Protein AF-A0A928ER63-F1 (afdb_monomer)

Mean predicted aligned error: 14.75 Å

pLDDT: mean 87.49, std 11.15, range [36.97, 98.62]

Sequence (516 aa):
MSKIQFINTYPADKRYTYDERIALLRARKVAQTEEKAKKGGADEDDYGLIEQDVYKFELEANHENGSIYGYRAWRENYTRLIGSHPLYCDPIDAFVGKGFVFMERLRPKQHKWNPAYPFDDLKKIFDKYNIISGIDNCHHFTPDLQIGFDLGWGGILEQLKLEREKHSQDHHEFYDSEIAVVEAIIAFLYRASDELLELSKIEKNPQLSQNLLEMSRVHHLKYQSKSQPELILNLFQHGLIAKGVNITDGGANYYNMCVDGSGLAVVADSFAALEQRIEREKKLTYDELDAHIKANYEDKDGEYIRQLMLHSERYGGGNSLGDSWAERIKDLYTELVRDLCEQHKGINFIPGFFSWSNTILLGKSVGATPNGRKSGEPINHGANPCGNFRPDGAVTSMCNSIARVQPAFGNTAPVQLEVDPGIANDEEGIRKMAAMIKTIMNTGNTLLNINIIDTEKILEAHKDPFKYPDLVVRVTGFTAYFAMLSPEFRQLVVDRITSVNPRQLKENDFNKQKEK

Nearest PDB structures (foldseek):
  1r9d-assembly1_B  TM=8.399E-01  e=1.040E-15  Clostridium butyricum
  5i2g-assembly1_B-2  TM=8.419E-01  e=3.640E-14  Roseburia inulinivorans
  8id0-assembly1_A  TM=7.622E-01  e=6.481E-15  Streptococcus dysgalactiae subsp. equisimilis
  8id1-assembly1_A  TM=7.910E-01  e=6.804E-13  Intestinibacter bartlettii
  2y8n-assembly1_A  TM=7.450E-01  e=7.527E-11  Clostridium scatologenes

Structure (mmCIF, N/CA/C/O backbone):
data_AF-A0A928ER63-F1
#
_entry.id   AF-A0A928ER63-F1
#
loop_
_atom_site.group_PDB
_atom_site.id
_atom_site.type_symbol
_atom_site.label_atom_id
_atom_site.label_alt_id
_atom_site.label_comp_id
_atom_site.label_asym_id
_atom_site.label_entity_id
_atom_site.label_seq_id
_atom_site.pdbx_PDB_ins_code
_atom_site.Cartn_x
_atom_site.Cartn_y
_atom_site.Cartn_z
_atom_site.occupancy
_atom_site.B_iso_or_equiv
_atom_site.auth_seq_id
_atom_site.auth_comp_id
_atom_site.auth_asym_id
_atom_site.auth_atom_id
_atom_site.pdbx_PDB_model_num
ATOM 1 N N . MET A 1 1 ? -2.937 8.769 -22.357 1.00 56.31 1 MET A N 1
ATOM 2 C CA . MET A 1 1 ? -1.477 8.551 -22.256 1.00 56.31 1 MET A CA 1
ATOM 3 C C . MET A 1 1 ? -0.965 8.122 -23.621 1.00 56.31 1 MET A C 1
ATOM 5 O O . MET A 1 1 ? -1.692 7.421 -24.320 1.00 56.31 1 MET A O 1
ATOM 9 N N . SER A 1 2 ? 0.210 8.590 -24.039 1.00 66.62 2 SER A N 1
ATOM 10 C CA . SER A 1 2 ? 0.818 8.183 -25.311 1.00 66.62 2 SER A CA 1
ATOM 11 C C . SER A 1 2 ? 1.324 6.742 -25.219 1.00 66.62 2 SER A C 1
ATOM 13 O O . SER A 1 2 ? 1.979 6.411 -24.234 1.00 66.62 2 SER A O 1
ATOM 15 N N . LYS A 1 3 ? 1.066 5.918 -26.237 1.00 77.06 3 LYS A N 1
ATOM 16 C CA . LYS A 1 3 ? 1.586 4.544 -26.307 1.00 77.06 3 LYS A CA 1
ATOM 17 C C . LYS A 1 3 ? 3.082 4.508 -26.641 1.00 77.06 3 LYS A C 1
ATOM 19 O O . LYS A 1 3 ? 3.588 5.428 -27.289 1.00 77.06 3 LYS A O 1
ATOM 24 N N . ILE A 1 4 ? 3.757 3.424 -26.264 1.00 86.19 4 ILE A N 1
ATOM 25 C CA . ILE A 1 4 ? 5.113 3.088 -26.707 1.00 86.19 4 ILE A CA 1
ATOM 26 C C . ILE A 1 4 ? 5.148 2.982 -28.242 1.00 86.19 4 ILE A C 1
ATOM 28 O O . ILE A 1 4 ? 4.382 2.242 -28.862 1.00 86.19 4 ILE A O 1
ATOM 32 N N . GLN A 1 5 ? 6.078 3.705 -28.860 1.00 87.56 5 GLN A N 1
ATOM 33 C CA . GLN A 1 5 ? 6.523 3.497 -30.230 1.00 87.56 5 GLN A CA 1
ATOM 34 C C . GLN A 1 5 ? 7.341 2.207 -30.298 1.00 87.56 5 GLN A C 1
ATOM 36 O O . GLN A 1 5 ? 8.426 2.106 -29.726 1.00 87.56 5 GLN A O 1
ATOM 41 N N . PHE A 1 6 ? 6.798 1.215 -30.994 1.00 88.94 6 PHE A N 1
ATOM 42 C CA . PHE A 1 6 ? 7.317 -0.145 -31.010 1.00 88.94 6 PHE A CA 1
ATOM 43 C C . PHE A 1 6 ? 7.847 -0.535 -32.392 1.00 88.94 6 PHE A C 1
ATOM 45 O O . PHE A 1 6 ? 7.149 -0.376 -33.396 1.00 88.94 6 PHE A O 1
ATOM 52 N N . ILE A 1 7 ? 9.062 -1.086 -32.447 1.00 86.94 7 ILE A N 1
ATOM 53 C CA . ILE A 1 7 ? 9.617 -1.668 -33.674 1.00 86.94 7 ILE A CA 1
ATOM 54 C C . ILE A 1 7 ? 9.244 -3.140 -33.759 1.00 86.94 7 ILE A C 1
ATOM 56 O O . ILE A 1 7 ? 9.776 -3.961 -33.026 1.00 86.94 7 ILE A O 1
ATOM 60 N N . ASN A 1 8 ? 8.419 -3.487 -34.743 1.00 84.25 8 ASN A N 1
ATOM 61 C CA . ASN A 1 8 ? 8.076 -4.874 -35.051 1.00 84.25 8 ASN A CA 1
ATOM 62 C C . ASN A 1 8 ? 8.439 -5.223 -36.500 1.00 84.25 8 ASN A C 1
ATOM 64 O O . ASN A 1 8 ? 7.573 -5.476 -37.337 1.00 84.25 8 ASN A O 1
ATOM 68 N N . THR A 1 9 ? 9.727 -5.133 -36.836 1.00 89.81 9 THR A N 1
ATOM 69 C CA . THR A 1 9 ? 10.227 -5.357 -38.208 1.00 89.81 9 THR A CA 1
ATOM 70 C C . THR A 1 9 ? 11.137 -6.579 -38.330 1.00 89.81 9 THR A C 1
ATOM 72 O O . THR A 1 9 ? 11.738 -6.796 -39.380 1.00 89.81 9 THR A O 1
ATOM 75 N N . TYR A 1 10 ? 11.299 -7.352 -37.257 1.00 93.56 10 TYR A N 1
ATOM 76 C CA . TYR A 1 10 ? 12.209 -8.494 -37.214 1.00 93.56 10 TYR A CA 1
ATOM 77 C C . TYR A 1 10 ? 11.496 -9.781 -37.668 1.00 93.56 10 TYR A C 1
ATOM 79 O O . TYR A 1 10 ? 10.346 -10.002 -37.287 1.00 93.56 10 TYR A O 1
ATOM 87 N N . PRO A 1 11 ? 12.135 -10.644 -38.485 1.00 94.50 11 PRO A N 1
ATOM 88 C CA . PRO A 1 11 ? 11.554 -11.926 -38.875 1.00 94.50 11 PRO A CA 1
ATOM 89 C C . PRO A 1 11 ? 11.181 -12.802 -37.673 1.00 94.50 11 PRO A C 1
ATOM 91 O O . PRO A 1 11 ? 11.952 -12.931 -36.722 1.00 94.50 11 PRO A O 1
ATOM 94 N N . ALA A 1 12 ? 10.009 -13.437 -37.734 1.00 93.44 12 ALA A N 1
ATOM 95 C CA . ALA A 1 12 ? 9.475 -14.264 -36.648 1.00 93.44 12 ALA A CA 1
ATOM 96 C C . ALA A 1 12 ? 10.281 -15.556 -36.409 1.00 93.44 12 ALA A C 1
ATOM 98 O O . ALA A 1 12 ? 10.307 -16.087 -35.303 1.00 93.44 12 ALA A O 1
ATOM 99 N N . ASP A 1 13 ? 10.939 -16.058 -37.450 1.00 94.19 13 ASP A N 1
ATOM 100 C CA . ASP A 1 13 ? 11.660 -17.330 -37.504 1.00 94.19 13 ASP A CA 1
ATOM 101 C C . ASP A 1 13 ? 13.178 -17.189 -37.303 1.00 94.19 13 ASP A C 1
ATOM 103 O O . ASP A 1 13 ? 13.875 -18.186 -37.096 1.00 94.19 13 ASP A O 1
ATOM 107 N N . LYS A 1 14 ? 13.711 -15.960 -37.320 1.00 94.25 14 LYS A N 1
ATOM 108 C CA . LYS A 1 14 ? 15.143 -15.717 -37.128 1.00 94.25 14 LYS A CA 1
ATOM 109 C C . LYS A 1 14 ? 15.508 -15.695 -35.644 1.00 94.25 14 LYS A C 1
ATOM 111 O O . LYS A 1 14 ? 14.956 -14.929 -34.866 1.00 94.25 14 LYS A O 1
ATOM 116 N N . ARG A 1 15 ? 16.528 -16.458 -35.254 1.00 93.62 15 ARG A N 1
ATOM 117 C CA . ARG A 1 15 ? 17.191 -16.294 -33.953 1.00 93.62 15 ARG A CA 1
ATOM 118 C C . ARG A 1 15 ? 18.402 -15.375 -34.099 1.00 93.62 15 ARG A C 1
ATOM 120 O O . ARG A 1 15 ? 19.090 -15.443 -35.112 1.00 93.62 15 ARG A O 1
ATOM 127 N N . TYR A 1 16 ? 18.657 -14.554 -33.087 1.00 94.19 16 TYR A N 1
ATOM 128 C CA . TYR A 1 16 ? 19.755 -13.592 -33.058 1.00 94.19 16 TYR A CA 1
ATOM 129 C C . TYR A 1 16 ? 20.794 -13.973 -32.005 1.00 94.19 16 TYR A C 1
ATOM 131 O O . TYR A 1 16 ? 20.461 -14.185 -30.832 1.00 94.19 16 TYR A O 1
ATOM 139 N N . THR A 1 17 ? 22.061 -14.023 -32.402 1.00 93.81 17 THR A N 1
ATOM 140 C CA . THR A 1 17 ? 23.187 -14.069 -31.457 1.00 93.81 17 THR A CA 1
ATOM 141 C C . THR A 1 17 ? 23.401 -12.703 -30.799 1.00 93.81 17 THR A C 1
ATOM 143 O O . THR A 1 17 ? 22.884 -11.690 -31.270 1.00 93.81 17 THR A O 1
ATOM 146 N N . TYR A 1 18 ? 24.177 -12.638 -29.713 1.00 88.50 18 TYR A N 1
ATOM 147 C CA . TYR A 1 18 ? 24.523 -11.350 -29.097 1.00 88.50 18 TYR A CA 1
ATOM 148 C C . TYR A 1 18 ? 25.246 -10.413 -30.073 1.00 88.50 18 TYR A C 1
ATOM 150 O O . TYR A 1 18 ? 24.899 -9.235 -30.134 1.00 88.50 18 TYR A O 1
ATOM 158 N N . ASP A 1 19 ? 26.167 -10.933 -30.886 1.00 94.00 19 ASP A N 1
ATOM 159 C CA . ASP A 1 19 ? 26.888 -10.135 -31.883 1.00 94.00 19 ASP A CA 1
ATOM 160 C C . ASP A 1 19 ? 25.944 -9.565 -32.948 1.00 94.00 19 ASP A C 1
ATOM 162 O O . ASP A 1 19 ? 26.047 -8.392 -33.306 1.00 94.00 19 ASP A O 1
ATOM 166 N N . GLU A 1 20 ? 24.968 -10.356 -33.410 1.00 94.94 20 GLU A N 1
ATOM 167 C CA . GLU A 1 20 ? 23.945 -9.877 -34.346 1.00 94.94 20 GLU A CA 1
ATOM 168 C C . GLU A 1 20 ? 23.055 -8.801 -33.718 1.00 94.94 20 GLU A C 1
ATOM 170 O O . GLU A 1 20 ? 22.769 -7.793 -34.366 1.00 94.94 20 GLU A O 1
ATOM 175 N N . ARG A 1 21 ? 22.640 -8.980 -32.456 1.00 93.25 21 ARG A N 1
ATOM 176 C CA . ARG A 1 21 ? 21.859 -7.970 -31.722 1.00 93.25 21 ARG A CA 1
ATOM 177 C C . ARG A 1 21 ? 22.641 -6.662 -31.604 1.00 93.25 21 ARG A C 1
ATOM 179 O O . ARG A 1 21 ? 22.108 -5.607 -31.929 1.00 93.25 21 ARG A O 1
ATOM 186 N N . ILE A 1 22 ? 23.914 -6.726 -31.208 1.00 92.62 22 ILE A N 1
ATOM 187 C CA . ILE A 1 22 ? 24.792 -5.552 -31.090 1.00 92.62 22 ILE A CA 1
ATOM 188 C C . ILE A 1 22 ? 24.975 -4.869 -32.450 1.00 92.62 22 ILE A C 1
ATOM 190 O O . ILE A 1 22 ? 24.891 -3.643 -32.533 1.00 92.62 22 ILE A O 1
ATOM 194 N N . ALA A 1 23 ? 25.198 -5.632 -33.523 1.00 94.88 23 ALA A N 1
ATOM 195 C CA . ALA A 1 23 ? 25.342 -5.084 -34.868 1.00 94.88 23 ALA A CA 1
ATOM 196 C C . ALA A 1 23 ? 24.070 -4.355 -35.332 1.00 94.88 23 ALA A C 1
ATOM 198 O O . ALA A 1 23 ? 24.157 -3.250 -35.868 1.00 94.88 23 ALA A O 1
ATOM 199 N N . LEU A 1 24 ? 22.893 -4.930 -35.072 1.00 94.31 24 LEU A N 1
ATOM 200 C CA . LEU A 1 24 ? 21.602 -4.320 -35.397 1.00 94.31 24 LEU A CA 1
ATOM 201 C C . LEU A 1 24 ? 21.344 -3.047 -34.583 1.00 94.31 24 LEU A C 1
ATOM 203 O O . LEU A 1 24 ? 20.936 -2.038 -35.156 1.00 94.31 24 LEU A O 1
ATOM 207 N N . LEU A 1 25 ? 21.652 -3.052 -33.283 1.00 91.56 25 LEU A N 1
ATOM 208 C CA . LEU A 1 25 ? 21.546 -1.863 -32.430 1.00 91.56 25 LEU A CA 1
ATOM 209 C C . LEU A 1 25 ? 22.502 -0.749 -32.876 1.00 91.56 25 LEU A C 1
ATOM 211 O O . LEU A 1 25 ? 22.112 0.417 -32.909 1.00 91.56 25 LEU A O 1
ATOM 215 N N . ARG A 1 26 ? 23.735 -1.089 -33.278 1.00 91.75 26 ARG A N 1
ATOM 216 C CA . ARG A 1 26 ? 24.690 -0.124 -33.850 1.00 91.75 26 ARG A CA 1
ATOM 217 C C . ARG A 1 26 ? 24.180 0.463 -35.161 1.00 91.75 26 ARG A C 1
ATOM 219 O O . ARG A 1 26 ? 24.188 1.678 -35.312 1.00 91.75 26 ARG A O 1
ATOM 226 N N . ALA A 1 27 ? 23.697 -0.373 -36.079 1.00 92.69 27 ALA A N 1
ATOM 227 C CA . ALA A 1 27 ? 23.123 0.093 -37.340 1.00 92.69 27 ALA A CA 1
ATOM 228 C C . ALA A 1 27 ? 21.912 1.010 -37.102 1.00 92.69 27 ALA A C 1
ATOM 230 O O . ALA A 1 27 ? 21.786 2.054 -37.740 1.00 92.69 27 ALA A O 1
ATOM 231 N N . ARG A 1 28 ? 21.057 0.663 -36.130 1.00 89.38 28 ARG A N 1
ATOM 232 C CA . ARG A 1 28 ? 19.926 1.499 -35.713 1.00 89.38 28 ARG A CA 1
ATOM 233 C C . ARG A 1 28 ? 20.390 2.850 -35.183 1.00 89.38 28 ARG A C 1
ATOM 235 O O . ARG A 1 28 ? 19.837 3.870 -35.580 1.00 89.38 28 ARG A O 1
ATOM 242 N N . LYS A 1 29 ? 21.404 2.854 -34.316 1.00 86.69 29 LYS A N 1
ATOM 243 C CA . LYS A 1 29 ? 21.986 4.076 -33.761 1.00 86.69 29 LYS A CA 1
ATOM 244 C C . LYS A 1 29 ? 22.544 4.979 -34.859 1.00 86.69 29 LYS A C 1
ATOM 246 O O . LYS A 1 29 ? 22.224 6.158 -34.860 1.00 86.69 29 LYS A O 1
ATOM 251 N N . VAL A 1 30 ? 23.301 4.428 -35.811 1.00 88.38 30 VAL A N 1
ATOM 252 C CA . VAL A 1 30 ? 23.832 5.185 -36.960 1.00 88.38 30 VAL A CA 1
ATOM 253 C C . VAL A 1 30 ? 22.697 5.827 -37.758 1.00 88.38 30 VAL A C 1
ATOM 255 O O . VAL A 1 30 ? 22.739 7.029 -37.999 1.00 88.38 30 VAL A O 1
ATOM 258 N N . ALA A 1 31 ? 21.640 5.074 -38.079 1.00 88.31 31 ALA A N 1
ATOM 259 C CA . ALA A 1 31 ? 20.482 5.613 -38.795 1.00 88.31 31 ALA A CA 1
ATOM 260 C C . ALA A 1 31 ? 19.784 6.752 -38.024 1.00 88.31 31 ALA A C 1
ATOM 262 O O . ALA A 1 31 ? 19.416 7.765 -38.615 1.00 88.31 31 ALA A O 1
ATOM 263 N N . GLN A 1 32 ? 19.640 6.616 -36.701 1.00 84.94 32 GLN A N 1
ATOM 264 C CA . GLN A 1 32 ? 19.084 7.667 -35.839 1.00 84.94 32 GLN A CA 1
ATOM 265 C C . GLN A 1 32 ? 19.984 8.910 -35.787 1.00 84.94 32 GLN A C 1
ATOM 267 O O . GLN A 1 32 ? 19.484 10.034 -35.783 1.00 84.94 32 GLN A O 1
ATOM 272 N N . THR A 1 33 ? 21.308 8.742 -35.747 1.00 83.69 33 THR A N 1
ATOM 273 C CA . THR A 1 33 ? 22.260 9.860 -35.813 1.00 83.69 33 THR A CA 1
ATOM 274 C C . THR A 1 33 ? 22.157 10.579 -37.160 1.00 83.69 33 THR A C 1
ATOM 276 O O . THR A 1 33 ? 22.063 11.803 -37.187 1.00 83.69 33 THR A O 1
ATOM 279 N N . GLU A 1 34 ? 22.100 9.845 -38.275 1.00 85.75 34 GLU A N 1
ATOM 280 C CA . GLU A 1 34 ? 21.938 10.416 -39.620 1.00 85.75 34 GLU A CA 1
ATOM 281 C C . GLU A 1 34 ? 20.622 11.189 -39.783 1.00 85.75 34 GLU A C 1
ATOM 283 O O . GLU A 1 34 ? 20.589 12.233 -40.436 1.00 85.75 34 GLU A O 1
ATOM 288 N N . GLU A 1 35 ? 19.530 10.696 -39.194 1.00 83.12 35 GLU A N 1
ATOM 289 C CA . GLU A 1 35 ? 18.237 11.383 -39.175 1.00 83.12 35 GLU A CA 1
ATOM 290 C C . GLU A 1 35 ? 18.337 12.743 -38.476 1.00 83.12 35 GLU A C 1
ATOM 292 O O . GLU A 1 35 ? 17.976 13.766 -39.062 1.00 83.12 35 GLU A O 1
ATOM 297 N N . LYS A 1 36 ? 18.935 12.772 -37.283 1.00 79.25 36 LYS A N 1
ATOM 298 C CA . LYS A 1 36 ? 19.118 14.000 -36.496 1.00 79.25 36 LYS A CA 1
ATOM 299 C C . LYS A 1 36 ? 20.099 14.978 -37.131 1.00 79.25 36 LYS A C 1
ATOM 301 O O . LYS A 1 36 ? 19.879 16.190 -37.080 1.00 79.25 36 LYS A O 1
ATOM 306 N N . ALA A 1 37 ? 21.154 14.473 -37.772 1.00 78.62 37 ALA A N 1
ATOM 307 C CA . ALA A 1 37 ? 22.153 15.298 -38.446 1.00 78.62 37 ALA A CA 1
ATOM 308 C C . ALA A 1 37 ? 21.535 16.186 -39.536 1.00 78.62 37 ALA A C 1
ATOM 310 O O . ALA A 1 37 ? 21.958 17.328 -39.724 1.00 78.62 37 ALA A O 1
ATOM 311 N N . LYS A 1 38 ? 20.456 15.726 -40.189 1.00 79.88 38 LYS A N 1
ATOM 312 C CA . LYS A 1 38 ? 19.701 16.526 -41.172 1.00 79.88 38 LYS A CA 1
ATOM 313 C C . LYS A 1 38 ? 19.084 17.793 -40.572 1.00 79.88 38 LYS A C 1
ATOM 315 O O . LYS A 1 38 ? 18.855 18.747 -41.310 1.00 79.88 38 LYS A O 1
ATOM 320 N N . LYS A 1 39 ? 18.826 17.824 -39.260 1.00 70.06 39 LYS A N 1
ATOM 321 C CA . LYS A 1 39 ? 18.267 18.978 -38.534 1.00 70.06 39 LYS A CA 1
ATOM 322 C C . LYS A 1 39 ? 19.334 19.842 -37.845 1.00 70.06 39 LYS A C 1
ATOM 324 O O . LYS A 1 39 ? 18.987 20.752 -37.098 1.00 70.06 39 LYS A O 1
ATOM 329 N N . GLY A 1 40 ? 20.619 19.602 -38.128 1.00 64.19 40 GLY A N 1
ATOM 330 C CA . GLY A 1 40 ? 21.734 20.421 -37.643 1.00 64.19 40 GLY A CA 1
ATOM 331 C C . GLY A 1 40 ? 22.343 19.977 -36.309 1.00 64.19 40 GLY A C 1
ATOM 332 O O . GLY A 1 40 ? 23.120 20.736 -35.734 1.00 64.19 40 GLY A O 1
ATOM 333 N N . GLY A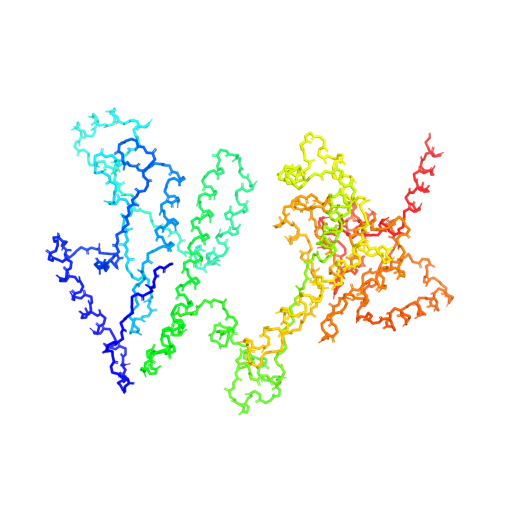 1 41 ? 22.016 18.777 -35.815 1.00 57.56 41 GLY A N 1
ATOM 334 C CA . GLY A 1 41 ? 22.705 18.164 -34.675 1.00 57.56 41 GLY A CA 1
ATOM 335 C C . GLY A 1 41 ? 23.999 17.485 -35.125 1.00 57.56 41 GLY A C 1
ATOM 336 O O . GLY A 1 41 ? 23.963 16.606 -35.981 1.00 57.56 41 GLY A O 1
ATOM 337 N N . ALA A 1 42 ? 25.144 17.897 -34.586 1.00 48.88 42 ALA A N 1
ATOM 338 C CA . ALA A 1 42 ? 26.397 17.169 -34.776 1.00 48.88 42 ALA A CA 1
ATOM 339 C C . ALA A 1 42 ? 26.321 15.781 -34.101 1.00 48.88 42 ALA A C 1
ATOM 341 O O . ALA A 1 42 ? 25.412 15.518 -33.317 1.00 48.88 42 ALA A O 1
ATOM 342 N N . ASP A 1 43 ? 27.280 14.905 -34.403 1.00 56.47 43 ASP A N 1
ATOM 343 C CA . ASP A 1 43 ? 27.559 13.639 -33.701 1.00 56.47 43 ASP A CA 1
ATOM 344 C C . ASP A 1 43 ? 28.023 13.910 -32.249 1.00 56.47 43 ASP A C 1
ATOM 346 O O . ASP A 1 43 ? 29.173 13.687 -31.880 1.00 56.47 43 ASP A O 1
ATOM 350 N N . GLU A 1 44 ? 27.155 14.539 -31.454 1.00 61.00 44 GLU A N 1
ATOM 351 C CA . GLU A 1 44 ? 27.364 14.891 -30.048 1.00 61.00 44 GLU A CA 1
ATOM 352 C C . GLU A 1 44 ? 26.742 13.842 -29.112 1.00 61.00 44 GLU A C 1
ATOM 354 O O . GLU A 1 44 ? 25.980 12.976 -29.551 1.00 61.00 44 GLU A O 1
ATOM 359 N N . ASP A 1 45 ? 27.060 13.917 -27.813 1.00 60.09 45 ASP A N 1
ATOM 360 C CA . ASP A 1 45 ? 26.384 13.112 -26.790 1.00 60.09 45 ASP A CA 1
ATOM 361 C C . ASP A 1 45 ? 24.880 13.412 -26.835 1.00 60.09 45 ASP A C 1
ATOM 363 O O . ASP A 1 45 ? 24.422 14.508 -26.506 1.00 60.09 45 ASP A O 1
ATOM 367 N N . ASP A 1 46 ? 24.116 12.455 -27.351 1.00 64.81 46 ASP A N 1
ATOM 368 C CA . ASP A 1 46 ? 22.715 12.646 -27.694 1.00 64.81 46 ASP A CA 1
ATOM 369 C C . ASP A 1 46 ? 21.765 12.107 -26.628 1.00 64.81 46 ASP A C 1
ATOM 371 O O . ASP A 1 46 ? 20.554 12.166 -26.828 1.00 64.81 46 ASP A O 1
ATOM 375 N N . TYR A 1 47 ? 22.292 11.581 -25.514 1.00 69.44 47 TYR A N 1
ATOM 376 C CA . TYR A 1 47 ? 21.521 11.117 -24.357 1.00 69.44 47 TYR A CA 1
ATOM 377 C C . TYR A 1 47 ? 20.369 10.158 -24.717 1.00 69.44 47 TYR A C 1
ATOM 379 O O . TYR A 1 47 ? 19.333 10.123 -24.054 1.00 69.44 47 TYR A O 1
ATOM 387 N N . GLY A 1 48 ? 20.512 9.387 -25.804 1.00 70.50 48 GLY A N 1
ATOM 388 C CA . GLY A 1 48 ? 19.454 8.486 -26.273 1.00 70.50 48 GLY A CA 1
ATOM 389 C C . GLY A 1 48 ? 18.257 9.189 -26.929 1.00 70.50 48 GLY A C 1
ATOM 390 O O . GLY A 1 48 ? 17.185 8.588 -27.037 1.00 70.50 48 GLY A O 1
ATOM 391 N N . LEU A 1 49 ? 18.429 10.437 -27.382 1.00 77.81 49 LEU A N 1
ATOM 392 C CA . LEU A 1 49 ? 17.447 11.200 -28.149 1.00 77.81 49 LEU A CA 1
ATOM 393 C C . LEU A 1 49 ? 17.084 10.463 -29.439 1.00 77.81 49 LEU A C 1
ATOM 395 O O . LEU A 1 49 ? 17.941 10.199 -30.293 1.00 77.81 49 LEU A O 1
ATOM 399 N N . ILE A 1 50 ? 15.788 10.209 -29.586 1.00 79.88 50 ILE A N 1
ATOM 400 C CA . ILE A 1 50 ? 15.161 9.691 -30.796 1.00 79.88 50 ILE A CA 1
ATOM 401 C C . ILE A 1 50 ? 14.185 10.752 -31.279 1.00 79.88 50 ILE A C 1
ATOM 403 O O . ILE A 1 50 ? 13.403 11.286 -30.492 1.00 79.88 50 ILE A O 1
ATOM 407 N N . GLU A 1 51 ? 14.260 11.063 -32.566 1.00 75.06 51 GLU A N 1
ATOM 408 C CA . GLU A 1 51 ? 13.324 11.964 -33.216 1.00 75.06 51 GLU A CA 1
ATOM 409 C C . GLU A 1 51 ? 11.929 11.323 -33.233 1.00 75.06 51 GLU A C 1
ATOM 411 O O . GLU A 1 51 ? 11.747 10.202 -33.703 1.00 75.06 51 GLU A O 1
ATOM 416 N N . GLN A 1 52 ? 10.941 12.011 -32.662 1.00 72.25 52 GLN A N 1
ATOM 417 C CA . GLN A 1 52 ? 9.560 11.544 -32.609 1.00 72.25 52 GLN A CA 1
ATOM 418 C C . GLN A 1 52 ? 8.681 12.582 -33.300 1.00 72.25 52 GLN A C 1
ATOM 420 O O . GLN A 1 52 ? 8.187 13.506 -32.657 1.00 72.25 52 GLN A O 1
ATOM 425 N N . ASP A 1 53 ? 8.472 12.419 -34.609 1.00 67.00 53 ASP A N 1
ATOM 426 C CA . ASP A 1 53 ? 7.793 13.394 -35.486 1.00 67.00 53 ASP A CA 1
ATOM 427 C C . ASP A 1 53 ? 6.429 13.897 -34.974 1.00 67.00 53 ASP A C 1
ATOM 429 O O . ASP A 1 53 ? 5.961 14.970 -35.358 1.00 67.00 53 ASP A O 1
ATOM 433 N N . VAL A 1 54 ? 5.783 13.125 -34.099 1.00 67.94 54 VAL A N 1
ATOM 434 C CA . VAL A 1 54 ? 4.418 13.354 -33.613 1.00 67.94 54 VAL A CA 1
ATOM 435 C C . VAL A 1 54 ? 4.330 13.891 -32.184 1.00 67.94 54 VAL A C 1
ATOM 437 O O . VAL A 1 54 ? 3.235 14.256 -31.759 1.00 67.94 54 VAL A O 1
ATOM 440 N N . TYR A 1 55 ? 5.432 13.945 -31.430 1.00 84.38 55 TYR A N 1
ATOM 4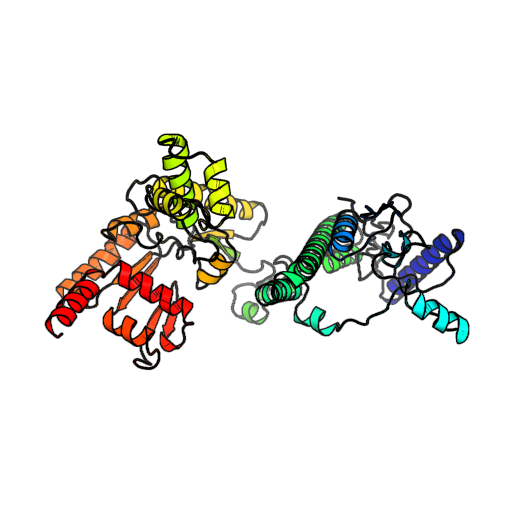41 C CA . TYR A 1 55 ? 5.405 14.414 -30.044 1.00 84.38 55 TYR A CA 1
ATOM 442 C C . TYR A 1 55 ? 6.030 15.801 -29.918 1.00 84.38 55 TYR A C 1
ATOM 444 O O . TYR A 1 55 ? 7.203 16.010 -30.217 1.00 84.38 55 TYR A O 1
ATOM 452 N N . LYS A 1 56 ? 5.228 16.759 -29.455 1.00 85.00 56 LYS A N 1
ATOM 453 C CA . LYS A 1 56 ? 5.668 18.110 -29.109 1.00 85.00 56 LYS A CA 1
ATOM 454 C C . LYS A 1 56 ? 5.229 18.396 -27.685 1.00 85.00 56 LYS A C 1
ATOM 456 O O . LYS A 1 56 ? 4.076 18.153 -27.340 1.00 85.00 56 LYS A O 1
ATOM 461 N N . PHE A 1 57 ? 6.152 18.906 -26.882 1.00 89.94 57 PHE A N 1
ATOM 462 C CA . PHE A 1 57 ? 5.888 19.297 -25.508 1.00 89.94 57 PHE A CA 1
ATOM 463 C C . PHE A 1 57 ? 6.114 20.797 -25.358 1.00 89.94 57 PHE A C 1
ATOM 465 O O . PHE A 1 57 ? 7.164 21.309 -25.749 1.00 89.94 57 PHE A O 1
ATOM 472 N N . GLU A 1 58 ? 5.129 21.488 -24.795 1.00 91.88 58 GLU A N 1
ATOM 473 C CA . GLU A 1 58 ? 5.196 22.917 -24.504 1.00 91.88 58 GLU A CA 1
ATOM 474 C C . GLU A 1 58 ? 5.261 23.123 -22.992 1.00 91.88 58 GLU A C 1
ATOM 476 O O . GLU A 1 58 ? 4.499 22.515 -22.229 1.00 91.88 58 GLU A O 1
ATOM 481 N N . LEU A 1 59 ? 6.198 23.975 -22.569 1.00 93.44 59 LEU A N 1
ATOM 482 C CA . LEU A 1 59 ? 6.332 24.368 -21.174 1.00 93.44 59 LEU A CA 1
ATOM 483 C C . LEU A 1 59 ? 5.197 25.308 -20.774 1.00 93.44 59 LEU A C 1
ATOM 485 O O . LEU A 1 59 ? 4.903 26.280 -21.467 1.00 93.44 59 LEU A O 1
ATOM 489 N N . GLU A 1 60 ? 4.641 25.074 -19.595 1.00 95.94 60 GLU A N 1
ATOM 490 C CA . GLU A 1 60 ? 3.798 26.041 -18.903 1.00 95.94 60 GLU A CA 1
ATOM 491 C C . GLU A 1 60 ? 4.688 26.954 -18.063 1.00 95.94 60 GLU A C 1
ATOM 493 O O . GLU A 1 60 ? 5.167 26.579 -16.990 1.00 95.94 60 GLU A O 1
ATOM 498 N N . ALA A 1 61 ? 4.950 28.143 -18.607 1.00 95.50 61 ALA A N 1
ATOM 499 C CA . ALA A 1 61 ? 5.722 29.191 -17.954 1.00 95.50 61 ALA A CA 1
ATOM 500 C C . ALA A 1 61 ? 4.983 29.758 -16.733 1.00 95.50 61 ALA A C 1
ATOM 502 O O . ALA A 1 61 ? 3.775 29.982 -16.778 1.00 95.50 61 ALA A O 1
ATOM 503 N N . ASN A 1 62 ? 5.725 30.060 -15.664 1.00 95.31 62 ASN A N 1
ATOM 504 C CA . ASN A 1 62 ? 5.193 30.742 -14.477 1.00 95.31 62 ASN A CA 1
ATOM 505 C C . ASN A 1 62 ? 5.649 32.205 -14.369 1.00 95.31 62 ASN A C 1
ATOM 507 O O . ASN A 1 62 ? 5.441 32.842 -13.339 1.00 95.31 62 ASN A O 1
ATOM 511 N N . HIS A 1 63 ? 6.290 32.730 -15.413 1.00 95.44 63 HIS A N 1
ATOM 512 C CA . HIS A 1 63 ? 6.823 34.083 -15.443 1.00 95.44 63 HIS A CA 1
ATOM 513 C C . HIS A 1 63 ? 6.561 34.747 -16.802 1.00 95.44 63 HIS A C 1
ATOM 515 O O . HIS A 1 63 ? 6.572 34.089 -17.842 1.00 95.44 63 HIS A O 1
ATOM 521 N N . GLU A 1 64 ? 6.367 36.069 -16.803 1.00 93.25 64 GLU A N 1
ATOM 522 C CA . GLU A 1 64 ? 5.977 36.866 -17.983 1.00 93.25 64 GLU A CA 1
ATOM 523 C C . GLU A 1 64 ? 6.989 36.804 -19.137 1.00 93.25 64 GLU A C 1
ATOM 525 O O . GLU A 1 64 ? 6.635 36.956 -20.302 1.00 93.25 64 GLU A O 1
ATOM 530 N N . ASN A 1 65 ? 8.255 36.527 -18.824 1.00 92.75 65 ASN A N 1
ATOM 531 C CA . ASN A 1 65 ? 9.317 36.330 -19.816 1.00 92.75 65 ASN A CA 1
ATOM 532 C C . ASN A 1 65 ? 9.262 34.960 -20.528 1.00 92.75 65 ASN A C 1
ATOM 534 O O . ASN A 1 65 ? 10.173 34.634 -21.289 1.00 92.75 65 ASN A O 1
ATOM 538 N N . GLY A 1 66 ? 8.235 34.147 -20.258 1.00 91.56 66 GLY A N 1
ATOM 539 C CA . GLY A 1 66 ? 8.014 32.848 -20.893 1.00 91.56 66 GLY A CA 1
ATOM 540 C C . GLY A 1 66 ? 8.888 31.710 -20.359 1.00 91.56 66 GLY A C 1
ATOM 541 O O . GLY A 1 66 ? 8.951 30.655 -20.984 1.00 91.56 66 GLY A O 1
ATOM 542 N N . SER A 1 67 ? 9.582 31.900 -19.233 1.00 94.12 67 SER A N 1
ATOM 543 C CA . SER A 1 67 ? 10.423 30.872 -18.605 1.00 94.12 67 SER A CA 1
ATOM 544 C C . SER A 1 67 ? 9.746 30.228 -17.386 1.00 94.12 67 SER A C 1
ATOM 546 O O . SER A 1 67 ? 8.702 30.678 -16.911 1.00 94.12 67 SER A O 1
ATOM 548 N N . ILE A 1 68 ? 10.363 29.158 -16.881 1.00 94.25 68 ILE A N 1
ATOM 549 C CA . ILE A 1 68 ? 9.982 28.477 -15.638 1.00 94.25 68 ILE A CA 1
ATOM 550 C C . ILE A 1 68 ? 11.046 28.683 -14.558 1.00 94.25 68 ILE A C 1
ATOM 552 O O . ILE A 1 68 ? 12.247 28.598 -14.841 1.00 94.25 68 ILE A O 1
ATOM 556 N N . TYR A 1 69 ? 10.608 28.931 -13.323 1.00 92.75 69 TYR A N 1
ATOM 557 C CA . TYR A 1 69 ? 11.476 29.123 -12.159 1.00 92.75 69 TYR A CA 1
ATOM 558 C C . TYR A 1 69 ? 10.895 28.477 -10.894 1.00 92.75 69 TYR A C 1
ATOM 560 O O . TYR A 1 69 ? 9.686 28.520 -10.675 1.00 92.75 69 TYR A O 1
ATOM 568 N N . GLY A 1 70 ? 11.773 27.950 -10.032 1.00 91.81 70 GLY A N 1
ATOM 569 C CA . GLY A 1 70 ? 11.406 27.348 -8.742 1.00 91.81 70 GLY A CA 1
ATOM 570 C C . GLY A 1 70 ? 10.960 25.884 -8.833 1.00 91.81 70 GLY A C 1
ATOM 571 O O . GLY A 1 70 ? 10.610 25.394 -9.908 1.00 91.81 70 GLY A O 1
ATOM 572 N N . TYR A 1 71 ? 10.988 25.182 -7.695 1.00 93.19 71 TYR A N 1
ATOM 573 C CA . TYR A 1 71 ? 10.733 23.737 -7.617 1.00 93.19 71 TYR A CA 1
ATOM 574 C C . TYR A 1 71 ? 9.372 23.351 -8.191 1.00 93.19 71 TYR A C 1
ATOM 576 O O . TYR A 1 71 ? 9.281 22.446 -9.020 1.00 93.19 71 TYR A O 1
ATOM 584 N N . ARG A 1 72 ? 8.325 24.100 -7.830 1.00 94.00 72 ARG A N 1
ATOM 585 C CA . ARG A 1 72 ? 6.958 23.835 -8.273 1.00 94.00 72 ARG A CA 1
ATOM 586 C C . ARG A 1 72 ? 6.799 23.818 -9.795 1.00 94.00 72 ARG A C 1
ATOM 588 O O . ARG A 1 72 ? 6.209 22.878 -10.323 1.00 94.00 72 ARG A O 1
ATOM 595 N N . ALA A 1 73 ? 7.323 24.826 -10.495 1.00 95.06 73 ALA A N 1
ATOM 596 C CA . ALA A 1 73 ? 7.175 24.930 -11.949 1.00 95.06 73 ALA A CA 1
ATOM 597 C C . ALA A 1 73 ? 7.953 23.825 -12.680 1.00 95.06 73 ALA A C 1
ATOM 599 O O . ALA A 1 73 ? 7.462 23.271 -13.667 1.00 95.06 73 ALA A O 1
ATOM 600 N N . TRP A 1 74 ? 9.140 23.469 -12.173 1.00 94.62 74 TRP A N 1
ATOM 601 C CA . TRP A 1 74 ? 9.914 22.331 -12.673 1.00 94.62 74 TRP A CA 1
ATOM 602 C C . TRP A 1 74 ? 9.169 21.015 -12.472 1.00 94.62 74 TRP A C 1
ATOM 604 O O . TRP A 1 74 ? 8.980 20.275 -13.435 1.00 94.62 74 TRP A O 1
ATOM 614 N N . ARG A 1 75 ? 8.680 20.765 -11.255 1.00 96.00 75 ARG A N 1
ATOM 615 C CA . ARG A 1 75 ? 7.868 19.597 -10.908 1.00 96.00 75 ARG A CA 1
ATOM 616 C C . ARG A 1 75 ? 6.652 19.461 -11.819 1.00 96.00 75 ARG A C 1
ATOM 618 O O . ARG A 1 75 ? 6.482 18.418 -12.432 1.00 96.00 75 ARG A O 1
ATOM 625 N N . GLU A 1 76 ? 5.808 20.488 -11.914 1.00 96.38 76 GLU A N 1
ATOM 626 C CA . GLU A 1 76 ? 4.548 20.438 -12.678 1.00 96.38 76 GLU A CA 1
ATOM 627 C C . GLU A 1 76 ? 4.780 20.136 -14.162 1.00 96.38 76 GLU A C 1
ATOM 629 O O . GLU A 1 76 ? 4.087 19.305 -14.753 1.00 96.38 76 GLU A O 1
ATOM 634 N N . ASN A 1 77 ? 5.793 20.761 -14.765 1.00 96.44 77 ASN A N 1
ATOM 635 C CA . ASN A 1 77 ? 6.138 20.485 -16.153 1.00 96.44 77 ASN A CA 1
ATOM 636 C C . ASN A 1 77 ? 6.780 19.100 -16.324 1.00 96.44 77 ASN A C 1
ATOM 638 O O . ASN A 1 77 ? 6.466 18.407 -17.290 1.00 96.44 77 ASN A O 1
ATOM 642 N N . TYR A 1 78 ? 7.634 18.664 -15.394 1.00 95.31 78 TYR A N 1
ATOM 643 C CA . TYR A 1 78 ? 8.274 17.351 -15.465 1.00 95.31 78 TYR A CA 1
ATOM 644 C C . TYR A 1 78 ? 7.261 16.212 -15.338 1.00 95.31 78 TYR A C 1
ATOM 646 O O . TYR A 1 78 ? 7.260 15.303 -16.167 1.00 95.31 78 TYR A O 1
ATOM 654 N N . THR A 1 79 ? 6.346 16.278 -14.366 1.00 94.81 79 THR A N 1
ATOM 655 C CA . THR A 1 79 ? 5.312 15.248 -14.176 1.00 94.81 79 THR A CA 1
ATOM 656 C C . THR A 1 79 ? 4.373 15.160 -15.382 1.00 94.81 79 THR A C 1
ATOM 658 O O . THR A 1 79 ? 4.051 14.057 -15.829 1.00 94.81 79 THR A O 1
ATOM 661 N N . ARG A 1 80 ? 4.004 16.298 -15.993 1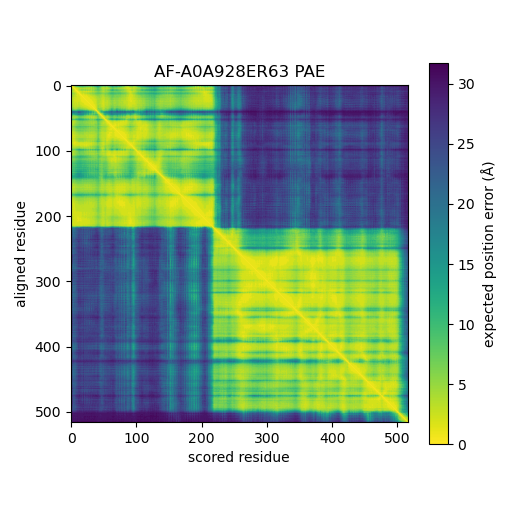.00 94.44 80 ARG A N 1
ATOM 662 C CA . ARG A 1 80 ? 3.281 16.341 -17.280 1.00 94.44 80 ARG A CA 1
ATOM 663 C C . ARG A 1 80 ? 4.068 15.701 -18.418 1.00 94.44 80 ARG A C 1
ATOM 665 O O . ARG A 1 80 ? 3.496 14.937 -19.202 1.00 94.44 80 ARG A O 1
ATOM 672 N N . LEU A 1 81 ? 5.357 16.025 -18.526 1.00 92.25 81 LEU A N 1
ATOM 673 C CA . LEU A 1 81 ? 6.232 15.495 -19.565 1.00 92.25 81 LEU A CA 1
ATOM 674 C C . LEU A 1 81 ? 6.268 13.971 -19.472 1.00 92.25 81 LEU A C 1
ATOM 676 O O . LEU A 1 81 ? 5.819 13.296 -20.392 1.00 92.25 81 LEU A O 1
ATOM 680 N N . ILE A 1 82 ? 6.692 13.407 -18.342 1.00 89.69 82 ILE A N 1
ATOM 681 C CA . ILE A 1 82 ? 6.801 11.947 -18.207 1.00 89.69 82 ILE A CA 1
ATOM 682 C C . ILE A 1 82 ? 5.433 11.248 -18.222 1.00 89.69 82 ILE A C 1
ATOM 684 O O . ILE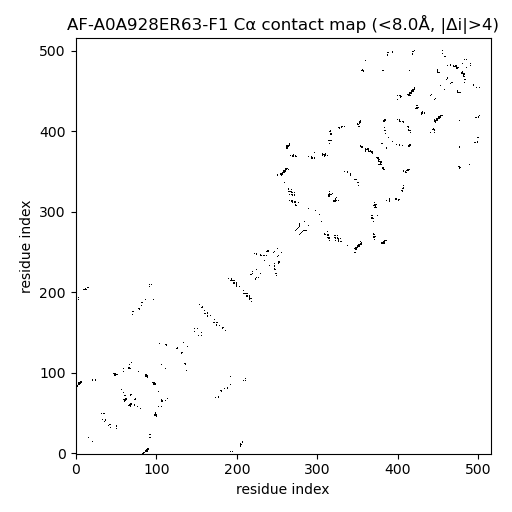 A 1 82 ? 5.313 10.107 -18.673 1.00 89.69 82 ILE A O 1
ATOM 688 N N . GLY A 1 83 ? 4.362 11.938 -17.825 1.00 88.50 83 GLY A N 1
ATOM 689 C CA . GLY A 1 83 ? 2.984 11.459 -17.947 1.00 88.50 83 GLY A CA 1
ATOM 690 C C . GLY A 1 83 ? 2.489 11.317 -19.394 1.00 88.50 83 GLY A C 1
ATOM 691 O O . GLY A 1 83 ? 1.583 10.522 -19.657 1.00 88.50 83 GLY A O 1
ATOM 692 N N . SER A 1 84 ? 3.087 12.046 -20.339 1.00 87.94 84 SER A N 1
ATOM 693 C CA . SER A 1 84 ? 2.621 12.136 -21.730 1.00 87.94 84 SER A CA 1
ATOM 694 C C . SER A 1 84 ? 3.662 11.771 -22.788 1.00 87.94 84 SER A C 1
ATOM 696 O O . SER A 1 84 ? 3.293 11.689 -23.956 1.00 87.94 84 SER A O 1
ATOM 698 N N . HIS A 1 85 ? 4.926 11.573 -22.407 1.00 86.38 85 HIS A N 1
ATOM 699 C CA . HIS A 1 85 ? 6.016 11.288 -23.335 1.00 86.38 85 HIS A CA 1
ATOM 700 C C . HIS A 1 85 ? 5.903 9.862 -23.902 1.00 86.38 85 HIS A C 1
ATOM 702 O O . HIS A 1 85 ? 5.889 8.896 -23.127 1.00 86.38 85 HIS A O 1
ATOM 708 N N . PRO A 1 86 ? 5.887 9.690 -25.238 1.00 84.81 86 PRO A N 1
ATOM 709 C CA . PRO A 1 86 ? 5.877 8.371 -25.850 1.00 84.81 86 PRO A CA 1
ATOM 710 C C . PRO A 1 86 ? 7.244 7.713 -25.716 1.00 84.81 86 PRO A C 1
ATOM 712 O O . PRO A 1 86 ? 8.274 8.322 -25.999 1.00 84.81 86 PRO A O 1
ATOM 715 N N . LEU A 1 87 ? 7.264 6.454 -25.298 1.00 83.88 87 LEU A N 1
ATOM 716 C CA . LEU A 1 87 ? 8.515 5.710 -25.160 1.00 83.88 87 LEU A CA 1
ATOM 717 C C . LEU A 1 87 ? 8.877 5.061 -26.473 1.00 83.88 87 LEU A C 1
ATOM 719 O O . LEU A 1 87 ? 8.001 4.688 -27.241 1.00 83.88 87 LEU A O 1
ATOM 723 N N . TYR A 1 88 ? 10.161 4.855 -26.694 1.00 88.19 88 TYR A N 1
ATOM 724 C CA . TYR A 1 88 ? 10.625 4.016 -27.778 1.00 88.19 88 TYR A CA 1
ATOM 725 C C . TYR A 1 88 ? 11.051 2.647 -27.250 1.00 88.19 88 TYR A C 1
ATOM 727 O O . TYR A 1 88 ? 11.794 2.546 -26.266 1.00 88.19 88 TYR A O 1
ATOM 735 N N . CYS A 1 89 ? 10.599 1.599 -27.931 1.00 91.44 89 CYS A N 1
ATOM 736 C CA . CYS A 1 89 ? 10.978 0.222 -27.669 1.00 91.44 89 CYS A CA 1
ATOM 737 C C . CYS A 1 89 ? 11.442 -0.457 -28.962 1.00 91.44 89 CYS A C 1
ATOM 739 O O . CYS A 1 89 ? 10.679 -0.607 -29.921 1.00 91.44 89 CYS A O 1
ATOM 741 N N . ASP A 1 90 ? 12.697 -0.902 -28.949 1.00 92.56 90 ASP A N 1
ATOM 742 C CA . ASP A 1 90 ? 13.228 -1.851 -29.918 1.00 92.56 90 ASP A CA 1
ATOM 743 C C . ASP A 1 90 ? 13.343 -3.212 -29.213 1.00 92.56 90 ASP A C 1
ATOM 745 O O . ASP A 1 90 ? 14.109 -3.327 -28.253 1.00 92.56 90 ASP A O 1
ATOM 749 N N . PRO A 1 91 ? 12.597 -4.249 -29.630 1.00 93.25 91 PRO A N 1
ATOM 750 C CA . PRO A 1 91 ? 12.563 -5.525 -28.924 1.00 93.25 91 PRO A CA 1
ATOM 751 C C . PRO A 1 91 ? 13.889 -6.289 -28.968 1.00 93.25 91 PRO A C 1
ATOM 753 O O . PRO A 1 91 ? 14.031 -7.285 -28.260 1.00 93.25 91 PRO A O 1
ATOM 756 N N . ILE A 1 92 ? 14.860 -5.852 -29.781 1.00 93.38 92 ILE A N 1
ATOM 757 C CA . ILE A 1 92 ? 16.210 -6.417 -29.787 1.00 93.38 92 ILE A CA 1
ATOM 758 C C . ILE A 1 92 ? 17.114 -5.832 -28.689 1.00 93.38 92 ILE A C 1
ATOM 760 O O . ILE A 1 92 ? 18.130 -6.449 -28.347 1.00 93.38 92 ILE A O 1
ATOM 764 N N . ASP A 1 93 ? 16.749 -4.675 -28.131 1.00 91.12 93 ASP A N 1
ATOM 765 C CA . ASP A 1 93 ? 17.468 -3.974 -27.063 1.00 91.12 93 ASP A CA 1
ATOM 766 C C . ASP A 1 93 ? 17.220 -4.624 -25.695 1.00 91.12 93 ASP A C 1
ATOM 768 O O . ASP A 1 93 ? 16.215 -5.292 -25.497 1.00 91.12 93 ASP A O 1
ATOM 772 N N . ALA A 1 94 ? 18.132 -4.449 -24.745 1.00 86.88 94 ALA A N 1
ATOM 773 C CA . ALA A 1 94 ? 17.935 -4.856 -23.354 1.00 86.88 94 ALA A CA 1
ATOM 774 C C . ALA A 1 94 ? 17.227 -3.777 -22.511 1.00 86.88 94 ALA A C 1
ATOM 776 O O . ALA A 1 94 ? 16.833 -4.058 -21.380 1.00 86.88 94 ALA A O 1
ATOM 777 N N . PHE A 1 95 ? 17.077 -2.558 -23.043 1.00 85.19 95 PHE A N 1
ATOM 778 C CA . PHE A 1 95 ? 16.486 -1.418 -22.344 1.00 85.19 95 PHE A CA 1
ATOM 779 C C . PHE A 1 95 ? 15.326 -0.784 -23.127 1.00 85.19 95 PHE A C 1
ATOM 781 O O . PHE A 1 95 ? 15.330 -0.724 -24.358 1.00 85.19 95 PHE A O 1
ATOM 788 N N . VAL A 1 96 ? 14.356 -0.238 -22.389 1.00 86.75 96 VAL A N 1
ATOM 789 C CA . VAL A 1 96 ? 13.232 0.560 -22.906 1.00 86.75 96 VAL A CA 1
ATOM 790 C C . VAL A 1 96 ? 13.341 2.005 -22.416 1.00 86.75 96 VAL A C 1
ATOM 792 O O . VAL A 1 96 ? 14.017 2.278 -21.427 1.00 86.75 96 VAL A O 1
ATOM 795 N N . GLY A 1 97 ? 12.636 2.928 -23.073 1.00 78.38 97 GLY A N 1
ATOM 796 C CA . GLY A 1 97 ? 12.491 4.303 -22.582 1.00 78.38 97 GLY A CA 1
ATOM 797 C C . GLY A 1 97 ? 13.449 5.293 -23.233 1.00 78.38 97 GLY A C 1
ATOM 798 O O . GLY A 1 97 ? 13.702 6.354 -22.675 1.00 78.38 97 GLY A O 1
ATOM 799 N N . LYS A 1 98 ? 13.965 4.965 -24.424 1.00 79.38 98 LYS A N 1
ATOM 800 C CA . LYS A 1 98 ? 14.643 5.952 -25.271 1.00 79.38 98 LYS A CA 1
ATOM 801 C C . LYS A 1 98 ? 13.635 6.996 -25.760 1.00 79.38 98 LYS A C 1
ATOM 803 O O . LYS A 1 98 ? 12.447 6.700 -25.913 1.00 79.38 98 LYS A O 1
ATOM 808 N N . GLY A 1 99 ? 14.132 8.187 -26.065 1.00 74.56 99 GLY A N 1
ATOM 809 C CA . GLY A 1 99 ? 13.308 9.372 -26.285 1.00 74.56 99 GLY A CA 1
ATOM 810 C C . GLY A 1 99 ? 13.469 10.318 -25.105 1.00 74.56 99 GLY A C 1
ATOM 811 O O . GLY A 1 99 ? 13.233 9.943 -23.961 1.00 74.56 99 GLY A O 1
ATOM 812 N N . PHE A 1 100 ? 13.954 11.521 -25.388 1.00 71.88 100 PHE A N 1
ATOM 813 C CA . PHE A 1 100 ? 14.317 12.466 -24.347 1.00 71.88 100 PHE A CA 1
ATOM 814 C C . PHE A 1 100 ? 13.963 13.886 -24.775 1.00 71.88 100 PHE A C 1
ATOM 816 O O . PHE A 1 100 ? 14.320 14.323 -25.868 1.00 71.88 100 PHE A O 1
ATOM 823 N N . VAL A 1 101 ? 13.294 14.622 -23.890 1.00 80.94 101 VAL A N 1
ATOM 824 C CA . VAL A 1 101 ? 13.021 16.052 -24.045 1.00 80.94 101 VAL A CA 1
ATOM 825 C C . VAL A 1 101 ? 13.793 16.797 -22.967 1.00 80.94 101 VAL A C 1
ATOM 827 O O . VAL A 1 101 ? 13.512 16.674 -21.776 1.00 80.94 101 VAL A O 1
ATOM 830 N N . PHE A 1 102 ? 14.754 17.617 -23.387 1.00 81.69 102 PHE A N 1
ATOM 831 C CA . PHE A 1 102 ? 15.450 18.526 -22.484 1.00 81.69 102 PHE A CA 1
ATOM 832 C C . PHE A 1 102 ? 14.543 19.711 -22.161 1.00 81.69 102 PHE A C 1
ATOM 834 O O . PHE A 1 102 ? 14.551 20.702 -22.889 1.00 81.69 102 PHE A O 1
ATOM 841 N N . MET A 1 103 ? 13.797 19.636 -21.054 1.00 87.44 103 MET A N 1
ATOM 842 C CA . MET A 1 103 ? 12.957 20.749 -20.583 1.00 87.44 103 MET A CA 1
ATOM 843 C C . MET A 1 103 ? 13.726 22.067 -20.496 1.00 87.44 103 MET A C 1
ATOM 845 O O . MET A 1 103 ? 13.188 23.118 -20.817 1.00 87.44 103 MET A O 1
ATOM 849 N N . GLU A 1 104 ? 15.004 22.016 -20.119 1.00 85.44 104 GLU A N 1
ATOM 850 C CA . GLU A 1 104 ? 15.855 23.200 -20.106 1.00 85.44 104 GLU A CA 1
ATOM 851 C C . GLU A 1 104 ? 15.954 23.858 -21.488 1.00 85.44 104 GLU A C 1
ATOM 853 O O . GLU A 1 104 ? 15.770 25.070 -21.601 1.00 85.44 104 GLU A O 1
ATOM 858 N N . ARG A 1 105 ? 16.172 23.060 -22.543 1.00 84.31 105 ARG A N 1
ATOM 859 C CA . ARG A 1 105 ? 16.336 23.556 -23.917 1.00 84.31 105 ARG A CA 1
ATOM 860 C C . ARG A 1 105 ? 15.040 24.143 -24.486 1.00 84.31 105 ARG A C 1
ATOM 862 O O . ARG A 1 105 ? 15.099 24.844 -25.491 1.00 84.31 105 ARG A O 1
ATOM 869 N N . LEU A 1 106 ? 13.893 23.871 -23.855 1.00 88.69 106 LEU A N 1
ATOM 870 C CA . LEU A 1 106 ? 12.598 24.457 -24.209 1.00 88.69 106 LEU A CA 1
ATOM 871 C C . LEU A 1 106 ? 12.401 25.870 -23.635 1.00 88.69 106 LEU A C 1
ATOM 873 O O . LEU A 1 106 ? 11.464 26.562 -24.029 1.00 88.69 106 LEU A O 1
ATOM 877 N N . ARG A 1 107 ? 13.262 26.318 -22.714 1.00 91.81 107 ARG A N 1
ATOM 878 C CA . ARG A 1 107 ? 13.185 27.659 -22.120 1.00 91.81 107 ARG A CA 1
ATOM 879 C C . ARG A 1 107 ? 13.788 28.716 -23.059 1.00 91.81 107 ARG A C 1
ATOM 881 O O . ARG A 1 107 ? 14.718 28.411 -23.813 1.00 91.81 107 ARG A O 1
ATOM 888 N N . PRO A 1 108 ? 13.342 29.984 -22.994 1.00 91.19 108 PRO A N 1
ATOM 889 C CA . PRO A 1 108 ? 13.941 31.055 -23.787 1.00 91.19 108 PRO A CA 1
ATOM 890 C C . PRO A 1 108 ? 15.427 31.252 -23.450 1.00 91.19 108 PRO A C 1
ATOM 892 O O . PRO A 1 108 ? 15.797 31.397 -22.284 1.00 91.19 108 PRO A O 1
ATOM 895 N N . LYS A 1 109 ? 16.293 31.307 -24.475 1.00 86.00 109 LYS A N 1
ATOM 896 C CA . LYS A 1 109 ? 17.759 31.378 -24.299 1.00 86.00 109 LYS A CA 1
ATOM 897 C C . LYS A 1 109 ? 18.228 32.580 -23.473 1.00 86.00 109 LYS A C 1
ATOM 899 O O . LYS A 1 109 ? 19.227 32.459 -22.779 1.00 86.00 109 LYS A O 1
ATOM 904 N N . GLN A 1 110 ? 17.534 33.720 -23.549 1.00 85.69 110 GLN A N 1
ATOM 905 C CA . GLN A 1 110 ? 17.903 34.936 -22.810 1.00 85.69 110 GLN A CA 1
ATOM 906 C C . GLN A 1 110 ? 17.347 34.975 -21.373 1.00 85.69 110 GLN A C 1
ATOM 908 O O . GLN A 1 110 ? 17.596 35.936 -20.648 1.00 85.69 110 GLN A O 1
ATOM 913 N N . HIS A 1 111 ? 16.564 33.971 -20.965 1.00 88.31 111 HIS A N 1
ATOM 914 C CA . HIS A 1 111 ? 15.789 33.979 -19.720 1.00 88.31 111 HIS A CA 1
ATOM 915 C C . HIS A 1 111 ? 15.954 32.666 -18.935 1.00 88.31 111 HIS A C 1
ATOM 917 O O . HIS A 1 111 ? 14.987 32.104 -18.410 1.00 88.31 111 HIS A O 1
ATOM 923 N N . LYS A 1 112 ? 17.186 32.149 -18.860 1.00 87.56 112 LYS A N 1
ATOM 924 C CA . LYS A 1 112 ? 17.500 30.901 -18.146 1.00 87.56 112 LYS A CA 1
ATOM 925 C C . LYS A 1 112 ? 17.713 31.111 -16.644 1.00 87.56 112 LYS A C 1
ATOM 927 O O . LYS A 1 112 ? 17.393 30.222 -15.852 1.00 87.56 112 LYS A O 1
ATOM 932 N N . TRP A 1 113 ? 18.155 32.286 -16.229 1.00 89.12 113 TRP A N 1
ATOM 933 C CA . TRP A 1 113 ? 18.332 32.662 -14.836 1.00 89.12 113 TRP A CA 1
ATOM 934 C C . TRP A 1 113 ? 17.107 33.387 -14.309 1.00 89.12 113 TRP A C 1
ATOM 936 O O . TRP A 1 113 ? 16.395 34.072 -15.048 1.00 89.12 113 TRP A O 1
ATOM 946 N N . ASN A 1 114 ? 16.834 33.187 -13.024 1.00 90.50 114 ASN A N 1
ATOM 947 C CA . ASN A 1 114 ? 15.696 33.805 -12.371 1.00 90.50 114 ASN A CA 1
ATOM 948 C C . ASN A 1 114 ? 15.989 35.301 -12.145 1.00 90.50 114 ASN A C 1
ATOM 950 O O . ASN A 1 114 ? 16.938 35.621 -11.423 1.00 90.50 114 ASN A O 1
ATOM 954 N N . PRO A 1 115 ? 15.194 36.221 -12.726 1.00 90.81 115 PRO A N 1
ATOM 955 C CA . PRO A 1 115 ? 15.438 37.657 -12.610 1.00 90.81 115 PRO A CA 1
ATOM 956 C C . PRO A 1 115 ? 15.321 38.185 -11.173 1.00 90.81 115 PRO A C 1
ATOM 958 O O . PRO A 1 115 ? 15.855 39.252 -10.886 1.00 90.81 115 PRO A O 1
ATOM 961 N N . ALA A 1 116 ? 14.690 37.439 -10.256 1.00 91.44 116 ALA A N 1
ATOM 962 C CA . ALA A 1 116 ? 14.640 37.783 -8.834 1.00 91.44 116 ALA A CA 1
ATOM 963 C C . ALA A 1 116 ? 16.017 37.732 -8.141 1.00 91.44 116 ALA A C 1
ATOM 965 O O . ALA A 1 116 ? 16.183 38.315 -7.071 1.00 91.44 116 ALA A O 1
ATOM 966 N N . TYR A 1 117 ? 17.006 37.066 -8.747 1.00 90.75 117 TYR A N 1
ATOM 967 C CA . TYR A 1 117 ? 18.363 36.934 -8.213 1.00 90.75 117 TYR A CA 1
ATOM 968 C C . TYR A 1 117 ? 19.390 37.524 -9.191 1.00 90.75 117 TYR A C 1
ATOM 970 O O . TYR A 1 117 ? 20.155 36.777 -9.805 1.00 90.75 117 TYR A O 1
ATOM 978 N N . PRO A 1 118 ? 19.415 38.853 -9.400 1.00 91.06 118 PRO A N 1
ATOM 979 C CA . PRO A 1 118 ? 20.341 39.469 -10.341 1.00 91.06 118 PRO A CA 1
ATOM 980 C C . PRO A 1 118 ? 21.797 39.251 -9.910 1.00 91.06 118 PRO A C 1
ATOM 982 O O . PRO A 1 118 ? 22.126 39.250 -8.727 1.00 91.06 118 PRO A O 1
ATOM 985 N N . PHE A 1 119 ? 22.686 39.095 -10.889 1.00 91.56 119 PHE A N 1
ATOM 986 C CA . PHE A 1 119 ? 24.118 38.860 -10.672 1.00 91.56 119 PHE A CA 1
ATOM 987 C C . PHE A 1 119 ? 24.987 39.879 -11.425 1.00 91.56 119 PHE A C 1
ATOM 989 O O . PHE A 1 119 ? 26.099 39.579 -11.856 1.00 91.56 119 PHE A O 1
ATOM 996 N N . ASP A 1 120 ? 24.485 41.103 -11.606 1.00 91.38 120 ASP A N 1
ATOM 997 C CA . ASP A 1 120 ? 25.133 42.132 -12.431 1.00 91.38 120 ASP A CA 1
ATOM 998 C C . ASP A 1 120 ? 26.527 42.529 -11.928 1.00 91.38 120 ASP A C 1
ATOM 1000 O O . ASP A 1 120 ? 27.414 42.842 -12.722 1.00 91.38 120 ASP A O 1
ATOM 1004 N N . ASP A 1 121 ? 26.764 42.445 -10.620 1.00 92.31 121 ASP A N 1
ATOM 1005 C CA . ASP A 1 121 ? 28.093 42.672 -10.054 1.00 92.31 121 ASP A CA 1
ATOM 1006 C C . ASP A 1 121 ? 29.088 41.570 -10.433 1.00 92.31 121 ASP A C 1
ATOM 1008 O O . ASP A 1 121 ? 30.260 41.863 -10.677 1.00 92.31 121 ASP A O 1
ATOM 1012 N N . LEU A 1 122 ? 28.625 40.324 -10.579 1.00 92.12 122 LEU A N 1
ATOM 1013 C CA . LEU A 1 122 ? 29.452 39.228 -11.084 1.00 92.12 122 LEU A CA 1
ATOM 1014 C C . LEU A 1 122 ? 29.722 39.370 -12.582 1.00 92.12 122 LEU A C 1
ATOM 1016 O O . LEU A 1 122 ? 30.828 39.058 -13.009 1.00 92.12 122 LEU A O 1
ATOM 1020 N N . LYS A 1 123 ? 28.783 39.909 -13.374 1.00 89.69 123 LYS A N 1
ATOM 1021 C CA . LYS A 1 123 ? 29.009 40.166 -14.811 1.00 89.69 123 LYS A CA 1
ATOM 1022 C C . LYS A 1 123 ? 30.223 41.069 -15.039 1.00 89.69 123 LYS A C 1
ATOM 1024 O O . LYS A 1 123 ? 31.072 40.746 -15.860 1.00 89.69 123 LYS A O 1
ATOM 1029 N N . LYS A 1 124 ? 30.389 42.116 -14.220 1.00 93.50 124 LYS A N 1
ATOM 1030 C CA . LYS A 1 124 ? 31.576 42.996 -14.261 1.00 93.50 124 LYS A CA 1
ATOM 1031 C C . LYS A 1 124 ? 32.880 42.222 -14.034 1.00 93.50 124 LYS A C 1
ATOM 1033 O O . LYS A 1 124 ? 33.901 42.535 -14.641 1.00 93.50 124 LYS A O 1
ATOM 1038 N N . ILE A 1 125 ? 32.858 41.230 -13.142 1.00 93.00 125 ILE A N 1
ATOM 1039 C CA . ILE A 1 125 ? 34.003 40.356 -12.858 1.00 93.00 125 ILE A CA 1
ATOM 1040 C C . ILE A 1 125 ? 34.234 39.405 -14.035 1.00 93.00 125 ILE A C 1
ATOM 1042 O O . ILE A 1 125 ? 35.375 39.254 -14.471 1.00 93.00 125 ILE A O 1
ATOM 1046 N N . PHE A 1 126 ? 33.171 38.804 -14.573 1.00 93.56 126 PHE A N 1
ATOM 1047 C CA . PHE A 1 126 ? 33.262 37.899 -15.715 1.00 93.56 126 PHE A CA 1
ATOM 1048 C C . PHE A 1 126 ? 33.877 38.593 -16.926 1.00 93.56 126 PHE A C 1
ATOM 1050 O O . PHE A 1 126 ? 34.825 38.060 -17.493 1.00 93.56 126 PHE A O 1
ATOM 1057 N N . ASP A 1 127 ? 33.436 39.811 -17.238 1.00 92.94 127 ASP A N 1
ATOM 1058 C CA . ASP A 1 127 ? 33.973 40.604 -18.343 1.00 92.94 127 ASP A CA 1
ATOM 1059 C C . ASP A 1 127 ? 35.435 40.995 -18.098 1.00 92.94 127 ASP A C 1
ATOM 1061 O O . ASP A 1 127 ? 36.286 40.848 -18.975 1.00 92.94 127 ASP A O 1
ATOM 1065 N N . LYS A 1 128 ? 35.763 41.448 -16.879 1.00 95.00 128 LYS A N 1
ATOM 1066 C CA . LYS A 1 128 ? 37.125 41.874 -16.522 1.00 95.00 128 LYS A CA 1
ATOM 1067 C C . LYS A 1 128 ? 38.148 40.741 -16.632 1.00 95.00 128 LYS A C 1
ATOM 1069 O O . LYS A 1 128 ? 39.290 40.996 -17.011 1.00 95.00 128 LYS A O 1
ATOM 1074 N N . TYR A 1 129 ? 37.764 39.523 -16.257 1.00 95.19 129 TYR A N 1
ATOM 1075 C CA . TYR A 1 129 ? 38.658 38.362 -16.213 1.00 95.19 129 TYR A CA 1
ATOM 1076 C C . TYR A 1 129 ? 38.397 37.345 -17.331 1.00 95.19 129 TYR A C 1
ATOM 1078 O O . TYR A 1 129 ? 39.015 36.283 -17.331 1.00 95.19 129 TYR A O 1
ATOM 1086 N N . ASN A 1 130 ? 37.517 37.666 -18.284 1.00 92.50 130 ASN A N 1
ATOM 1087 C CA . ASN A 1 130 ? 37.106 36.791 -19.382 1.00 92.50 130 ASN A CA 1
ATOM 1088 C C . ASN A 1 130 ? 36.650 35.392 -18.905 1.00 92.50 130 ASN A C 1
ATOM 1090 O O . ASN A 1 130 ? 37.094 34.363 -19.416 1.00 92.50 130 ASN A O 1
ATOM 1094 N N . ILE A 1 131 ? 35.798 35.354 -17.875 1.00 90.56 131 ILE A N 1
ATOM 1095 C CA . ILE A 1 131 ? 35.298 34.114 -17.266 1.00 90.56 131 ILE A CA 1
ATOM 1096 C C . ILE A 1 131 ? 34.048 33.639 -18.009 1.00 90.56 131 ILE A C 1
ATOM 1098 O O . ILE A 1 131 ? 33.059 34.364 -18.108 1.00 90.56 131 ILE A O 1
ATOM 1102 N N . ILE A 1 132 ? 34.054 32.379 -18.446 1.00 86.19 132 ILE A N 1
ATOM 1103 C CA . ILE A 1 132 ? 32.847 31.686 -18.909 1.00 86.19 132 ILE A CA 1
ATOM 1104 C C . ILE A 1 132 ? 32.044 31.266 -17.674 1.00 86.19 132 ILE A C 1
ATOM 1106 O O . ILE A 1 132 ? 32.473 30.398 -16.914 1.00 86.19 132 ILE A O 1
ATOM 1110 N N . SER A 1 133 ? 30.897 31.908 -17.448 1.00 83.94 133 SER A N 1
ATOM 1111 C CA . SER A 1 133 ? 30.068 31.646 -16.270 1.00 83.94 133 SER A CA 1
ATOM 1112 C C . SER A 1 133 ? 29.173 30.417 -16.439 1.00 83.94 133 SER A C 1
ATOM 1114 O O . SER A 1 133 ? 28.586 30.191 -17.497 1.00 83.94 133 SER A O 1
ATOM 1116 N N . GLY A 1 134 ? 29.031 29.645 -15.360 1.00 82.00 134 GLY A N 1
ATOM 1117 C CA . GLY A 1 134 ? 28.024 28.586 -15.252 1.00 82.00 134 GLY A CA 1
ATOM 1118 C C . GLY A 1 134 ? 26.621 29.104 -14.912 1.00 82.00 134 GLY A C 1
ATOM 1119 O O . GLY A 1 134 ? 25.655 28.366 -15.067 1.00 82.00 134 GLY A O 1
ATOM 1120 N N . ILE A 1 135 ? 26.492 30.363 -14.477 1.00 84.31 135 ILE A N 1
ATOM 1121 C CA . ILE A 1 135 ? 25.188 31.019 -14.296 1.00 84.31 135 ILE A CA 1
ATOM 1122 C C . ILE A 1 135 ? 24.506 31.098 -15.672 1.00 84.31 135 ILE A C 1
ATOM 1124 O O . ILE A 1 135 ? 25.190 31.337 -16.663 1.00 84.31 135 ILE A O 1
ATOM 1128 N N . ASP A 1 136 ? 23.190 30.863 -15.733 1.00 79.19 136 ASP A N 1
ATOM 1129 C CA . ASP A 1 136 ? 22.403 30.667 -16.972 1.00 79.19 136 ASP A CA 1
ATOM 1130 C C . ASP A 1 136 ? 22.672 29.350 -17.742 1.00 79.19 136 ASP A C 1
ATOM 1132 O O . ASP A 1 136 ? 22.079 29.140 -18.801 1.00 79.19 136 ASP A O 1
ATOM 1136 N N . ASN A 1 137 ? 23.502 28.430 -17.231 1.00 77.38 137 ASN A N 1
ATOM 1137 C CA . ASN A 1 137 ? 23.839 27.169 -17.909 1.00 77.38 137 ASN A CA 1
ATOM 1138 C C . ASN A 1 137 ? 23.427 25.910 -17.119 1.00 77.38 137 ASN A C 1
ATOM 1140 O O . ASN A 1 137 ? 23.110 25.960 -15.933 1.00 77.38 137 ASN A O 1
ATOM 1144 N N . CYS A 1 138 ? 23.419 24.753 -17.795 1.00 71.94 138 CYS A N 1
ATOM 1145 C CA . CYS A 1 138 ? 23.185 23.453 -17.159 1.00 71.94 138 CYS A CA 1
ATOM 1146 C C . CYS A 1 138 ? 24.387 23.024 -16.311 1.00 71.94 138 CYS A C 1
ATOM 1148 O O . CYS A 1 138 ? 25.519 22.985 -16.798 1.00 71.94 138 CYS A O 1
ATOM 1150 N N . HIS A 1 139 ? 24.121 22.597 -15.078 1.00 71.88 139 HIS A N 1
ATOM 1151 C CA . HIS A 1 139 ? 25.110 21.956 -14.218 1.00 71.88 139 HIS A CA 1
ATOM 1152 C C . HIS A 1 139 ? 24.971 20.433 -14.292 1.00 71.88 139 HIS A C 1
ATOM 1154 O O . HIS A 1 139 ? 23.862 19.904 -14.248 1.00 71.88 139 HIS A O 1
ATOM 1160 N N . HIS A 1 140 ? 26.103 19.738 -14.406 1.00 71.38 140 HIS A N 1
ATOM 1161 C CA . HIS A 1 140 ? 26.159 18.280 -14.363 1.00 71.38 140 HIS A CA 1
ATOM 1162 C C . HIS A 1 140 ? 26.517 17.849 -12.944 1.00 71.38 140 HIS A C 1
ATOM 1164 O O . HIS A 1 140 ? 27.590 18.189 -12.447 1.00 71.38 140 HIS A O 1
ATOM 1170 N N . PHE A 1 141 ? 25.625 17.093 -12.313 1.00 72.69 141 PHE A N 1
ATOM 1171 C CA . PHE A 1 141 ? 25.900 16.411 -11.057 1.00 72.69 141 PHE A CA 1
ATOM 1172 C C . PHE A 1 141 ? 25.897 14.912 -11.320 1.00 72.69 141 PHE A C 1
ATOM 1174 O O . PHE A 1 141 ? 24.995 14.403 -11.985 1.00 72.69 141 PHE A O 1
ATOM 1181 N N . THR A 1 142 ? 26.901 14.211 -10.806 1.00 77.31 142 THR A N 1
ATOM 1182 C CA . THR A 1 142 ? 26.892 12.750 -10.786 1.00 77.31 142 THR A CA 1
ATOM 1183 C C . THR A 1 142 ? 26.160 12.327 -9.516 1.00 77.31 142 THR A C 1
ATOM 1185 O O . THR A 1 142 ? 26.688 12.577 -8.429 1.00 77.31 142 THR A O 1
ATOM 1188 N N . PRO A 1 143 ? 24.950 11.750 -9.607 1.00 77.62 143 PRO A N 1
ATOM 1189 C CA . PRO A 1 143 ? 24.264 11.256 -8.424 1.00 77.62 143 PRO A CA 1
ATOM 1190 C C . PRO A 1 143 ? 25.006 10.045 -7.853 1.00 77.62 143 PRO A C 1
ATOM 1192 O O . PRO A 1 143 ? 25.671 9.307 -8.586 1.00 77.62 143 PRO A O 1
ATOM 1195 N N . ASP A 1 144 ? 24.857 9.814 -6.550 1.00 82.19 144 ASP A N 1
ATOM 1196 C CA . ASP A 1 144 ? 25.251 8.543 -5.952 1.00 82.19 144 ASP A CA 1
ATOM 1197 C C . ASP A 1 144 ? 24.267 7.455 -6.402 1.00 82.19 144 ASP A C 1
ATOM 1199 O O . ASP A 1 144 ? 23.153 7.325 -5.891 1.00 82.19 144 ASP A O 1
ATOM 1203 N N . LEU A 1 145 ? 24.680 6.690 -7.411 1.00 83.88 145 LEU A N 1
ATOM 1204 C CA . LEU A 1 145 ? 23.870 5.618 -7.982 1.00 83.88 145 LEU A CA 1
ATOM 1205 C C . LEU A 1 145 ? 23.628 4.475 -6.987 1.00 83.88 145 LEU A C 1
ATOM 1207 O O . LEU A 1 145 ? 22.663 3.732 -7.166 1.00 83.88 145 LEU A O 1
ATOM 1211 N N . GLN A 1 146 ? 24.450 4.346 -5.938 1.00 85.19 146 GLN A N 1
ATOM 1212 C CA . GLN A 1 146 ? 24.280 3.317 -4.913 1.00 85.19 146 GLN A CA 1
ATOM 1213 C C . GLN A 1 146 ? 22.942 3.483 -4.187 1.00 85.19 146 GLN A C 1
ATOM 1215 O O . GLN A 1 146 ? 22.241 2.500 -3.976 1.00 85.19 146 GLN A O 1
ATOM 1220 N N . ILE A 1 147 ? 22.527 4.725 -3.920 1.00 83.25 147 ILE A N 1
ATOM 1221 C CA . ILE A 1 147 ? 21.220 5.036 -3.319 1.00 83.25 147 ILE A CA 1
ATOM 1222 C C . ILE A 1 147 ? 20.084 4.467 -4.180 1.00 83.25 147 ILE A C 1
ATOM 1224 O O . ILE A 1 147 ? 19.146 3.860 -3.666 1.00 83.25 147 ILE A O 1
ATOM 1228 N N . GLY A 1 148 ? 20.189 4.615 -5.504 1.00 79.75 148 GLY A N 1
ATOM 1229 C CA . GLY A 1 148 ? 19.217 4.067 -6.447 1.00 79.75 148 GLY A CA 1
ATOM 1230 C C . GLY A 1 148 ? 19.185 2.538 -6.456 1.00 79.75 148 GLY A C 1
ATOM 1231 O O . GLY A 1 148 ? 18.101 1.960 -6.514 1.00 79.75 148 GLY A O 1
ATOM 1232 N N . PHE A 1 149 ? 20.345 1.880 -6.375 1.00 78.81 149 PHE A N 1
ATOM 1233 C CA . PHE A 1 149 ? 20.427 0.417 -6.341 1.00 78.81 149 PHE A CA 1
ATOM 1234 C C . PHE A 1 149 ? 19.972 -0.188 -5.010 1.00 78.81 149 PHE A C 1
ATOM 1236 O O . PHE A 1 149 ? 19.321 -1.230 -5.022 1.00 78.81 149 PHE A O 1
ATOM 1243 N N . ASP A 1 150 ? 20.274 0.463 -3.888 1.00 79.69 150 ASP A N 1
ATOM 1244 C CA . ASP A 1 150 ? 19.955 -0.044 -2.552 1.00 79.69 150 ASP A CA 1
ATOM 1245 C C . ASP A 1 150 ? 18.484 0.159 -2.191 1.00 79.69 150 ASP A C 1
ATOM 1247 O O . ASP A 1 150 ? 17.851 -0.726 -1.617 1.00 79.69 150 ASP A O 1
ATOM 1251 N N . LEU A 1 151 ? 17.931 1.330 -2.516 1.00 82.25 151 LEU A N 1
ATOM 1252 C CA . LEU A 1 151 ? 16.581 1.711 -2.100 1.00 82.25 151 LEU A CA 1
ATOM 1253 C C . LEU A 1 151 ? 15.532 1.466 -3.187 1.00 82.25 151 LEU A C 1
ATOM 1255 O O . LEU A 1 151 ? 14.352 1.256 -2.890 1.00 82.25 151 LEU A O 1
ATOM 1259 N N . GLY A 1 152 ? 15.936 1.561 -4.456 1.00 85.25 152 GLY A N 1
ATOM 1260 C CA . GLY A 1 152 ? 15.007 1.728 -5.566 1.00 85.25 152 GLY A CA 1
ATOM 1261 C C . GLY A 1 152 ? 14.130 2.980 -5.421 1.00 85.25 152 GLY A C 1
ATOM 1262 O O . GLY A 1 152 ? 14.193 3.732 -4.448 1.00 85.25 152 GLY A O 1
ATOM 1263 N N . TRP A 1 153 ? 13.245 3.202 -6.392 1.00 87.75 153 TRP A N 1
ATOM 1264 C CA . TRP A 1 153 ? 12.350 4.366 -6.365 1.00 87.75 153 TRP A CA 1
ATOM 1265 C C . TRP A 1 153 ? 11.358 4.344 -5.194 1.00 87.75 153 TRP A C 1
ATOM 1267 O O . TRP A 1 153 ? 11.019 5.398 -4.663 1.00 87.75 153 TRP A O 1
ATOM 1277 N N . GLY A 1 154 ? 10.926 3.154 -4.759 1.00 86.38 154 GLY A N 1
ATOM 1278 C CA . GLY A 1 154 ? 10.042 2.998 -3.601 1.00 86.38 154 GLY A CA 1
ATOM 1279 C C . GLY A 1 154 ? 10.707 3.408 -2.284 1.00 86.38 154 GLY A C 1
ATOM 1280 O O . GLY A 1 154 ? 10.115 4.170 -1.523 1.00 86.38 154 GLY A O 1
ATOM 1281 N N . GLY A 1 155 ? 11.948 2.973 -2.039 1.00 86.31 155 GLY A N 1
ATOM 1282 C CA . GLY A 1 155 ? 12.691 3.363 -0.839 1.00 86.31 155 GLY A CA 1
ATOM 1283 C C . GLY A 1 155 ? 13.090 4.841 -0.848 1.00 86.31 155 GLY A C 1
ATOM 1284 O O . GLY A 1 155 ? 13.018 5.494 0.189 1.00 86.31 155 GLY A O 1
ATOM 1285 N N . ILE A 1 156 ? 13.421 5.406 -2.018 1.00 92.19 156 ILE A N 1
ATOM 1286 C CA . ILE A 1 156 ? 13.645 6.856 -2.162 1.00 92.19 156 ILE A CA 1
ATOM 1287 C C . ILE A 1 156 ? 12.375 7.637 -1.790 1.00 92.19 156 ILE A C 1
ATOM 1289 O O . ILE A 1 156 ? 12.453 8.609 -1.041 1.00 92.19 156 ILE A O 1
ATOM 1293 N N . LEU A 1 157 ? 11.200 7.206 -2.265 1.00 92.75 157 LEU A N 1
ATOM 1294 C CA . LEU A 1 157 ? 9.925 7.850 -1.937 1.00 92.75 157 LEU A CA 1
ATOM 1295 C C . LEU A 1 157 ? 9.638 7.830 -0.431 1.00 92.75 157 LEU A C 1
ATOM 1297 O O . LEU A 1 157 ? 9.205 8.836 0.131 1.00 92.75 157 LEU A O 1
ATOM 1301 N N . GLU A 1 158 ? 9.869 6.689 0.217 1.00 90.19 158 GLU A N 1
ATOM 1302 C CA . GLU A 1 158 ? 9.706 6.548 1.664 1.00 90.19 158 GLU A CA 1
ATOM 1303 C C . GLU A 1 158 ? 10.656 7.480 2.423 1.00 90.19 158 GLU A C 1
ATOM 1305 O O . GLU A 1 158 ? 10.214 8.227 3.296 1.00 90.19 158 GLU A O 1
ATOM 1310 N N . GLN A 1 159 ? 11.937 7.512 2.045 1.00 93.00 159 GLN A N 1
ATOM 1311 C CA . GLN A 1 159 ? 12.911 8.411 2.661 1.00 93.00 159 GLN A CA 1
ATOM 1312 C C . GLN A 1 159 ? 12.537 9.884 2.488 1.00 93.00 159 GLN A C 1
ATOM 1314 O O . GLN A 1 159 ? 12.589 10.631 3.460 1.00 93.00 159 GLN A O 1
ATOM 1319 N N . LEU A 1 160 ? 12.099 10.305 1.298 1.00 95.25 160 LEU A N 1
ATOM 1320 C CA . LEU A 1 160 ? 11.651 11.680 1.068 1.00 95.25 160 LEU A CA 1
ATOM 1321 C C . LEU A 1 160 ? 10.461 12.052 1.961 1.00 95.25 160 LEU A C 1
ATOM 1323 O O . LEU A 1 160 ? 10.441 13.146 2.524 1.00 95.25 160 LEU A O 1
ATOM 1327 N N . LYS A 1 161 ? 9.489 11.145 2.131 1.00 92.81 161 LYS A N 1
ATOM 1328 C CA . LYS A 1 161 ? 8.338 11.354 3.026 1.00 92.81 161 LYS A CA 1
ATOM 1329 C C . LYS A 1 161 ? 8.779 11.476 4.487 1.00 92.81 161 LYS A C 1
ATOM 1331 O O . LYS A 1 161 ? 8.337 12.394 5.173 1.00 92.81 161 LYS A O 1
ATOM 1336 N N . LEU A 1 162 ? 9.700 10.623 4.935 1.00 93.19 162 LEU A N 1
ATOM 1337 C CA . LEU A 1 162 ? 10.260 10.678 6.288 1.00 93.19 162 LEU A CA 1
ATOM 1338 C C . LEU A 1 162 ? 11.070 11.957 6.540 1.00 93.19 162 LEU A C 1
ATOM 1340 O O . LEU A 1 162 ? 10.947 12.564 7.601 1.00 93.19 162 LEU A O 1
ATOM 1344 N N . GLU A 1 163 ? 11.902 12.382 5.590 1.00 95.00 163 GLU A N 1
ATOM 1345 C CA . GLU A 1 163 ? 12.700 13.603 5.732 1.00 95.00 163 GLU A CA 1
ATOM 1346 C C . GLU A 1 163 ? 11.828 14.858 5.691 1.00 95.00 163 GLU A C 1
ATOM 1348 O O . GLU A 1 163 ? 12.048 15.779 6.479 1.00 95.00 163 GLU A O 1
ATOM 1353 N N . ARG A 1 164 ? 10.774 14.871 4.869 1.00 95.31 164 ARG A N 1
ATOM 1354 C CA . ARG A 1 164 ? 9.784 15.952 4.858 1.00 95.31 164 ARG A CA 1
ATOM 1355 C C . ARG A 1 164 ? 9.180 16.202 6.242 1.00 95.31 164 ARG A C 1
ATOM 1357 O O . ARG A 1 164 ? 9.014 17.355 6.627 1.00 95.31 164 ARG A O 1
ATOM 1364 N N . GLU A 1 165 ? 8.853 15.146 6.987 1.00 94.00 165 GLU A N 1
ATOM 1365 C CA . GLU A 1 165 ? 8.272 15.253 8.335 1.00 94.00 165 GLU A CA 1
ATOM 1366 C C . GLU A 1 165 ? 9.245 15.847 9.366 1.00 94.00 165 GLU A C 1
ATOM 1368 O O . GLU A 1 165 ? 8.813 16.474 10.333 1.00 94.00 165 GLU A O 1
ATOM 1373 N N . LYS A 1 166 ? 10.556 15.677 9.162 1.00 94.75 166 LYS A N 1
ATOM 1374 C CA . LYS A 1 166 ? 11.600 16.176 10.073 1.00 94.75 166 LYS A CA 1
ATOM 1375 C C . LYS A 1 166 ? 11.941 17.649 9.859 1.00 94.75 166 LYS A C 1
ATOM 1377 O O . LYS A 1 166 ? 12.537 18.260 10.745 1.00 94.75 166 LYS A O 1
ATOM 1382 N N . HIS A 1 167 ? 11.605 18.208 8.698 1.00 94.44 167 HIS A N 1
ATOM 1383 C CA . HIS A 1 167 ? 11.999 19.560 8.311 1.00 94.44 167 HIS A CA 1
ATOM 1384 C C . HIS A 1 167 ? 10.849 20.566 8.445 1.00 94.44 167 HIS A C 1
ATOM 1386 O O . HIS A 1 167 ? 9.663 20.240 8.333 1.00 94.44 167 HIS A O 1
ATOM 1392 N N . SER A 1 168 ? 11.217 21.825 8.688 1.00 93.06 168 SER A N 1
ATOM 1393 C CA . SER A 1 168 ? 10.285 22.943 8.816 1.00 93.06 168 SER A CA 1
ATOM 1394 C C . SER A 1 168 ? 9.600 23.293 7.488 1.00 93.06 168 SER A C 1
ATOM 1396 O O . SER A 1 168 ? 10.025 22.886 6.405 1.00 93.06 168 SER A O 1
ATOM 1398 N N . GLN A 1 169 ? 8.502 24.053 7.579 1.00 90.94 169 GLN A N 1
ATOM 1399 C CA . GLN A 1 169 ? 7.628 24.379 6.442 1.00 90.94 169 GLN A CA 1
ATOM 1400 C C . GLN A 1 169 ? 8.337 25.092 5.282 1.00 90.94 169 GLN A C 1
ATOM 1402 O O . GLN A 1 169 ? 7.922 24.952 4.137 1.00 90.94 169 GLN A O 1
ATOM 1407 N N . ASP A 1 170 ? 9.421 25.814 5.554 1.00 92.31 170 ASP A N 1
ATOM 1408 C CA . ASP A 1 170 ? 10.265 26.460 4.545 1.00 92.31 170 ASP A CA 1
ATOM 1409 C C . ASP A 1 170 ? 10.920 25.465 3.568 1.00 92.31 170 ASP A C 1
ATOM 1411 O O . ASP A 1 170 ? 11.250 25.843 2.447 1.00 92.31 170 ASP A O 1
ATOM 1415 N N . HIS A 1 171 ? 11.042 24.189 3.946 1.00 92.62 171 HIS A N 1
ATOM 1416 C CA . HIS A 1 171 ? 11.567 23.121 3.089 1.00 92.62 171 HIS A CA 1
ATOM 1417 C C . HIS A 1 171 ? 10.467 22.279 2.428 1.00 92.62 171 HIS A C 1
ATOM 1419 O O . HIS A 1 171 ? 10.768 21.425 1.593 1.00 92.62 171 HIS A O 1
ATOM 1425 N N . HIS A 1 172 ? 9.192 22.476 2.784 1.00 93.56 172 HIS A N 1
ATOM 1426 C CA . HIS A 1 172 ? 8.112 21.602 2.309 1.00 93.56 172 HIS A CA 1
ATOM 1427 C C . HIS A 1 172 ? 7.938 21.681 0.797 1.00 93.56 172 HIS A C 1
ATOM 1429 O O . HIS A 1 172 ? 7.759 20.642 0.180 1.00 93.56 172 HIS A O 1
ATOM 1435 N N . GLU A 1 173 ? 8.094 22.856 0.176 1.00 94.81 173 GLU A N 1
ATOM 1436 C CA . GLU A 1 173 ? 7.988 22.975 -1.287 1.00 94.81 173 GLU A CA 1
ATOM 1437 C C . GLU A 1 173 ? 9.020 22.104 -2.019 1.00 94.81 173 GLU A C 1
ATOM 1439 O O . GLU A 1 173 ? 8.695 21.492 -3.039 1.00 94.81 173 GLU A O 1
ATOM 1444 N N . PHE A 1 174 ? 10.245 22.019 -1.491 1.00 95.44 174 PHE A N 1
ATOM 1445 C CA . PHE A 1 174 ? 11.288 21.155 -2.037 1.00 95.44 174 PHE A CA 1
ATOM 1446 C C . PHE A 1 174 ? 10.876 19.683 -1.934 1.00 95.44 174 PHE A C 1
ATOM 1448 O O . PHE A 1 174 ? 10.756 19.011 -2.956 1.00 95.44 174 PHE A O 1
ATOM 1455 N N . TYR A 1 175 ? 10.569 19.201 -0.726 1.00 96.75 175 TYR A N 1
ATOM 1456 C CA . TYR A 1 175 ? 10.205 17.798 -0.517 1.00 96.75 175 TYR A CA 1
ATOM 1457 C C . TYR A 1 175 ? 8.912 17.401 -1.236 1.00 96.75 175 TYR A C 1
ATOM 1459 O O . TYR A 1 175 ? 8.864 16.341 -1.847 1.00 96.75 175 TYR A O 1
ATOM 1467 N N . ASP A 1 176 ? 7.883 18.252 -1.227 1.00 95.88 176 ASP A N 1
ATOM 1468 C CA . ASP A 1 176 ? 6.634 18.030 -1.967 1.00 95.88 176 ASP A CA 1
ATOM 1469 C C . ASP A 1 176 ? 6.884 17.938 -3.474 1.00 95.88 176 ASP A C 1
ATOM 1471 O O . ASP A 1 176 ? 6.203 17.193 -4.185 1.00 95.88 176 ASP A O 1
ATOM 1475 N N . SER A 1 177 ? 7.866 18.688 -3.977 1.00 97.12 177 SER A N 1
ATOM 1476 C CA . SER A 1 177 ? 8.256 18.625 -5.380 1.00 97.12 177 SER A CA 1
ATOM 1477 C C . SER A 1 177 ? 9.014 17.349 -5.717 1.00 97.12 177 SER A C 1
ATOM 1479 O O . SER A 1 177 ? 8.650 16.688 -6.688 1.00 97.12 177 SER A O 1
ATOM 1481 N N . GLU A 1 178 ? 9.991 16.964 -4.900 1.00 96.25 178 GLU A N 1
ATOM 1482 C CA . GLU A 1 178 ? 10.741 15.714 -5.070 1.00 96.25 178 GLU A CA 1
ATOM 1483 C C . GLU A 1 178 ? 9.832 14.480 -4.952 1.00 96.25 178 GLU A C 1
ATOM 1485 O O . GLU A 1 178 ? 9.878 13.591 -5.799 1.00 96.25 178 GLU A O 1
ATOM 1490 N N . ILE A 1 179 ? 8.929 14.449 -3.964 1.00 96.75 179 ILE A N 1
ATOM 1491 C CA . ILE A 1 179 ? 7.947 13.367 -3.778 1.00 96.75 179 ILE A CA 1
ATOM 1492 C C . ILE A 1 179 ? 7.085 13.205 -5.030 1.00 96.75 179 ILE A C 1
ATOM 1494 O O . ILE A 1 179 ? 6.978 12.100 -5.559 1.00 96.75 179 ILE A O 1
ATOM 1498 N N . ALA A 1 180 ? 6.516 14.298 -5.544 1.00 96.81 180 ALA A N 1
ATOM 1499 C CA . ALA A 1 180 ? 5.676 14.251 -6.737 1.00 96.81 180 ALA A CA 1
ATOM 1500 C C . ALA A 1 180 ? 6.454 13.802 -7.988 1.00 96.81 180 ALA A C 1
ATOM 1502 O O . ALA A 1 180 ? 5.909 13.091 -8.835 1.00 96.81 180 ALA A O 1
ATOM 1503 N N . VAL A 1 181 ? 7.725 14.199 -8.112 1.00 96.69 181 VAL A N 1
ATOM 1504 C CA . VAL A 1 181 ? 8.616 13.740 -9.188 1.00 96.69 181 VAL A CA 1
ATOM 1505 C C . VAL A 1 181 ? 8.844 12.232 -9.087 1.00 96.69 181 VAL A C 1
ATOM 1507 O O . VAL A 1 181 ? 8.648 11.525 -10.076 1.00 96.69 181 VAL A O 1
ATOM 1510 N N . VAL A 1 182 ? 9.189 11.719 -7.904 1.00 95.56 182 VAL A N 1
ATOM 1511 C CA . VAL A 1 182 ? 9.433 10.285 -7.686 1.00 95.56 182 VAL A CA 1
ATOM 1512 C C . VAL A 1 182 ? 8.164 9.458 -7.894 1.00 95.56 182 VAL A C 1
ATOM 1514 O O . VAL A 1 182 ? 8.214 8.421 -8.555 1.00 95.56 182 VAL A O 1
ATOM 1517 N N . GLU A 1 183 ? 7.008 9.918 -7.415 1.00 93.81 183 GLU A N 1
ATOM 1518 C CA . GLU A 1 183 ? 5.718 9.257 -7.656 1.00 93.81 183 GLU A CA 1
ATOM 1519 C C . GLU A 1 183 ? 5.397 9.178 -9.153 1.00 93.81 183 GLU A C 1
ATOM 1521 O O . GLU A 1 183 ? 4.979 8.128 -9.651 1.00 93.81 183 GLU A O 1
ATOM 1526 N N . ALA A 1 184 ? 5.656 10.252 -9.899 1.00 93.69 184 ALA A N 1
ATOM 1527 C CA . ALA A 1 184 ? 5.452 10.263 -11.338 1.00 93.69 184 ALA A CA 1
ATOM 1528 C C . ALA A 1 184 ? 6.446 9.346 -12.081 1.00 93.69 184 ALA A C 1
ATOM 1530 O O . ALA A 1 184 ? 6.050 8.699 -13.052 1.00 93.69 184 ALA A O 1
ATOM 1531 N N . ILE A 1 185 ? 7.696 9.216 -11.612 1.00 92.38 185 ILE A N 1
ATOM 1532 C CA . ILE A 1 185 ? 8.670 8.237 -12.133 1.00 92.38 185 ILE A CA 1
ATOM 1533 C C . ILE A 1 185 ? 8.185 6.804 -11.882 1.00 92.38 185 ILE A C 1
ATOM 1535 O O . ILE A 1 185 ? 8.209 5.975 -12.790 1.00 92.38 185 ILE A O 1
ATOM 1539 N N . ILE A 1 186 ? 7.694 6.500 -10.681 1.00 90.06 186 ILE A N 1
ATOM 1540 C CA . ILE A 1 186 ? 7.141 5.177 -10.360 1.00 90.06 186 ILE A CA 1
ATOM 1541 C C . ILE A 1 186 ? 5.950 4.861 -11.274 1.00 90.06 186 ILE A C 1
ATOM 1543 O O . ILE A 1 186 ? 5.901 3.789 -11.880 1.00 90.06 186 ILE A O 1
ATOM 1547 N N . ALA A 1 187 ? 5.018 5.804 -11.433 1.00 88.44 187 ALA A N 1
ATOM 1548 C CA . ALA A 1 187 ? 3.873 5.647 -12.328 1.00 88.44 187 ALA A CA 1
ATOM 1549 C C . ALA A 1 187 ? 4.304 5.431 -13.790 1.00 88.44 187 ALA A C 1
ATOM 1551 O O . ALA A 1 187 ? 3.743 4.591 -14.497 1.00 88.44 187 ALA A O 1
ATOM 1552 N N . PHE A 1 188 ? 5.331 6.155 -14.238 1.00 89.31 188 PHE A N 1
ATOM 1553 C CA . PHE A 1 188 ? 5.944 5.980 -15.550 1.00 89.31 188 PHE A CA 1
ATOM 1554 C C . PHE A 1 188 ? 6.505 4.563 -15.746 1.00 89.31 188 PHE A C 1
ATOM 1556 O O . PHE A 1 188 ? 6.270 3.959 -16.794 1.00 89.31 188 PHE A O 1
ATOM 1563 N N . LEU A 1 189 ? 7.203 4.012 -14.747 1.00 88.38 189 LEU A N 1
ATOM 1564 C CA . LEU A 1 189 ? 7.783 2.667 -14.812 1.00 88.38 189 LEU A CA 1
ATOM 1565 C C . LEU A 1 189 ? 6.709 1.577 -14.876 1.00 88.38 189 LEU A C 1
ATOM 1567 O O . LEU A 1 189 ? 6.838 0.651 -15.678 1.00 88.38 189 LEU A O 1
ATOM 1571 N N . TYR A 1 190 ? 5.630 1.703 -14.098 1.00 86.56 190 TYR A N 1
ATOM 1572 C CA . TYR A 1 190 ? 4.496 0.776 -14.184 1.00 86.56 190 TYR A CA 1
ATOM 1573 C C . TYR A 1 190 ? 3.826 0.822 -15.557 1.00 86.56 190 TYR A C 1
ATOM 1575 O O . TYR A 1 190 ? 3.619 -0.223 -16.169 1.00 86.56 190 TYR A O 1
ATOM 1583 N N . ARG A 1 191 ? 3.589 2.022 -16.104 1.00 88.00 191 ARG A N 1
ATOM 1584 C CA . ARG A 1 191 ? 3.052 2.164 -17.464 1.00 88.00 191 ARG A CA 1
ATOM 1585 C C . ARG A 1 191 ? 3.951 1.486 -18.501 1.00 88.00 191 ARG A C 1
ATOM 1587 O O . ARG A 1 191 ? 3.457 0.751 -19.351 1.00 88.00 191 ARG A O 1
ATOM 1594 N N . ALA A 1 192 ? 5.265 1.713 -18.433 1.00 88.81 192 ALA A N 1
ATOM 1595 C CA . ALA A 1 192 ? 6.220 1.092 -19.349 1.00 88.81 192 ALA A CA 1
ATOM 1596 C C . ALA A 1 192 ? 6.205 -0.442 -19.242 1.00 88.81 192 ALA A C 1
ATOM 1598 O O . ALA A 1 192 ? 6.206 -1.129 -20.262 1.00 88.81 192 ALA A O 1
ATOM 1599 N N . SER A 1 193 ? 6.153 -0.965 -18.015 1.00 88.06 193 SER A N 1
ATOM 1600 C CA . SER A 1 193 ? 6.032 -2.394 -17.718 1.00 88.06 193 SER A CA 1
ATOM 1601 C C . SER A 1 193 ? 4.788 -3.011 -18.356 1.00 88.06 193 SER A C 1
ATOM 1603 O O . SER A 1 193 ? 4.894 -4.002 -19.082 1.00 88.06 193 SER A O 1
ATOM 1605 N N . ASP A 1 194 ? 3.621 -2.408 -18.135 1.00 86.69 194 ASP A N 1
ATOM 1606 C CA . ASP A 1 194 ? 2.348 -2.917 -18.649 1.00 86.69 194 ASP A CA 1
ATOM 1607 C C . ASP A 1 194 ? 2.316 -2.907 -20.180 1.00 86.69 194 ASP A C 1
ATOM 1609 O O . ASP A 1 194 ? 1.930 -3.893 -20.812 1.00 86.69 194 ASP A O 1
ATOM 1613 N N . GLU A 1 195 ? 2.792 -1.826 -20.801 1.00 90.62 195 GLU A N 1
ATOM 1614 C CA . GLU A 1 195 ? 2.845 -1.735 -22.258 1.00 90.62 195 GLU A CA 1
ATOM 1615 C C . GLU A 1 195 ? 3.824 -2.747 -22.863 1.00 90.62 195 GLU A C 1
ATOM 1617 O O . GLU A 1 195 ? 3.478 -3.421 -23.833 1.00 90.62 195 GLU A O 1
ATOM 1622 N N . LEU A 1 196 ? 5.011 -2.930 -22.276 1.00 92.75 196 LEU A N 1
ATOM 1623 C CA . LEU A 1 196 ? 5.961 -3.957 -22.715 1.00 92.75 196 LEU A CA 1
ATOM 1624 C C . LEU A 1 196 ? 5.389 -5.370 -22.614 1.00 92.75 196 LEU A C 1
ATOM 1626 O O . LEU A 1 196 ? 5.667 -6.211 -23.471 1.00 92.75 196 LEU A O 1
ATOM 1630 N N . LEU A 1 197 ? 4.577 -5.631 -21.591 1.00 90.19 197 LEU A N 1
ATOM 1631 C CA . LEU A 1 197 ? 3.902 -6.908 -21.447 1.00 90.19 197 LEU A CA 1
ATOM 1632 C C . LEU A 1 197 ? 2.856 -7.135 -22.552 1.00 90.19 197 LEU A C 1
ATOM 1634 O O . LEU A 1 197 ? 2.731 -8.246 -23.068 1.00 90.19 197 LEU A O 1
ATOM 1638 N N . GLU A 1 198 ? 2.100 -6.111 -22.941 1.00 90.38 198 GLU A N 1
ATOM 1639 C CA . GLU A 1 198 ? 1.192 -6.234 -24.086 1.00 90.38 198 GLU A CA 1
ATOM 1640 C C . GLU A 1 198 ? 1.966 -6.421 -25.397 1.00 90.38 198 GLU A C 1
ATOM 1642 O O . GLU A 1 198 ? 1.601 -7.264 -26.221 1.00 90.38 198 GLU A O 1
ATOM 1647 N N . LEU A 1 199 ? 3.087 -5.714 -25.562 1.00 93.69 199 LEU A N 1
ATOM 1648 C CA . LEU A 1 199 ? 3.969 -5.876 -26.716 1.00 93.69 199 LEU A CA 1
ATOM 1649 C C . LEU A 1 199 ? 4.560 -7.290 -26.795 1.00 93.69 199 LEU A C 1
ATOM 1651 O O . LEU A 1 199 ? 4.615 -7.866 -27.883 1.00 93.69 199 LEU A O 1
ATOM 1655 N N . SER A 1 200 ? 4.921 -7.904 -25.663 1.00 93.94 200 SER A N 1
ATOM 1656 C CA . SER A 1 200 ? 5.442 -9.276 -25.657 1.00 93.94 200 SER A CA 1
ATOM 1657 C C . SER A 1 200 ? 4.418 -10.293 -26.167 1.00 93.94 200 SER A C 1
ATOM 1659 O O . SER A 1 200 ? 4.796 -11.322 -26.706 1.00 93.94 200 SER A O 1
ATOM 1661 N N . LYS A 1 201 ? 3.114 -10.031 -26.012 1.00 91.38 201 LYS A N 1
ATOM 1662 C CA . LYS A 1 201 ? 2.053 -10.942 -26.479 1.00 91.38 201 LYS A CA 1
ATOM 1663 C C . LYS A 1 201 ? 1.840 -10.890 -27.993 1.00 91.38 201 LYS A C 1
ATOM 1665 O O . LYS A 1 201 ? 1.335 -11.856 -28.560 1.00 91.38 201 LYS A O 1
ATOM 1670 N N . ILE A 1 202 ? 2.170 -9.767 -28.634 1.00 93.88 202 ILE A N 1
ATOM 1671 C CA . ILE A 1 202 ? 1.973 -9.561 -30.080 1.00 93.88 202 ILE A CA 1
ATOM 1672 C C . ILE A 1 202 ? 3.261 -9.745 -30.894 1.00 93.88 202 ILE A C 1
ATOM 1674 O O . ILE A 1 202 ? 3.200 -9.840 -32.123 1.00 93.88 202 ILE A O 1
ATOM 1678 N N . GLU A 1 203 ? 4.418 -9.772 -30.232 1.00 95.44 203 GLU A N 1
ATOM 1679 C CA . GLU A 1 203 ? 5.705 -10.065 -30.855 1.00 95.44 203 GLU A CA 1
ATOM 1680 C C . GLU A 1 203 ? 5.736 -11.519 -31.345 1.00 95.44 203 GLU A C 1
ATOM 1682 O O . GLU A 1 203 ? 5.487 -12.465 -30.598 1.00 95.44 203 GLU A O 1
ATOM 1687 N N . LYS A 1 204 ? 6.021 -11.693 -32.637 1.00 94.56 204 LYS A N 1
ATOM 1688 C CA . LYS A 1 204 ? 5.951 -12.993 -33.315 1.00 94.56 204 LYS A CA 1
ATOM 1689 C C . LYS A 1 204 ? 7.233 -13.793 -33.147 1.00 94.56 204 LYS A C 1
ATOM 1691 O O . LYS A 1 204 ? 7.193 -15.017 -33.229 1.00 94.56 204 LYS A O 1
ATOM 1696 N N . ASN A 1 205 ? 8.362 -13.117 -32.952 1.00 96.19 205 ASN A N 1
ATOM 1697 C CA . ASN A 1 205 ? 9.640 -13.759 -32.717 1.00 96.19 205 ASN A CA 1
ATOM 1698 C C . ASN A 1 205 ? 9.744 -14.216 -31.247 1.00 96.19 205 ASN A C 1
ATOM 1700 O O . ASN A 1 205 ? 9.761 -13.370 -30.351 1.00 96.19 205 ASN A O 1
ATOM 1704 N N . PRO A 1 206 ? 9.885 -15.524 -30.957 1.00 92.00 206 PRO A N 1
ATOM 1705 C CA . PRO A 1 206 ? 9.885 -16.018 -29.578 1.00 92.00 206 PRO A CA 1
ATOM 1706 C C . PRO A 1 206 ? 11.013 -15.453 -28.702 1.00 92.00 206 PRO A C 1
ATOM 1708 O O . PRO A 1 206 ? 10.806 -15.205 -27.514 1.00 92.00 206 PRO A O 1
ATOM 1711 N N . GLN A 1 207 ? 12.205 -15.230 -29.273 1.00 94.06 207 GLN A N 1
ATOM 1712 C CA . GLN A 1 207 ? 13.345 -14.669 -28.541 1.00 94.06 207 GLN A CA 1
ATOM 1713 C C . GLN A 1 207 ? 13.089 -13.208 -28.162 1.00 94.06 207 GLN A C 1
ATOM 1715 O O . GLN A 1 207 ? 13.382 -12.801 -27.040 1.00 94.06 207 GLN A O 1
ATOM 1720 N N . LEU A 1 208 ? 12.533 -12.429 -29.089 1.00 95.25 208 LEU A N 1
ATOM 1721 C CA . LEU A 1 208 ? 12.235 -11.014 -28.879 1.00 95.25 208 LEU A CA 1
ATOM 1722 C C . LEU A 1 208 ? 11.021 -10.816 -27.958 1.00 95.25 208 LEU A C 1
ATOM 1724 O O . LEU A 1 208 ? 11.060 -9.964 -27.075 1.00 95.25 208 LEU A O 1
ATOM 1728 N N . SER A 1 209 ? 9.999 -11.668 -28.079 1.00 93.19 209 SER A N 1
ATOM 1729 C CA . SER A 1 209 ? 8.866 -11.739 -27.147 1.00 93.19 209 SER A CA 1
ATOM 1730 C C . SER A 1 209 ? 9.351 -11.973 -25.715 1.00 93.19 209 SER A C 1
ATOM 1732 O O . SER A 1 209 ? 8.973 -11.255 -24.791 1.00 93.19 209 SER A O 1
ATOM 1734 N N . GLN A 1 210 ? 10.248 -12.945 -25.518 1.00 88.38 210 GLN A N 1
ATOM 1735 C CA . GLN A 1 210 ? 10.839 -13.198 -24.206 1.00 88.38 210 GLN A CA 1
ATOM 1736 C C . GLN A 1 210 ? 11.649 -11.997 -23.695 1.00 88.38 210 GLN A C 1
ATOM 1738 O O . GLN A 1 210 ? 11.601 -11.697 -22.505 1.00 88.38 210 GLN A O 1
ATOM 1743 N N . ASN A 1 211 ? 12.370 -11.303 -24.575 1.00 92.38 211 ASN A N 1
ATOM 1744 C CA . ASN A 1 211 ? 13.155 -10.128 -24.213 1.00 92.38 211 ASN A CA 1
ATOM 1745 C C . ASN A 1 211 ? 12.259 -8.941 -23.789 1.00 92.38 211 ASN A C 1
ATOM 1747 O O . ASN A 1 211 ? 12.526 -8.302 -22.775 1.00 92.38 211 ASN A O 1
ATOM 1751 N N . LEU A 1 212 ? 11.135 -8.706 -24.475 1.00 92.94 212 LEU A N 1
ATOM 1752 C CA . LEU A 1 212 ? 10.102 -7.749 -24.045 1.00 92.94 212 LEU A CA 1
ATOM 1753 C C . LEU A 1 212 ? 9.510 -8.126 -22.682 1.00 92.94 212 LEU A C 1
ATOM 1755 O O . LEU A 1 212 ? 9.371 -7.278 -21.801 1.00 92.94 212 LEU A O 1
ATOM 1759 N N . LEU A 1 213 ? 9.225 -9.416 -22.481 1.00 88.50 213 LEU A N 1
ATOM 1760 C CA . LEU A 1 213 ? 8.746 -9.932 -21.202 1.00 88.50 213 LEU A CA 1
ATOM 1761 C C . LEU A 1 213 ? 9.777 -9.720 -20.084 1.00 88.50 213 LEU A C 1
ATOM 1763 O O . LEU A 1 213 ? 9.395 -9.479 -18.945 1.00 88.50 213 LEU A O 1
ATOM 1767 N N . GLU A 1 214 ? 11.072 -9.815 -20.388 1.00 86.50 214 GLU A N 1
ATOM 1768 C CA . GLU A 1 214 ? 12.173 -9.516 -19.464 1.00 86.50 214 GLU A CA 1
ATOM 1769 C C . GLU A 1 214 ? 12.258 -8.035 -19.110 1.00 86.50 214 GLU A C 1
ATOM 1771 O O . GLU A 1 214 ? 12.344 -7.712 -17.929 1.00 86.50 214 GLU A O 1
ATOM 1776 N N . MET A 1 215 ? 12.144 -7.144 -20.093 1.00 88.75 215 MET A N 1
ATOM 1777 C CA . MET A 1 215 ? 12.111 -5.702 -19.840 1.00 88.75 215 MET A CA 1
ATOM 1778 C C . MET A 1 215 ? 10.859 -5.268 -19.065 1.00 88.75 215 MET A C 1
ATOM 1780 O O . MET A 1 215 ? 10.922 -4.321 -18.290 1.00 88.75 215 MET A O 1
ATOM 1784 N N . SER A 1 216 ? 9.730 -5.970 -19.225 1.00 87.19 216 SER A N 1
ATOM 1785 C CA . SER A 1 216 ? 8.499 -5.690 -18.467 1.00 87.19 216 SER A CA 1
ATOM 1786 C C . SER A 1 216 ? 8.580 -6.084 -16.986 1.00 87.19 216 SER A C 1
ATOM 1788 O O . SER A 1 216 ? 7.623 -5.898 -16.241 1.00 87.19 216 SER A O 1
ATOM 1790 N N . ARG A 1 217 ? 9.683 -6.693 -16.531 1.00 75.94 217 ARG A N 1
ATOM 1791 C CA . ARG A 1 217 ? 9.785 -7.170 -15.148 1.00 75.94 217 ARG A CA 1
ATOM 1792 C C . ARG A 1 217 ? 10.071 -6.029 -14.188 1.00 75.94 217 ARG A C 1
ATOM 1794 O O . ARG A 1 217 ? 11.218 -5.711 -13.902 1.00 75.94 217 ARG A O 1
ATOM 1801 N N . VAL A 1 218 ? 9.011 -5.492 -13.609 1.00 63.53 218 VAL A N 1
ATOM 1802 C CA . VAL A 1 218 ? 9.048 -4.814 -12.307 1.00 63.53 218 VAL A CA 1
ATOM 1803 C C . VAL A 1 218 ? 8.765 -5.869 -11.226 1.00 63.53 218 VAL A C 1
ATOM 1805 O O . VAL A 1 218 ? 8.216 -6.924 -11.551 1.00 63.53 218 VAL A O 1
ATOM 1808 N N . HIS A 1 219 ? 9.183 -5.654 -9.969 1.00 53.03 219 HIS A N 1
ATOM 1809 C CA . HIS A 1 219 ? 8.934 -6.574 -8.845 1.00 53.03 219 HIS A CA 1
ATOM 1810 C C . HIS A 1 219 ? 7.427 -6.871 -8.719 1.00 53.03 219 HIS A C 1
ATOM 1812 O O . HIS A 1 219 ? 6.666 -6.146 -8.089 1.00 53.03 219 HIS A O 1
ATOM 1818 N N . HIS A 1 220 ? 6.994 -7.938 -9.381 1.00 57.94 220 HIS A N 1
ATOM 1819 C CA . HIS A 1 220 ? 5.606 -8.329 -9.558 1.00 57.94 220 HIS A CA 1
ATOM 1820 C C . HIS A 1 220 ? 5.559 -9.849 -9.455 1.00 57.94 220 HIS A C 1
ATOM 1822 O O . HIS A 1 220 ? 6.399 -10.541 -10.034 1.00 57.94 220 HIS A O 1
ATOM 1828 N N . LEU A 1 221 ? 4.549 -10.378 -8.760 1.00 62.06 221 LEU A N 1
ATOM 1829 C CA . LEU A 1 221 ? 4.350 -11.821 -8.544 1.00 62.06 221 LEU A CA 1
ATOM 1830 C C . LEU A 1 221 ? 4.496 -12.670 -9.817 1.00 62.06 221 LEU A C 1
ATOM 1832 O O . LEU A 1 221 ? 5.061 -13.755 -9.771 1.00 62.06 221 LEU A O 1
ATOM 1836 N N . LYS A 1 222 ? 4.084 -12.138 -10.975 1.00 63.34 222 LYS A N 1
ATOM 1837 C CA . LYS A 1 222 ? 4.220 -12.771 -12.292 1.00 63.34 222 LYS A CA 1
ATOM 1838 C C . LYS A 1 222 ? 5.654 -13.191 -12.642 1.00 63.34 222 LYS A C 1
ATOM 1840 O O . LYS A 1 222 ? 5.850 -14.105 -13.437 1.00 63.34 222 LYS A O 1
ATOM 1845 N N . TYR A 1 223 ? 6.650 -12.506 -12.092 1.00 65.19 223 TYR A N 1
ATOM 1846 C CA . TYR A 1 223 ? 8.062 -12.714 -12.399 1.00 65.19 223 TYR A CA 1
ATOM 1847 C C . TYR A 1 223 ? 8.866 -13.246 -11.217 1.00 65.19 223 TYR A C 1
ATOM 1849 O O . TYR A 1 223 ? 10.089 -13.368 -11.321 1.00 65.19 223 TYR A O 1
ATOM 1857 N N . GLN A 1 224 ? 8.203 -13.596 -10.112 1.00 72.81 224 GLN A N 1
ATOM 1858 C CA . GLN A 1 224 ? 8.871 -14.077 -8.908 1.00 72.81 224 GLN A CA 1
ATOM 1859 C C . GLN A 1 224 ? 9.747 -15.302 -9.198 1.00 72.81 224 GLN A C 1
ATOM 1861 O O . GLN A 1 224 ? 10.874 -15.357 -8.727 1.00 72.81 224 GLN A O 1
ATOM 1866 N N . SER A 1 225 ? 9.314 -16.223 -10.063 1.00 73.00 225 SER A N 1
ATOM 1867 C CA . SER A 1 225 ? 10.108 -17.395 -10.470 1.00 73.00 225 SER A CA 1
ATOM 1868 C C . SER A 1 225 ? 11.445 -17.072 -11.137 1.00 73.00 225 SER A C 1
ATOM 1870 O O . SER A 1 225 ? 12.327 -17.928 -11.192 1.00 73.00 225 SER A O 1
ATOM 1872 N N . LYS A 1 226 ? 11.622 -15.842 -11.621 1.00 66.12 226 LYS A N 1
ATOM 1873 C CA . LYS A 1 226 ? 12.828 -15.400 -12.325 1.00 66.12 226 LYS A CA 1
ATOM 1874 C C . LYS A 1 226 ? 13.661 -14.427 -11.495 1.00 66.12 226 LYS A C 1
ATOM 1876 O O . LYS A 1 226 ? 14.881 -14.451 -11.606 1.00 66.12 226 LYS A O 1
ATOM 1881 N N . SER A 1 227 ? 13.018 -13.610 -10.663 1.00 67.12 227 SER A N 1
ATOM 1882 C CA . SER A 1 227 ? 13.702 -12.625 -9.814 1.00 67.12 227 SER A CA 1
ATOM 1883 C C . SER A 1 227 ? 14.001 -13.149 -8.405 1.00 67.12 227 SER A C 1
ATOM 1885 O O . SER A 1 227 ? 15.028 -12.806 -7.833 1.00 67.12 227 SER A O 1
ATOM 1887 N N . GLN A 1 228 ? 13.121 -13.983 -7.844 1.00 74.56 228 GLN A N 1
ATOM 1888 C CA . GLN A 1 228 ? 13.210 -14.560 -6.495 1.00 74.56 228 GLN A CA 1
ATOM 1889 C C . GLN A 1 228 ? 12.676 -16.011 -6.475 1.00 74.56 228 GLN A C 1
ATOM 1891 O O . GLN A 1 228 ? 11.624 -16.291 -5.892 1.00 74.56 228 GLN A O 1
ATOM 1896 N N . PRO A 1 229 ? 13.348 -16.956 -7.161 1.00 80.81 229 PRO A N 1
ATOM 1897 C CA . PRO A 1 229 ? 12.933 -18.353 -7.160 1.00 80.81 229 PRO A CA 1
ATOM 1898 C C . PRO A 1 229 ? 13.142 -19.006 -5.789 1.00 80.81 229 PRO A C 1
ATOM 1900 O O . PRO A 1 229 ? 14.245 -19.000 -5.246 1.00 80.81 229 PRO A O 1
ATOM 1903 N N . GLU A 1 230 ? 12.124 -19.703 -5.287 1.00 84.94 230 GLU A N 1
ATOM 1904 C CA . GLU A 1 230 ? 12.193 -20.407 -3.999 1.00 84.94 230 GLU A CA 1
ATOM 1905 C C . GLU A 1 230 ? 12.669 -21.857 -4.185 1.00 84.94 230 GLU A C 1
ATOM 1907 O O . GLU A 1 230 ? 11.922 -22.828 -4.050 1.00 84.94 230 GLU A O 1
ATOM 1912 N N . LEU A 1 231 ? 13.938 -22.019 -4.571 1.00 85.62 231 LEU A N 1
ATOM 1913 C CA . LEU A 1 231 ? 14.495 -23.321 -4.967 1.00 85.62 231 LEU A CA 1
ATOM 1914 C C . LEU A 1 231 ? 14.462 -24.372 -3.850 1.00 85.62 231 LEU A C 1
ATOM 1916 O O . LEU A 1 231 ? 14.221 -25.545 -4.127 1.00 85.62 231 LEU A O 1
ATOM 1920 N N . ILE A 1 232 ? 14.682 -23.963 -2.599 1.00 89.12 232 ILE A N 1
ATOM 1921 C CA . ILE A 1 232 ? 14.662 -24.881 -1.453 1.00 89.12 232 ILE A CA 1
ATOM 1922 C C . ILE A 1 232 ? 13.244 -25.405 -1.220 1.00 89.12 232 ILE A C 1
ATOM 1924 O O . ILE A 1 232 ? 13.067 -26.604 -1.004 1.00 89.12 232 ILE A O 1
ATOM 1928 N N . LEU A 1 233 ? 12.226 -24.545 -1.334 1.00 87.31 233 LEU A N 1
ATOM 1929 C CA . LEU A 1 233 ? 10.834 -24.964 -1.179 1.00 87.31 233 LEU A CA 1
ATOM 1930 C C . LEU A 1 233 ? 10.452 -26.030 -2.209 1.00 87.31 233 LEU A C 1
ATOM 1932 O O . LEU A 1 233 ? 9.713 -26.949 -1.869 1.00 87.31 233 LEU A O 1
ATOM 1936 N N . ASN A 1 234 ? 11.018 -25.994 -3.420 1.00 88.19 234 ASN A N 1
ATOM 1937 C CA . ASN A 1 234 ? 10.741 -27.010 -4.439 1.00 88.19 234 ASN A CA 1
ATOM 1938 C C . ASN A 1 234 ? 11.042 -28.443 -3.976 1.00 88.19 234 ASN A C 1
ATOM 1940 O O . ASN A 1 234 ? 10.342 -29.373 -4.373 1.00 88.19 234 ASN A O 1
ATOM 1944 N N . LEU A 1 235 ? 12.068 -28.620 -3.136 1.00 89.38 235 LEU A N 1
ATOM 1945 C CA . LEU A 1 235 ? 12.495 -29.929 -2.634 1.00 89.38 235 LEU A CA 1
ATOM 1946 C C . LEU A 1 235 ? 11.525 -30.514 -1.603 1.00 89.38 235 LEU A C 1
ATOM 1948 O O . LEU A 1 235 ? 11.440 -31.732 -1.459 1.00 89.38 235 LEU A O 1
ATOM 1952 N N . PHE A 1 236 ? 10.789 -29.653 -0.900 1.00 90.50 236 PHE A N 1
ATOM 1953 C CA . PHE A 1 236 ? 9.897 -30.032 0.198 1.00 90.50 236 PHE A CA 1
ATOM 1954 C C . PHE A 1 236 ? 8.417 -30.029 -0.194 1.00 90.50 236 PHE A C 1
ATOM 1956 O O . PHE A 1 236 ? 7.548 -30.165 0.664 1.00 90.50 236 PHE A O 1
ATOM 1963 N N . GLN A 1 237 ? 8.115 -29.876 -1.482 1.00 88.94 237 GLN A N 1
ATOM 1964 C CA . GLN A 1 237 ? 6.752 -29.783 -1.992 1.00 88.94 237 GLN A CA 1
ATOM 1965 C C . GLN A 1 237 ? 6.480 -30.868 -3.028 1.00 88.94 237 GLN A C 1
ATOM 1967 O O . GLN A 1 237 ? 7.307 -31.198 -3.881 1.00 88.94 237 GLN A O 1
ATOM 1972 N N . HIS A 1 238 ? 5.280 -31.435 -2.963 1.00 89.19 238 HIS A N 1
ATOM 1973 C CA . HIS A 1 238 ? 4.919 -32.568 -3.800 1.00 89.19 238 HIS A CA 1
ATOM 1974 C C . HIS A 1 238 ? 4.773 -32.169 -5.278 1.00 89.19 238 HIS A C 1
ATOM 1976 O O . HIS A 1 238 ? 4.012 -31.268 -5.625 1.00 89.19 238 HIS A O 1
ATOM 1982 N N . GLY A 1 239 ? 5.459 -32.899 -6.160 1.00 87.56 239 GLY A N 1
ATOM 1983 C CA . GLY A 1 239 ? 5.270 -32.832 -7.612 1.00 87.56 239 GLY A CA 1
ATOM 1984 C C . GLY A 1 239 ? 6.078 -31.760 -8.349 1.00 87.56 239 GLY A C 1
ATOM 1985 O O . GLY A 1 239 ? 6.157 -31.835 -9.570 1.00 87.56 239 GLY A O 1
ATOM 1986 N N . LEU A 1 240 ? 6.724 -30.811 -7.665 1.00 89.06 240 LEU A N 1
ATOM 1987 C CA . LEU A 1 240 ? 7.459 -29.723 -8.332 1.00 89.06 240 LEU A CA 1
ATOM 1988 C C . LEU A 1 240 ? 8.676 -30.207 -9.124 1.00 89.06 240 LEU A C 1
ATOM 1990 O O . LEU A 1 240 ? 8.830 -29.841 -10.286 1.00 89.06 240 LEU A O 1
ATOM 1994 N N . ILE A 1 241 ? 9.487 -31.096 -8.537 1.00 89.12 241 ILE A N 1
ATOM 1995 C CA . ILE A 1 241 ? 10.664 -31.680 -9.206 1.00 89.12 241 ILE A CA 1
ATOM 1996 C C . ILE A 1 241 ? 10.244 -32.445 -10.468 1.00 89.12 241 ILE A C 1
ATOM 1998 O O . ILE A 1 241 ? 10.840 -32.267 -11.525 1.00 89.12 241 ILE A O 1
ATOM 2002 N N . ALA A 1 242 ? 9.190 -33.260 -10.371 1.00 89.19 242 ALA A N 1
ATOM 2003 C CA . ALA A 1 242 ? 8.683 -34.038 -11.500 1.00 89.19 242 ALA A CA 1
ATOM 2004 C C . ALA A 1 242 ? 8.097 -33.148 -12.611 1.00 89.19 242 ALA A C 1
ATOM 2006 O O . ALA A 1 242 ? 8.254 -33.463 -13.787 1.00 89.19 242 ALA A O 1
ATOM 2007 N N . LYS A 1 243 ? 7.442 -32.036 -12.246 1.00 86.56 243 LYS A N 1
ATOM 2008 C CA . LYS A 1 243 ? 6.904 -31.053 -13.199 1.00 86.56 243 LYS A CA 1
ATOM 2009 C C . LYS A 1 243 ? 7.984 -30.120 -13.775 1.00 86.56 243 LYS A C 1
ATOM 2011 O O . LYS A 1 243 ? 7.716 -29.447 -14.763 1.00 86.56 243 LYS A O 1
ATOM 2016 N N . GLY A 1 244 ? 9.173 -30.049 -13.170 1.00 87.81 244 GLY A N 1
ATOM 2017 C CA . GLY A 1 244 ? 10.261 -29.168 -13.608 1.00 87.81 244 GLY A CA 1
ATOM 2018 C C . GLY A 1 244 ? 9.961 -27.669 -13.464 1.00 87.81 244 GLY A C 1
ATOM 2019 O O . GLY A 1 244 ? 10.537 -26.867 -14.192 1.00 87.81 244 GLY A O 1
ATOM 2020 N N . VAL A 1 245 ? 9.062 -27.288 -12.550 1.00 85.56 245 VAL A N 1
ATOM 2021 C CA . VAL A 1 245 ? 8.629 -25.895 -12.317 1.00 85.56 245 VAL A CA 1
ATOM 2022 C C . VAL A 1 245 ? 8.927 -25.456 -10.889 1.00 85.56 245 VAL A C 1
ATOM 2024 O O . VAL A 1 245 ? 8.874 -26.255 -9.953 1.00 85.56 245 VAL A O 1
ATOM 2027 N N . ASN A 1 246 ? 9.232 -24.168 -10.723 1.00 86.62 246 ASN A N 1
ATOM 2028 C CA . ASN A 1 246 ? 9.413 -23.567 -9.406 1.00 86.62 246 ASN A CA 1
ATOM 2029 C C . ASN A 1 246 ? 8.059 -23.417 -8.691 1.00 86.62 246 ASN A C 1
ATOM 2031 O O . ASN A 1 246 ? 7.028 -23.214 -9.335 1.00 86.62 246 ASN A O 1
ATOM 2035 N N . ILE A 1 247 ? 8.057 -23.471 -7.359 1.00 87.19 247 ILE A N 1
ATOM 2036 C CA . ILE A 1 247 ? 6.868 -23.221 -6.545 1.00 87.19 247 ILE A CA 1
ATOM 2037 C C . ILE A 1 247 ? 6.263 -21.851 -6.850 1.00 87.19 247 ILE A C 1
ATOM 2039 O O . ILE A 1 247 ? 5.047 -21.762 -6.943 1.00 87.19 247 ILE A O 1
ATOM 2043 N N . THR A 1 248 ? 7.089 -20.826 -7.091 1.00 83.19 248 THR A N 1
ATOM 2044 C CA . THR A 1 248 ? 6.656 -19.455 -7.407 1.00 83.19 248 THR A CA 1
ATOM 2045 C C . THR A 1 248 ? 6.202 -19.278 -8.859 1.00 83.19 248 THR A C 1
ATOM 2047 O O . THR A 1 248 ? 5.775 -18.193 -9.235 1.00 83.19 248 THR A O 1
ATOM 2050 N N . ASP A 1 249 ? 6.257 -20.339 -9.674 1.00 80.81 249 ASP A N 1
ATOM 2051 C CA . ASP A 1 249 ? 5.791 -20.368 -11.070 1.00 80.81 249 ASP A CA 1
ATOM 2052 C C . ASP A 1 249 ? 4.487 -21.171 -11.225 1.00 80.81 249 ASP A C 1
ATOM 2054 O O . ASP A 1 249 ? 4.248 -21.826 -12.236 1.00 80.81 249 ASP A O 1
ATOM 2058 N N . GLY A 1 250 ? 3.653 -21.204 -10.179 1.00 75.69 250 GLY A N 1
ATOM 2059 C CA . GLY A 1 250 ? 2.369 -21.913 -10.209 1.00 75.69 250 GLY A CA 1
ATOM 2060 C C . GLY A 1 250 ? 2.482 -23.443 -10.189 1.00 75.69 250 GLY A C 1
ATOM 2061 O O . GLY A 1 250 ? 1.495 -24.135 -10.423 1.00 75.69 250 GLY A O 1
ATOM 2062 N N . GLY A 1 251 ? 3.662 -24.004 -9.901 1.00 79.12 251 GLY A N 1
ATOM 2063 C CA . GLY A 1 251 ? 3.853 -25.457 -9.883 1.00 79.12 251 GLY A CA 1
ATOM 2064 C C . GLY A 1 251 ? 3.157 -26.171 -8.712 1.00 79.12 251 GLY A C 1
ATOM 2065 O O . GLY A 1 251 ? 2.941 -27.392 -8.768 1.00 79.12 251 GLY A O 1
ATOM 2066 N N . ALA A 1 252 ? 2.837 -25.431 -7.643 1.00 85.75 252 ALA A N 1
ATOM 2067 C CA . ALA A 1 252 ? 2.209 -25.961 -6.437 1.00 85.75 252 ALA A CA 1
ATOM 2068 C C . ALA A 1 252 ? 0.835 -26.572 -6.754 1.00 85.75 252 ALA A C 1
ATOM 2070 O O . ALA A 1 252 ? 0.094 -26.066 -7.590 1.00 85.75 252 ALA A O 1
ATOM 2071 N N . ASN A 1 253 ? 0.467 -27.660 -6.070 1.00 86.06 253 ASN A N 1
ATOM 2072 C CA . ASN A 1 253 ? -0.852 -28.278 -6.272 1.00 86.06 253 ASN A CA 1
ATOM 2073 C C . ASN A 1 253 ? -2.001 -27.379 -5.795 1.00 86.06 253 ASN A C 1
ATOM 2075 O O . ASN A 1 253 ? -3.094 -27.439 -6.349 1.00 86.06 253 ASN A O 1
ATOM 2079 N N . TYR A 1 254 ? -1.736 -26.548 -4.786 1.00 87.75 254 TYR A N 1
ATOM 2080 C CA . TYR A 1 254 ? -2.643 -25.516 -4.304 1.00 87.75 254 TYR A CA 1
ATOM 2081 C C . TYR A 1 254 ? -1.856 -24.218 -4.195 1.00 87.75 254 TYR A C 1
ATOM 2083 O O . TYR A 1 254 ? -0.931 -24.125 -3.388 1.00 87.75 254 TYR A O 1
ATOM 2091 N N . TYR A 1 255 ? -2.216 -23.230 -5.008 1.00 87.25 255 TYR A N 1
ATOM 2092 C CA . TYR A 1 255 ? -1.619 -21.903 -4.954 1.00 87.25 255 TYR A CA 1
ATOM 2093 C C . TYR A 1 255 ? -2.629 -20.933 -4.345 1.00 87.25 255 TYR A C 1
ATOM 2095 O O . TYR A 1 255 ? -3.418 -20.301 -5.046 1.00 87.25 255 TYR A O 1
ATOM 2103 N N . ASN A 1 256 ? -2.638 -20.866 -3.015 1.00 90.88 256 ASN A N 1
ATOM 2104 C CA . ASN A 1 256 ? -3.534 -19.993 -2.267 1.00 90.88 256 ASN A CA 1
ATOM 2105 C C . ASN A 1 256 ? -2.828 -18.679 -1.935 1.00 90.88 256 ASN A C 1
ATOM 2107 O O . ASN A 1 256 ? -1.717 -18.687 -1.410 1.00 90.88 256 ASN A O 1
ATOM 2111 N N . MET A 1 257 ? -3.498 -17.562 -2.192 1.00 89.81 257 MET A N 1
ATOM 2112 C CA . MET A 1 257 ? -3.036 -16.233 -1.819 1.00 89.81 257 MET A CA 1
ATOM 2113 C C . MET A 1 257 ? -4.050 -15.580 -0.894 1.00 89.81 257 MET A C 1
ATOM 2115 O O . MET A 1 257 ? -5.142 -15.215 -1.317 1.00 89.81 257 MET A O 1
ATOM 2119 N N . CYS A 1 258 ? -3.695 -15.435 0.375 1.00 93.38 258 CYS A N 1
ATOM 2120 C CA . CYS A 1 258 ? -4.523 -14.714 1.329 1.00 93.38 258 CYS A CA 1
ATOM 2121 C C . CYS A 1 258 ? -4.417 -13.207 1.074 1.00 93.38 258 CYS A C 1
ATOM 2123 O O . CYS A 1 258 ? -3.313 -12.670 0.997 1.00 93.38 258 CYS A O 1
ATOM 2125 N N . VAL A 1 259 ? -5.561 -12.538 0.942 1.00 93.88 259 VAL A N 1
ATOM 2126 C CA . VAL A 1 259 ? -5.651 -11.077 0.873 1.00 93.88 259 VAL A CA 1
ATOM 2127 C C . VAL A 1 259 ? -6.312 -10.617 2.161 1.00 93.88 259 VAL A C 1
ATOM 2129 O O . VAL A 1 259 ? -7.402 -11.083 2.496 1.00 93.88 259 VAL A O 1
ATOM 2132 N N . ASP A 1 260 ? -5.628 -9.742 2.892 1.00 93.06 260 ASP A N 1
ATOM 2133 C CA . ASP A 1 260 ? -6.057 -9.308 4.215 1.00 93.06 260 ASP A CA 1
ATOM 2134 C C . ASP A 1 260 ? -6.637 -7.887 4.168 1.00 93.06 260 ASP A C 1
ATOM 2136 O O . ASP A 1 260 ? -5.946 -6.912 3.865 1.00 93.06 260 ASP A O 1
ATOM 2140 N N . GLY A 1 261 ? -7.919 -7.760 4.499 1.00 94.31 261 GLY A N 1
ATOM 2141 C CA . GLY A 1 261 ? -8.595 -6.491 4.713 1.00 94.31 261 GLY A CA 1
ATOM 2142 C C . GLY A 1 261 ? -8.193 -5.886 6.057 1.00 94.31 261 GLY A C 1
ATOM 2143 O O . GLY A 1 261 ? -8.143 -6.572 7.080 1.00 94.31 261 GLY A O 1
ATOM 2144 N N . SER A 1 262 ? -7.935 -4.581 6.070 1.00 94.50 262 SER A N 1
ATOM 2145 C CA . SER A 1 262 ? -7.565 -3.816 7.264 1.00 94.50 262 SER A CA 1
ATOM 2146 C C . SER A 1 262 ? -8.447 -2.576 7.391 1.00 94.50 262 SER A C 1
ATOM 2148 O O . SER A 1 262 ? -8.789 -1.957 6.389 1.00 94.50 262 SER A O 1
ATOM 2150 N N . GLY A 1 263 ? -8.818 -2.202 8.620 1.00 95.31 263 GLY A N 1
ATOM 2151 C CA . GLY A 1 263 ? -9.611 -0.992 8.870 1.00 95.31 263 GLY A CA 1
ATOM 2152 C C . GLY A 1 263 ? -11.132 -1.183 8.840 1.00 95.31 263 GLY A C 1
ATOM 2153 O O . GLY A 1 263 ? -11.850 -0.187 8.808 1.00 95.31 263 GLY A O 1
ATOM 2154 N N . LEU A 1 264 ? -11.640 -2.425 8.862 1.00 97.25 264 LEU A N 1
ATOM 2155 C CA . LEU A 1 264 ? -13.076 -2.724 8.736 1.00 97.25 264 LEU A CA 1
ATOM 2156 C C . LEU A 1 264 ? -13.946 -1.898 9.694 1.00 97.25 264 LEU A C 1
ATOM 2158 O O . LEU A 1 264 ? -14.896 -1.264 9.246 1.00 97.25 264 LEU A O 1
ATOM 2162 N N . ALA A 1 265 ? -13.614 -1.870 10.990 1.00 96.69 265 ALA A N 1
ATOM 2163 C CA . ALA A 1 265 ? -14.414 -1.138 11.971 1.00 96.69 265 ALA A CA 1
ATOM 2164 C C . ALA A 1 265 ? -14.346 0.378 11.749 1.00 96.69 265 ALA A C 1
ATOM 2166 O O . ALA A 1 265 ? -15.354 1.058 11.884 1.00 96.69 265 ALA A O 1
ATOM 2167 N N . VAL A 1 266 ? -13.179 0.908 11.362 1.00 97.38 266 VAL A N 1
ATOM 2168 C CA . VAL A 1 266 ? -13.016 2.343 11.076 1.00 97.38 266 VAL A CA 1
ATOM 2169 C C . VAL A 1 266 ? -13.909 2.762 9.911 1.00 97.38 266 VAL A C 1
ATOM 2171 O O . VAL A 1 266 ? -14.588 3.786 9.992 1.00 97.38 266 VAL A O 1
ATOM 2174 N N . VAL A 1 267 ? -13.936 1.962 8.844 1.00 98.00 267 VAL A N 1
ATOM 2175 C CA . VAL A 1 267 ? -14.748 2.235 7.653 1.00 98.00 267 VAL A CA 1
ATOM 2176 C C . VAL A 1 267 ? -16.238 2.051 7.957 1.00 98.00 267 VAL A C 1
ATOM 2178 O O . VAL A 1 267 ? -17.035 2.928 7.631 1.00 98.00 267 VAL A O 1
ATOM 2181 N N . ALA A 1 268 ? -16.613 0.961 8.630 1.00 98.44 268 ALA A N 1
ATOM 2182 C CA . ALA A 1 268 ? -17.999 0.678 8.995 1.00 98.44 268 ALA A CA 1
ATOM 2183 C C . ALA A 1 268 ? -18.587 1.747 9.929 1.00 98.44 268 ALA A C 1
ATOM 2185 O O . ALA A 1 268 ? -19.666 2.270 9.655 1.00 98.44 268 ALA A O 1
ATOM 2186 N N . ASP A 1 269 ? -17.852 2.129 10.979 1.00 98.31 269 ASP A N 1
ATOM 2187 C CA . ASP A 1 269 ? -18.249 3.209 11.887 1.00 98.31 269 ASP A CA 1
ATOM 2188 C C . ASP A 1 269 ? -18.346 4.547 11.147 1.00 98.31 269 ASP A C 1
ATOM 2190 O O . ASP A 1 269 ? -19.216 5.355 11.451 1.00 98.31 269 ASP A O 1
ATOM 2194 N N . SER A 1 270 ? -17.473 4.793 10.163 1.00 98.38 270 SER A N 1
ATOM 2195 C CA . SER A 1 270 ? -17.497 6.039 9.390 1.00 98.38 270 SER A CA 1
ATOM 2196 C C . SER A 1 270 ? -18.762 6.139 8.543 1.00 98.38 270 SER A C 1
ATOM 2198 O O . SER A 1 270 ? -19.435 7.165 8.584 1.00 98.38 270 SER A O 1
ATOM 2200 N N . PHE A 1 271 ? -19.132 5.074 7.824 1.00 98.62 271 PHE A N 1
ATOM 2201 C CA . PHE A 1 271 ? -20.388 5.052 7.070 1.00 98.62 271 PHE A CA 1
ATOM 2202 C C . PHE A 1 271 ? -21.612 5.133 7.982 1.00 98.62 271 PHE A C 1
ATOM 2204 O O . PHE A 1 271 ? -22.541 5.880 7.681 1.00 98.62 271 PHE A O 1
ATOM 2211 N N . ALA A 1 272 ? -21.591 4.444 9.124 1.00 98.38 272 ALA A N 1
ATOM 2212 C CA . ALA A 1 272 ? -22.665 4.532 10.105 1.00 98.38 272 ALA A CA 1
ATOM 2213 C C . ALA A 1 272 ? -22.826 5.957 10.660 1.00 98.38 272 ALA A C 1
ATOM 2215 O O . ALA A 1 272 ? -23.949 6.449 10.767 1.00 98.38 272 ALA A O 1
ATOM 2216 N N . ALA A 1 273 ? -21.722 6.646 10.961 1.00 98.25 273 ALA A N 1
ATOM 2217 C CA . ALA A 1 273 ? -21.745 8.021 11.446 1.00 98.25 273 ALA A CA 1
ATOM 2218 C C . ALA A 1 273 ? -22.270 8.997 10.384 1.00 98.25 273 ALA A C 1
ATOM 2220 O O . ALA A 1 273 ? -23.091 9.857 10.706 1.00 98.25 273 ALA A O 1
ATOM 2221 N N . LEU A 1 274 ? -21.854 8.839 9.123 1.00 98.62 274 LEU A N 1
ATOM 2222 C CA . LEU A 1 274 ? -22.363 9.626 7.995 1.00 98.62 274 LEU A CA 1
ATOM 2223 C C . LEU A 1 274 ? -23.872 9.427 7.815 1.00 98.62 274 LEU A C 1
ATOM 2225 O O . LEU A 1 274 ? -24.629 10.397 7.835 1.00 98.62 274 LEU A O 1
ATOM 2229 N N . GLU A 1 275 ? -24.324 8.177 7.710 1.00 98.56 275 GLU A N 1
ATOM 2230 C CA . GLU A 1 275 ? -25.741 7.859 7.530 1.00 98.56 275 GLU A CA 1
ATOM 2231 C C . GLU A 1 275 ? -26.578 8.388 8.701 1.00 98.56 275 GLU A C 1
ATOM 2233 O O . GLU A 1 275 ? -27.617 9.024 8.513 1.00 98.56 275 GLU A O 1
ATOM 2238 N N . GLN A 1 276 ? -26.122 8.167 9.934 1.00 98.50 276 GLN A N 1
ATOM 2239 C CA . GLN A 1 276 ? -26.858 8.605 11.107 1.00 98.50 276 GLN A CA 1
ATOM 2240 C C . GLN A 1 276 ? -26.898 10.131 11.216 1.00 98.50 276 GLN A C 1
ATOM 2242 O O . GLN A 1 276 ? -27.979 10.711 11.319 1.00 98.50 276 GLN A O 1
ATOM 2247 N N . ARG A 1 277 ? -25.737 10.794 11.227 1.00 98.31 277 ARG A N 1
ATOM 2248 C CA . ARG A 1 277 ? -25.645 12.216 11.580 1.00 98.31 277 ARG A CA 1
ATOM 2249 C C . ARG A 1 277 ? -26.028 13.138 10.433 1.00 98.31 277 ARG A C 1
ATOM 2251 O O . ARG A 1 277 ? -26.632 14.178 10.695 1.00 98.31 277 ARG A O 1
ATOM 2258 N N . ILE A 1 278 ? -25.725 12.765 9.192 1.00 98.25 278 ILE A N 1
ATOM 2259 C CA . ILE A 1 278 ? -25.977 13.602 8.014 1.00 98.25 278 ILE A CA 1
ATOM 2260 C C . ILE A 1 278 ? -27.307 13.227 7.368 1.00 98.25 278 ILE A C 1
ATOM 2262 O O . ILE A 1 278 ? -28.201 14.065 7.268 1.00 98.25 278 ILE A O 1
ATOM 2266 N N . GLU A 1 279 ? -27.476 11.971 6.955 1.00 98.19 279 GLU A N 1
ATOM 2267 C CA . GLU A 1 279 ? -28.629 11.587 6.130 1.00 98.19 279 GLU A CA 1
ATOM 2268 C C . GLU A 1 279 ? -29.929 11.506 6.942 1.00 98.19 279 GLU A C 1
ATOM 2270 O O . GLU A 1 279 ? -30.965 12.041 6.532 1.00 98.19 279 GLU A O 1
ATOM 2275 N N . ARG A 1 280 ? -29.876 10.85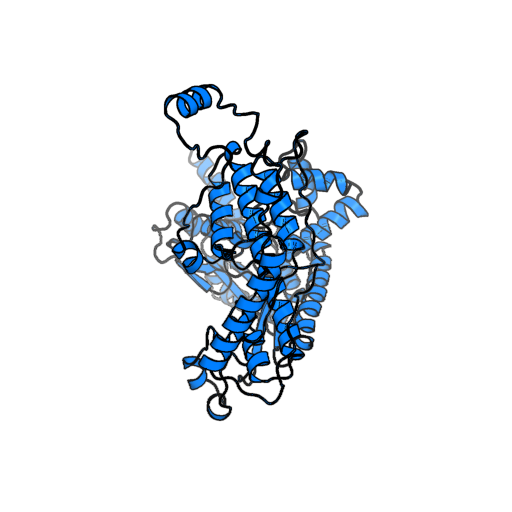9 8.113 1.00 98.31 280 ARG A N 1
ATOM 2276 C CA . ARG A 1 280 ? -31.053 10.610 8.958 1.00 98.31 280 ARG A CA 1
ATOM 2277 C C . ARG A 1 280 ? -31.363 11.781 9.885 1.00 98.31 280 ARG A C 1
ATOM 2279 O O . ARG A 1 280 ? -32.490 12.274 9.897 1.00 98.31 280 ARG A O 1
ATOM 2286 N N . GLU A 1 281 ? -30.384 12.223 10.671 1.00 98.19 281 GLU A N 1
ATOM 2287 C CA . GLU A 1 281 ? -30.591 13.242 11.710 1.00 98.19 281 GLU A CA 1
ATOM 2288 C C . GLU A 1 281 ? -30.365 14.680 11.225 1.00 98.19 281 GLU A C 1
ATOM 2290 O O . GLU A 1 281 ? -30.810 15.612 11.901 1.00 98.19 281 GLU A O 1
ATOM 2295 N N . LYS A 1 282 ? -29.690 14.867 10.081 1.00 97.75 282 LYS A N 1
ATOM 2296 C CA . LYS A 1 282 ? -29.394 16.176 9.472 1.00 97.75 282 LYS A CA 1
ATOM 2297 C C . LYS A 1 282 ? -28.752 17.168 10.451 1.00 97.75 282 LYS A C 1
ATOM 2299 O O . LYS A 1 282 ? -29.128 18.337 10.502 1.00 97.75 282 LYS A O 1
ATOM 2304 N N . LYS A 1 283 ? -27.815 16.682 11.273 1.00 97.06 283 LYS A N 1
ATOM 2305 C CA . LYS A 1 283 ? -27.081 17.476 12.276 1.00 97.06 283 LYS A CA 1
ATOM 2306 C C . LYS A 1 283 ? -25.960 18.317 11.676 1.00 97.06 283 LYS A C 1
ATOM 2308 O O . LYS A 1 283 ? -25.601 19.327 12.267 1.00 97.06 283 LYS A O 1
ATOM 2313 N N . LEU A 1 284 ? -25.420 17.869 10.552 1.00 96.12 284 LEU A N 1
ATOM 2314 C CA . LEU A 1 284 ? -24.371 18.509 9.770 1.00 96.12 284 LEU A CA 1
ATOM 2315 C C . LEU A 1 284 ? -24.510 18.075 8.307 1.00 96.12 284 LEU A C 1
ATOM 2317 O O . LEU A 1 284 ? -25.189 17.090 8.006 1.00 96.12 284 LEU A O 1
ATOM 2321 N N . THR A 1 285 ? -23.878 18.811 7.408 1.00 98.00 285 THR A N 1
ATOM 2322 C CA . THR A 1 285 ? -23.779 18.507 5.977 1.00 98.00 285 THR A CA 1
ATOM 2323 C C . THR A 1 285 ? -22.462 17.798 5.649 1.00 98.00 285 THR A C 1
ATOM 2325 O O . THR A 1 285 ? -21.525 17.795 6.450 1.00 98.00 285 THR A O 1
ATOM 2328 N N . TYR A 1 286 ? -22.371 17.196 4.458 1.00 98.00 286 TYR A N 1
ATOM 2329 C CA . TYR A 1 286 ? -21.115 16.593 3.993 1.00 98.00 286 TYR A CA 1
ATOM 2330 C C . TYR A 1 286 ? -19.991 17.626 3.864 1.00 98.00 286 TYR A C 1
ATOM 2332 O O . TYR A 1 286 ? -18.868 17.326 4.254 1.00 98.00 286 TYR A O 1
ATOM 2340 N N . ASP A 1 287 ? -20.295 18.832 3.378 1.00 98.12 287 ASP A N 1
ATOM 2341 C CA . ASP A 1 287 ? -19.298 19.893 3.188 1.00 98.12 287 ASP A CA 1
ATOM 2342 C C . ASP A 1 287 ? -18.746 20.405 4.528 1.00 98.12 287 ASP A C 1
ATOM 2344 O O . ASP A 1 287 ? -17.541 20.614 4.664 1.00 98.12 287 ASP A O 1
ATOM 2348 N N . GLU A 1 288 ? -19.607 20.556 5.543 1.00 97.00 288 GLU A N 1
ATOM 2349 C CA . GLU A 1 288 ? -19.177 20.913 6.902 1.00 97.00 288 GLU A CA 1
ATOM 2350 C C . GLU A 1 288 ? -18.260 19.834 7.489 1.00 97.00 288 GLU A C 1
ATOM 2352 O O . GLU A 1 288 ? -17.184 20.142 7.998 1.00 97.00 288 GLU A O 1
ATOM 2357 N N . LEU A 1 289 ? -18.643 18.558 7.381 1.00 98.00 289 LEU A N 1
ATOM 2358 C CA . LEU A 1 289 ? -17.814 17.466 7.885 1.00 98.00 289 LEU A CA 1
ATOM 2359 C C . LEU A 1 289 ? -16.475 17.353 7.140 1.00 98.00 289 LEU A C 1
ATOM 2361 O O . LEU A 1 289 ? -15.450 17.123 7.778 1.00 98.00 289 LEU A O 1
ATOM 2365 N N . ASP A 1 290 ? -16.466 17.506 5.814 1.00 97.69 290 ASP A N 1
ATOM 2366 C CA . ASP A 1 290 ? -15.245 17.465 5.001 1.00 97.69 290 ASP A CA 1
ATOM 2367 C C . ASP A 1 290 ? -14.248 18.553 5.429 1.00 97.69 290 ASP A C 1
ATOM 2369 O O . ASP A 1 290 ? -13.051 18.281 5.555 1.00 97.69 290 ASP A O 1
ATOM 2373 N N . ALA A 1 291 ? -14.737 19.758 5.746 1.00 97.75 291 ALA A N 1
ATOM 2374 C CA . ALA A 1 291 ? -13.907 20.830 6.289 1.00 97.75 291 ALA A CA 1
ATOM 2375 C C . ALA A 1 291 ? -13.259 20.431 7.629 1.00 97.75 291 ALA A C 1
ATOM 2377 O O . ALA A 1 291 ? -12.036 20.536 7.770 1.00 97.75 291 ALA A O 1
ATOM 2378 N N . HIS A 1 292 ? -14.044 19.890 8.568 1.00 98.00 292 HIS A N 1
ATOM 2379 C CA . HIS A 1 292 ? -13.536 19.429 9.865 1.00 98.00 292 HIS A CA 1
ATOM 2380 C C . HIS A 1 292 ? -12.531 18.275 9.724 1.00 98.00 292 HIS A C 1
ATOM 2382 O O . HIS A 1 292 ? -11.498 18.261 10.394 1.00 98.00 292 HIS A O 1
ATOM 2388 N N . ILE A 1 293 ? -12.781 17.320 8.823 1.00 97.62 293 ILE A N 1
ATOM 2389 C CA . ILE A 1 293 ? -11.872 16.196 8.552 1.00 97.62 293 ILE A CA 1
ATOM 2390 C C . ILE A 1 293 ? -10.538 16.691 7.980 1.00 97.62 293 ILE A C 1
ATOM 2392 O O . ILE A 1 293 ? -9.479 16.268 8.449 1.00 97.62 293 ILE A O 1
ATOM 2396 N N . LYS A 1 294 ? -10.564 17.608 7.004 1.00 97.12 294 LYS A N 1
ATOM 2397 C CA . LYS A 1 294 ? -9.348 18.211 6.426 1.00 97.12 294 LYS A CA 1
ATOM 2398 C C . LYS A 1 294 ? -8.534 18.977 7.464 1.00 97.12 294 LYS A C 1
ATOM 2400 O O . LYS A 1 294 ? -7.309 18.971 7.398 1.00 97.12 294 LYS A O 1
ATOM 2405 N N . ALA A 1 295 ? -9.209 19.589 8.434 1.00 97.00 295 ALA A N 1
ATOM 2406 C CA . ALA A 1 295 ? -8.587 20.253 9.570 1.00 97.00 295 ALA A CA 1
ATOM 2407 C C . ALA A 1 295 ? -8.221 19.299 10.723 1.00 97.00 295 ALA A C 1
ATOM 2409 O O . ALA A 1 295 ? -7.872 19.767 11.802 1.00 97.00 295 ALA A O 1
ATOM 2410 N N . ASN A 1 296 ? -8.314 17.976 10.540 1.00 97.62 296 ASN A N 1
ATOM 2411 C CA . ASN A 1 296 ? -8.037 16.981 11.581 1.00 97.62 296 ASN A CA 1
ATOM 2412 C C . ASN A 1 296 ? -8.884 17.145 12.868 1.00 97.62 296 ASN A C 1
ATOM 2414 O O . ASN A 1 296 ? -8.482 16.710 13.949 1.00 97.62 296 ASN A O 1
ATOM 2418 N N . TYR A 1 297 ? -10.060 17.773 12.764 1.00 97.88 297 TYR A N 1
ATOM 2419 C CA . TYR A 1 297 ? -10.899 18.213 13.886 1.00 97.88 297 TYR A CA 1
ATOM 2420 C C . TYR A 1 297 ? -10.217 19.216 14.843 1.00 97.88 297 TYR A C 1
ATOM 2422 O O . TYR A 1 297 ? -10.612 19.329 16.006 1.00 97.88 297 TYR A O 1
ATOM 2430 N N . GLU A 1 298 ? -9.177 19.920 14.391 1.00 97.25 298 GLU A N 1
ATOM 2431 C CA . GLU A 1 298 ? -8.444 20.936 15.168 1.00 97.25 298 GLU A CA 1
ATOM 2432 C C . GLU A 1 298 ? -8.954 22.363 14.918 1.00 97.25 298 GLU A C 1
ATOM 2434 O O . GLU A 1 298 ? -8.464 23.325 15.512 1.00 97.25 298 GLU A O 1
ATOM 2439 N N . ASP A 1 299 ? -9.947 22.512 14.047 1.00 96.44 299 ASP A N 1
ATOM 2440 C CA . ASP A 1 299 ? -10.595 23.778 13.767 1.00 96.44 299 ASP A CA 1
ATOM 2441 C C . ASP A 1 299 ? -11.633 24.163 14.828 1.00 96.44 299 ASP A C 1
ATOM 2443 O O . ASP A 1 299 ? -11.906 23.459 15.808 1.00 96.44 299 ASP A O 1
ATOM 2447 N N . LYS A 1 300 ? -12.211 25.352 14.645 1.00 93.06 300 LYS A N 1
ATOM 2448 C CA . LYS A 1 300 ? -13.278 25.846 15.508 1.00 93.06 300 LYS A CA 1
ATOM 2449 C C . LYS A 1 300 ? -14.461 24.876 15.441 1.00 93.06 300 LYS A C 1
ATOM 2451 O O . LYS A 1 300 ? -14.911 24.529 14.359 1.00 93.06 300 LYS A O 1
ATOM 2456 N N . ASP A 1 301 ? -14.944 24.461 16.608 1.00 95.31 301 ASP A N 1
ATOM 2457 C CA . ASP A 1 301 ? -15.996 23.449 16.786 1.00 95.31 301 ASP A CA 1
ATOM 2458 C C . ASP A 1 301 ? -15.594 22.010 16.382 1.00 95.31 301 ASP A C 1
ATOM 2460 O O . ASP A 1 301 ? -16.374 21.078 16.589 1.00 95.31 301 ASP A O 1
ATOM 2464 N N . GLY A 1 302 ? -14.352 21.788 15.929 1.00 96.38 302 GLY A N 1
ATOM 2465 C CA . GLY A 1 302 ? -13.856 20.493 15.461 1.00 96.38 302 GLY A CA 1
ATOM 2466 C C . GLY A 1 302 ? -13.998 19.370 16.490 1.00 96.38 302 GLY A C 1
ATOM 2467 O O . GLY A 1 302 ? -14.536 18.313 16.172 1.00 96.38 302 GLY A O 1
ATOM 2468 N N . GLU A 1 303 ? -13.625 19.597 17.755 1.00 97.69 303 GLU A N 1
ATOM 2469 C CA . GLU A 1 303 ? -13.788 18.584 18.813 1.00 97.69 303 GLU A CA 1
ATOM 2470 C C . GLU A 1 303 ? -15.266 18.280 19.110 1.00 97.69 303 GLU A C 1
ATOM 2472 O O . GLU A 1 303 ? -15.614 17.130 19.369 1.00 97.69 303 GLU A O 1
ATOM 2477 N N . TYR A 1 304 ? -16.157 19.274 19.030 1.00 97.75 304 TYR A N 1
ATOM 2478 C CA . TYR A 1 304 ? -17.593 19.046 19.205 1.00 97.75 304 TYR A CA 1
ATOM 2479 C C . TYR A 1 304 ? -18.140 18.141 18.095 1.00 97.75 304 TYR A C 1
ATOM 2481 O O . TYR A 1 304 ? -18.809 17.144 18.382 1.00 97.75 304 TYR A O 1
ATOM 2489 N N . ILE A 1 305 ? -17.800 18.440 16.838 1.00 98.06 305 ILE A N 1
ATOM 2490 C CA . ILE A 1 305 ? -18.194 17.622 15.689 1.00 98.06 305 ILE A CA 1
ATOM 2491 C C . ILE A 1 305 ? -17.569 16.231 15.775 1.00 98.06 305 ILE A C 1
ATOM 2493 O O . ILE A 1 305 ? -18.268 15.234 15.603 1.00 98.06 305 ILE A O 1
ATOM 2497 N N . ARG A 1 306 ? -16.292 16.128 16.147 1.00 97.81 306 ARG A N 1
ATOM 2498 C CA . ARG A 1 306 ? -15.621 14.841 16.354 1.00 97.81 306 ARG A CA 1
ATOM 2499 C C . ARG A 1 306 ? -16.362 13.976 17.367 1.00 97.81 306 ARG A C 1
ATOM 2501 O O . ARG A 1 306 ? -16.587 12.800 17.106 1.00 97.81 306 ARG A O 1
ATOM 2508 N N . GLN A 1 307 ? -16.779 14.547 18.498 1.00 96.81 307 GLN A N 1
ATOM 2509 C CA . GLN A 1 307 ? -17.536 13.837 19.533 1.00 96.81 307 GLN A CA 1
ATOM 2510 C C . GLN A 1 307 ? -18.942 13.442 19.068 1.00 96.81 307 GLN A C 1
ATOM 2512 O O . GLN A 1 307 ? -19.391 12.338 19.383 1.00 96.81 307 GLN A O 1
ATOM 2517 N N . LEU A 1 308 ? -19.621 14.304 18.304 1.00 96.88 308 LEU A N 1
ATOM 2518 C CA . LEU A 1 308 ? -20.918 14.001 17.693 1.00 96.88 308 LEU A CA 1
ATOM 2519 C C . LEU A 1 308 ? -20.825 12.776 16.773 1.00 96.88 308 LEU A C 1
ATOM 2521 O O . LEU A 1 308 ? -21.684 11.889 16.831 1.00 96.88 308 LEU A O 1
ATOM 2525 N N . MET A 1 309 ? -19.776 12.727 15.953 1.00 97.38 309 MET A N 1
ATOM 2526 C CA . MET A 1 309 ? -19.527 11.634 15.021 1.00 97.38 309 MET A CA 1
ATOM 2527 C C . MET A 1 309 ? -19.058 10.357 15.728 1.00 97.38 309 MET A C 1
ATOM 2529 O O . MET A 1 309 ? -19.582 9.283 15.456 1.00 97.38 309 MET A O 1
ATOM 2533 N N . LEU A 1 310 ? -18.139 10.470 16.693 1.00 94.94 310 LEU A N 1
ATOM 2534 C CA . LEU A 1 310 ? -17.600 9.347 17.473 1.00 94.94 310 LEU A CA 1
ATOM 2535 C C . LEU A 1 310 ? -18.686 8.576 18.245 1.00 94.94 310 LEU A C 1
ATOM 2537 O O . LEU A 1 310 ? -18.551 7.374 18.467 1.00 94.94 310 LEU A O 1
ATOM 2541 N N . HIS A 1 311 ? -19.755 9.261 18.656 1.00 93.38 311 HIS A N 1
ATOM 2542 C CA . HIS A 1 311 ? -20.873 8.691 19.415 1.00 93.38 311 HIS A CA 1
ATOM 2543 C C . HIS A 1 311 ? -22.083 8.311 18.542 1.00 93.38 311 HIS A C 1
ATOM 2545 O O . HIS A 1 311 ? -23.221 8.335 19.019 1.00 93.38 311 HIS A O 1
ATOM 2551 N N . SER A 1 312 ? -21.875 8.012 17.258 1.00 94.94 312 SER A N 1
ATOM 2552 C CA . SER A 1 312 ? -22.881 7.344 16.424 1.00 94.94 312 SER A CA 1
ATOM 2553 C C . SER A 1 312 ? -23.045 5.867 16.811 1.00 94.94 312 SER A C 1
ATOM 2555 O O . SER A 1 312 ? -22.356 5.347 17.686 1.00 94.94 312 SER A O 1
ATOM 2557 N N . GLU A 1 313 ? -23.958 5.162 16.153 1.00 95.50 313 GLU A N 1
ATOM 2558 C CA . GLU A 1 313 ? -24.034 3.706 16.193 1.00 95.50 313 GLU A CA 1
ATOM 2559 C C . GLU A 1 313 ? -22.764 3.084 15.587 1.00 95.50 313 GLU A C 1
ATOM 2561 O O . GLU A 1 313 ? -22.368 3.434 14.475 1.00 95.50 313 GLU A O 1
ATOM 2566 N N . ARG A 1 314 ? -22.120 2.162 16.317 1.00 95.00 314 ARG A N 1
ATOM 2567 C CA . ARG A 1 314 ? -20.800 1.600 15.978 1.00 95.00 314 ARG A CA 1
ATOM 2568 C C . ARG A 1 314 ? -20.828 0.088 15.829 1.00 95.00 314 ARG A C 1
ATOM 2570 O O . ARG A 1 314 ? -21.570 -0.597 16.529 1.00 95.00 314 ARG A O 1
ATOM 2577 N N . TYR A 1 315 ? -19.951 -0.426 14.980 1.00 97.12 315 TYR A N 1
ATOM 2578 C CA . TYR A 1 315 ? -19.703 -1.845 14.780 1.00 97.12 315 TYR A CA 1
ATOM 2579 C C . TYR A 1 315 ? -19.332 -2.541 16.100 1.00 97.12 315 TYR A C 1
ATOM 2581 O O . TYR A 1 315 ? -18.592 -2.007 16.926 1.00 97.12 315 TYR A O 1
ATOM 2589 N N . GLY A 1 316 ? -19.879 -3.740 16.318 1.00 93.94 316 GLY A N 1
ATOM 2590 C CA . GLY A 1 316 ? -19.858 -4.420 17.617 1.00 93.94 316 GLY A CA 1
ATOM 2591 C C . GLY A 1 316 ? -21.023 -4.019 18.531 1.00 93.94 316 GLY A C 1
ATOM 2592 O O . GLY A 1 316 ? -21.179 -4.588 19.615 1.00 93.94 316 GLY A O 1
ATOM 2593 N N . GLY A 1 317 ? -21.852 -3.059 18.107 1.00 89.94 317 GLY A N 1
ATOM 2594 C CA . GLY A 1 317 ? -22.999 -2.534 18.843 1.00 89.94 317 GLY A CA 1
ATOM 2595 C C . GLY A 1 317 ? -24.146 -3.528 19.036 1.00 89.94 317 GLY A C 1
ATOM 2596 O O . GLY A 1 317 ? -24.920 -3.357 19.972 1.00 89.94 317 GLY A O 1
ATOM 2597 N N . GLY A 1 318 ? -24.237 -4.581 18.224 1.00 86.25 318 GLY A N 1
ATOM 2598 C CA . GLY A 1 318 ? -25.287 -5.594 18.307 1.00 86.25 318 GLY A CA 1
ATOM 2599 C C . GLY A 1 318 ? -26.537 -5.180 17.530 1.00 86.25 318 GLY A C 1
ATOM 2600 O O . GLY A 1 318 ? -27.517 -4.730 18.119 1.00 86.25 318 GLY A O 1
ATOM 2601 N N . ASN A 1 319 ? -26.503 -5.382 16.209 1.00 88.62 319 ASN A N 1
ATOM 2602 C CA . ASN A 1 319 ? -27.504 -4.908 15.236 1.00 88.62 319 ASN A CA 1
ATOM 2603 C C . ASN A 1 319 ? -27.548 -3.379 15.092 1.00 88.62 319 ASN A C 1
ATOM 2605 O O . ASN A 1 319 ? -28.603 -2.801 14.844 1.00 88.62 319 ASN A O 1
ATOM 2609 N N . SER A 1 320 ? -26.392 -2.744 15.249 1.00 95.38 320 SER A N 1
ATOM 2610 C CA . SER A 1 320 ? -26.188 -1.321 14.983 1.00 95.38 320 SER A CA 1
ATOM 2611 C C . SER A 1 320 ? -26.055 -1.026 13.484 1.00 95.38 320 SER A C 1
ATOM 2613 O O . SER A 1 320 ? -25.773 -1.926 12.684 1.00 95.38 320 SER A O 1
ATOM 2615 N N . LEU A 1 321 ? -26.149 0.250 13.100 1.00 97.44 321 LEU A N 1
ATOM 2616 C CA . LEU A 1 321 ? -25.767 0.695 11.754 1.00 97.44 321 LEU A CA 1
ATOM 2617 C C . LEU A 1 321 ? -24.336 0.286 11.396 1.00 97.44 321 LEU A C 1
ATOM 2619 O O . LEU A 1 321 ? -24.106 -0.192 10.286 1.00 97.44 321 LEU A O 1
ATOM 2623 N N . GLY A 1 322 ? -23.397 0.388 12.339 1.00 97.75 322 GLY A N 1
ATOM 2624 C CA . GLY A 1 322 ? -22.020 -0.057 12.129 1.00 97.75 322 GLY A CA 1
ATOM 2625 C C . GLY A 1 322 ? -21.914 -1.552 11.817 1.00 97.75 322 GLY A C 1
ATOM 2626 O O . GLY A 1 322 ? -21.149 -1.929 10.935 1.00 97.75 322 GLY A O 1
ATOM 2627 N N . ASP A 1 323 ? -22.723 -2.409 12.452 1.00 97.81 323 ASP A N 1
ATOM 2628 C CA . ASP A 1 323 ? -22.779 -3.840 12.107 1.00 97.81 323 ASP A CA 1
ATOM 2629 C C . ASP A 1 323 ? -23.284 -4.055 10.675 1.00 97.81 323 ASP A C 1
ATOM 2631 O O . ASP A 1 323 ? -22.665 -4.792 9.908 1.00 97.81 323 ASP A O 1
ATOM 2635 N N . SER A 1 324 ? -24.350 -3.347 10.286 1.00 98.25 324 SER A N 1
ATOM 2636 C CA . SER A 1 324 ? -24.918 -3.464 8.938 1.00 98.25 324 SER A CA 1
ATOM 2637 C C . SER A 1 324 ? -23.953 -3.002 7.839 1.00 98.25 324 SER A C 1
ATOM 2639 O O . SER A 1 324 ? -23.852 -3.637 6.786 1.00 98.25 324 SER A O 1
ATOM 2641 N N . TRP A 1 325 ? -23.190 -1.932 8.087 1.00 98.50 325 TRP A N 1
ATOM 2642 C CA . TRP A 1 325 ? -22.156 -1.470 7.165 1.00 98.50 325 TRP A CA 1
ATOM 2643 C C . 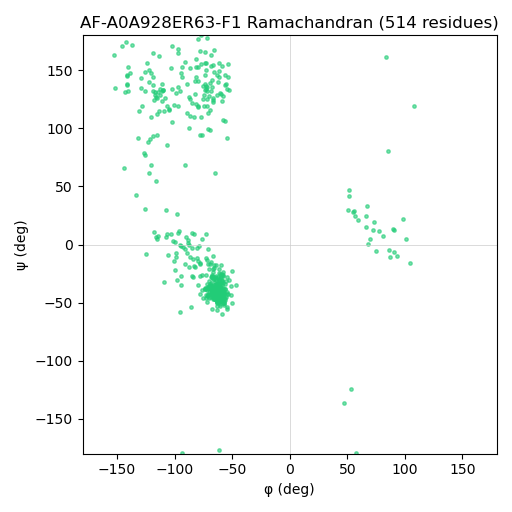TRP A 1 325 ? -20.970 -2.423 7.116 1.00 98.50 325 TRP A C 1
ATOM 2645 O O . TRP A 1 325 ? -20.465 -2.689 6.028 1.00 98.50 325 TRP A O 1
ATOM 2655 N N . ALA A 1 326 ? -20.552 -2.983 8.253 1.00 98.38 326 ALA A N 1
ATOM 2656 C CA . ALA A 1 326 ? -19.458 -3.946 8.289 1.00 98.38 326 ALA A CA 1
ATOM 2657 C C . ALA A 1 326 ? -19.765 -5.196 7.445 1.00 98.38 326 ALA A C 1
ATOM 2659 O O . ALA A 1 326 ? -18.896 -5.661 6.710 1.00 98.38 326 ALA A O 1
ATOM 2660 N N . GLU A 1 327 ? -21.001 -5.702 7.475 1.00 98.00 327 GLU A N 1
ATOM 2661 C CA . GLU A 1 327 ? -21.423 -6.816 6.614 1.00 98.00 327 GLU A CA 1
ATOM 2662 C C . GLU A 1 327 ? -21.395 -6.453 5.129 1.00 98.00 327 GLU A C 1
ATOM 2664 O O . GLU A 1 327 ? -20.829 -7.204 4.339 1.00 98.00 327 GLU A O 1
ATOM 2669 N N . ARG A 1 328 ? -21.917 -5.278 4.753 1.00 98.38 328 ARG A N 1
ATOM 2670 C CA . ARG A 1 328 ? -21.881 -4.796 3.360 1.00 98.38 328 ARG A CA 1
ATOM 2671 C C . ARG A 1 328 ? -20.456 -4.641 2.839 1.00 98.38 328 ARG A C 1
ATOM 2673 O O . ARG A 1 328 ? -20.159 -5.049 1.719 1.00 98.38 328 ARG A O 1
ATOM 2680 N N . ILE A 1 329 ? -19.574 -4.063 3.655 1.00 98.31 329 ILE A N 1
ATOM 2681 C CA . ILE A 1 329 ? -18.153 -3.905 3.329 1.00 98.31 329 ILE A CA 1
ATOM 2682 C C . ILE A 1 329 ? -17.503 -5.276 3.176 1.00 98.31 329 ILE A C 1
ATOM 2684 O O . ILE A 1 329 ? -16.766 -5.491 2.218 1.00 98.31 329 ILE A O 1
ATOM 2688 N N . LYS A 1 330 ? -17.788 -6.211 4.090 1.00 97.31 330 LYS A N 1
ATOM 2689 C CA . LYS A 1 330 ? -17.289 -7.583 3.998 1.00 97.31 330 LYS A CA 1
ATOM 2690 C C . LYS A 1 330 ? -17.743 -8.262 2.718 1.00 97.31 330 LYS A C 1
ATOM 2692 O O . LYS A 1 330 ? -16.906 -8.888 2.074 1.00 97.31 330 LYS A O 1
ATOM 2697 N N . ASP A 1 331 ? -19.019 -8.167 2.360 1.00 97.81 331 ASP A N 1
ATOM 2698 C CA . ASP A 1 331 ? -19.563 -8.839 1.178 1.00 97.81 331 ASP A CA 1
ATOM 2699 C C . ASP A 1 331 ? -18.900 -8.312 -0.097 1.00 97.81 331 ASP A C 1
ATOM 2701 O O . ASP A 1 331 ? -18.345 -9.102 -0.859 1.00 97.81 331 ASP A O 1
ATOM 2705 N N . LEU A 1 332 ? -18.832 -6.986 -0.255 1.00 97.88 332 LEU A N 1
ATOM 2706 C CA . LEU A 1 332 ? -18.156 -6.354 -1.389 1.00 97.88 332 LEU A CA 1
ATOM 2707 C C . LEU A 1 332 ? -16.659 -6.691 -1.431 1.00 97.88 332 LEU A C 1
ATOM 2709 O O . LEU A 1 332 ? -16.129 -7.054 -2.474 1.00 97.88 332 LEU A O 1
ATOM 2713 N N . TYR A 1 333 ? -15.959 -6.588 -0.299 1.00 97.69 333 TYR A N 1
ATOM 2714 C CA . TYR A 1 333 ? -14.538 -6.930 -0.223 1.00 97.69 333 TYR A CA 1
ATOM 2715 C C . TYR A 1 333 ? -14.289 -8.392 -0.608 1.00 97.69 333 TYR A C 1
ATOM 2717 O O . TYR A 1 333 ? -13.363 -8.700 -1.355 1.00 97.69 333 TYR A O 1
ATOM 2725 N N . THR A 1 334 ? -15.138 -9.291 -0.112 1.00 97.31 334 THR A N 1
ATOM 2726 C CA . THR A 1 334 ? -15.070 -10.720 -0.411 1.00 97.31 334 THR A CA 1
ATOM 2727 C C . THR A 1 334 ? -15.263 -10.957 -1.905 1.00 97.31 334 THR A C 1
ATOM 2729 O O . THR A 1 334 ? -14.430 -11.631 -2.502 1.00 97.31 334 THR A O 1
ATOM 2732 N N . GLU A 1 335 ? -16.293 -10.368 -2.516 1.00 96.56 335 GLU A N 1
ATOM 2733 C CA . GLU A 1 335 ? -16.549 -10.438 -3.961 1.00 96.56 335 GLU A CA 1
ATOM 2734 C C . GLU A 1 335 ? -15.330 -9.971 -4.769 1.00 96.56 335 GLU A C 1
ATOM 2736 O O . GLU A 1 335 ? -14.771 -10.751 -5.537 1.00 96.56 335 GLU A O 1
ATOM 2741 N N . LEU A 1 336 ? -14.820 -8.768 -4.487 1.00 95.44 336 LEU A N 1
ATOM 2742 C CA . LEU A 1 336 ? -13.669 -8.196 -5.192 1.00 95.44 336 LEU A CA 1
ATOM 2743 C C . LEU A 1 336 ? -12.412 -9.072 -5.099 1.00 95.44 336 LEU A C 1
ATOM 2745 O O . LEU A 1 336 ? -11.686 -9.228 -6.080 1.00 95.44 336 LEU A O 1
ATOM 2749 N N . VAL A 1 337 ? -12.136 -9.665 -3.933 1.00 95.56 337 VAL A N 1
ATOM 2750 C CA . VAL A 1 337 ? -11.001 -10.590 -3.779 1.00 95.56 337 VAL A CA 1
ATOM 2751 C C . VAL A 1 337 ? -11.247 -11.889 -4.542 1.00 95.56 337 VAL A C 1
ATOM 2753 O O . VAL A 1 337 ? -10.315 -12.449 -5.122 1.00 95.56 337 VAL A O 1
ATOM 2756 N N . ARG A 1 338 ? -12.483 -12.396 -4.559 1.00 95.25 338 ARG A N 1
ATOM 2757 C CA . ARG A 1 338 ? -12.814 -13.624 -5.287 1.00 95.25 338 ARG A CA 1
ATOM 2758 C C . ARG A 1 338 ? -12.741 -13.429 -6.801 1.00 95.25 338 ARG A C 1
ATOM 2760 O O . ARG A 1 338 ? -12.241 -14.338 -7.466 1.00 95.25 338 ARG A O 1
ATOM 2767 N N . ASP A 1 339 ? -13.089 -12.258 -7.321 1.00 93.19 339 ASP A N 1
ATOM 2768 C CA . ASP A 1 339 ? -12.968 -11.918 -8.745 1.00 93.19 339 ASP A CA 1
ATOM 2769 C C . ASP A 1 339 ? -11.519 -11.992 -9.254 1.00 93.19 339 ASP A C 1
ATOM 2771 O O . ASP A 1 339 ? -11.272 -12.356 -10.409 1.00 93.19 339 ASP A O 1
ATOM 2775 N N . LEU A 1 340 ? -10.523 -11.760 -8.387 1.00 86.50 340 LEU A N 1
ATOM 2776 C CA . LEU A 1 340 ? -9.106 -11.940 -8.738 1.00 86.50 340 LEU A CA 1
ATOM 2777 C C . LEU A 1 340 ? -8.783 -13.379 -9.164 1.00 86.50 340 LEU A C 1
ATOM 2779 O O . LEU A 1 340 ? -7.888 -13.591 -9.984 1.00 86.50 340 LEU A O 1
ATOM 2783 N N . CYS A 1 341 ? -9.526 -14.377 -8.672 1.00 89.62 341 CYS A N 1
ATOM 2784 C CA . CYS A 1 341 ? -9.365 -15.770 -9.104 1.00 89.62 341 CYS A CA 1
ATOM 2785 C C . CYS A 1 341 ? -9.722 -15.951 -10.588 1.00 89.62 341 CYS A C 1
ATOM 2787 O O . CYS A 1 341 ? -9.177 -16.826 -11.266 1.00 89.62 341 CYS A O 1
ATOM 2789 N N . GLU A 1 342 ? -10.651 -15.147 -11.113 1.00 84.69 342 GLU A N 1
ATOM 2790 C CA . GLU A 1 342 ? -11.000 -15.184 -12.529 1.00 84.69 342 GLU A CA 1
ATOM 2791 C C . GLU A 1 342 ? -9.938 -14.508 -13.393 1.00 84.69 342 GLU A C 1
ATOM 2793 O O . GLU A 1 342 ? -9.596 -15.038 -14.454 1.00 84.69 342 GLU A O 1
ATOM 2798 N N . GLN A 1 343 ? -9.390 -13.394 -12.904 1.00 75.44 343 GLN A N 1
ATOM 2799 C CA . GLN A 1 343 ? -8.352 -12.604 -13.569 1.00 75.44 343 GLN A CA 1
ATOM 2800 C C . GLN A 1 343 ? -6.995 -13.326 -13.600 1.00 75.44 343 GLN A C 1
ATOM 2802 O O . GLN A 1 343 ? -6.230 -13.193 -14.556 1.00 75.44 343 GLN A O 1
ATOM 2807 N N . HIS A 1 344 ? -6.714 -14.147 -12.587 1.00 79.38 344 HIS A N 1
ATOM 2808 C CA . HIS A 1 344 ? -5.447 -14.852 -12.413 1.00 79.38 344 HIS A CA 1
ATOM 2809 C C . HIS A 1 344 ? -5.675 -16.361 -12.264 1.00 79.38 344 HIS A C 1
ATOM 2811 O O . HIS A 1 344 ? -5.605 -16.937 -11.175 1.00 79.38 344 HIS A O 1
ATOM 2817 N N 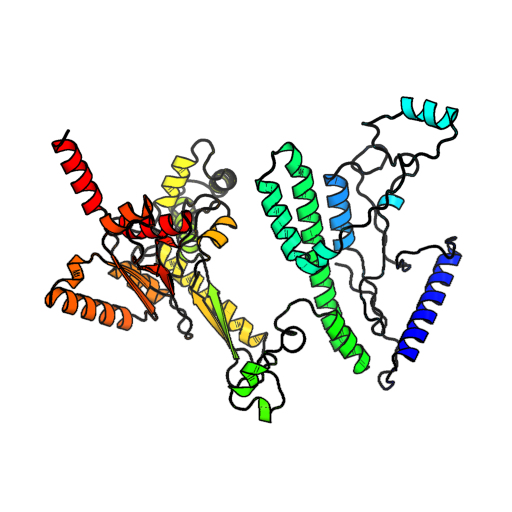. LYS A 1 345 ? -5.940 -17.021 -13.397 1.00 80.31 345 LYS A N 1
ATOM 2818 C CA . LYS A 1 345 ? -6.177 -18.471 -13.446 1.00 80.31 345 LYS A CA 1
ATOM 2819 C C . LYS A 1 345 ? -5.018 -19.249 -12.810 1.00 80.31 345 LYS A C 1
ATOM 2821 O O . LYS A 1 345 ? -3.855 -19.003 -13.111 1.00 80.31 345 LYS A O 1
ATOM 2826 N N . GLY A 1 346 ? -5.362 -20.220 -11.965 1.00 81.44 346 GLY A N 1
ATOM 2827 C CA . GLY A 1 346 ? -4.400 -21.063 -11.245 1.00 81.44 346 GLY A CA 1
ATOM 2828 C C . GLY A 1 346 ? -4.031 -20.555 -9.849 1.00 81.44 346 GLY A C 1
ATOM 2829 O O . GLY A 1 346 ? -3.435 -21.312 -9.088 1.00 81.44 346 GLY A O 1
ATOM 2830 N N . ILE A 1 347 ? -4.434 -19.333 -9.485 1.00 87.62 347 ILE A N 1
ATOM 2831 C CA . ILE A 1 347 ? -4.265 -18.781 -8.139 1.00 87.62 347 ILE A CA 1
ATOM 2832 C C . ILE A 1 347 ? -5.637 -18.655 -7.471 1.00 87.62 347 ILE A C 1
ATOM 2834 O O . ILE A 1 347 ? -6.590 -18.137 -8.051 1.00 87.62 347 ILE A O 1
ATOM 2838 N N . ASN A 1 348 ? -5.736 -19.127 -6.233 1.00 92.69 348 ASN A N 1
ATOM 2839 C CA . ASN A 1 348 ? -6.932 -19.011 -5.410 1.00 92.69 348 ASN A CA 1
ATOM 2840 C C . ASN A 1 348 ? -6.744 -17.889 -4.379 1.00 92.69 348 ASN A C 1
ATOM 2842 O O . ASN A 1 348 ? -6.028 -18.063 -3.394 1.00 92.69 348 ASN A O 1
ATOM 2846 N N . PHE A 1 349 ? -7.391 -16.746 -4.597 1.00 94.31 349 PHE A N 1
ATOM 2847 C CA . PHE A 1 349 ? -7.331 -15.586 -3.705 1.00 94.31 349 PHE A CA 1
ATOM 2848 C C . PHE A 1 349 ? -8.347 -15.704 -2.570 1.00 94.31 349 PHE A C 1
ATOM 2850 O O . PHE A 1 349 ? -9.546 -15.833 -2.809 1.00 94.31 349 PHE A O 1
ATOM 2857 N N . ILE A 1 350 ? -7.888 -15.673 -1.323 1.00 96.69 350 ILE A N 1
ATOM 2858 C CA . ILE A 1 350 ? -8.700 -15.963 -0.140 1.00 96.69 350 ILE A CA 1
ATOM 2859 C C . ILE A 1 350 ? -8.824 -14.701 0.730 1.00 96.69 350 ILE A C 1
ATOM 2861 O O . ILE A 1 350 ? -7.827 -14.283 1.322 1.00 96.69 350 ILE A O 1
ATOM 2865 N N . PRO A 1 351 ? -10.022 -14.102 0.852 1.00 96.94 351 PRO A N 1
ATOM 2866 C CA . PRO A 1 351 ? -10.223 -12.908 1.669 1.00 96.94 351 PRO A CA 1
ATOM 2867 C C . PRO A 1 351 ? -10.199 -13.232 3.163 1.00 96.94 351 PRO A C 1
ATOM 2869 O O . PRO A 1 351 ? -10.807 -14.210 3.602 1.00 96.94 351 PRO A O 1
ATOM 2872 N N . GLY A 1 352 ? -9.543 -12.380 3.947 1.00 95.69 352 GLY A N 1
ATOM 2873 C CA . GLY A 1 352 ? -9.587 -12.368 5.411 1.00 95.69 352 GLY A CA 1
ATOM 2874 C C . GLY A 1 352 ? -9.573 -10.946 5.960 1.00 95.69 352 GLY A C 1
ATOM 2875 O O . GLY A 1 352 ? -9.428 -9.987 5.209 1.00 95.69 352 GLY A O 1
ATOM 2876 N N . PHE A 1 353 ? -9.721 -10.798 7.275 1.00 94.50 353 PHE A N 1
ATOM 2877 C CA . PHE A 1 353 ? -9.656 -9.502 7.956 1.00 94.50 353 PHE A CA 1
ATOM 2878 C C . PHE A 1 353 ? -8.580 -9.540 9.031 1.00 94.50 353 PHE A C 1
ATOM 2880 O O . PHE A 1 353 ? -8.837 -9.858 10.195 1.00 94.50 353 PHE A O 1
ATOM 2887 N N . PHE A 1 354 ? -7.354 -9.216 8.631 1.00 89.31 354 PHE A N 1
ATOM 2888 C CA . PHE A 1 354 ? -6.173 -9.327 9.469 1.00 89.31 354 PHE A CA 1
ATOM 2889 C C . PHE A 1 354 ? -5.247 -8.129 9.249 1.00 89.31 354 PHE A C 1
ATOM 2891 O O . PHE A 1 354 ? -4.976 -7.740 8.122 1.00 89.31 354 PHE A O 1
ATOM 2898 N N . SER A 1 355 ? -4.767 -7.505 10.325 1.00 86.81 355 SER A N 1
ATOM 2899 C CA . SER A 1 355 ? -3.895 -6.320 10.231 1.00 86.81 355 SER A CA 1
ATOM 2900 C C . SER A 1 355 ? -2.492 -6.546 10.799 1.00 86.81 355 SER A C 1
ATOM 2902 O O . SER A 1 355 ? -1.707 -5.598 10.877 1.00 86.81 355 SER A O 1
ATOM 2904 N N . TRP A 1 356 ? -2.164 -7.787 11.190 1.00 83.06 356 TRP A N 1
ATOM 2905 C CA . TRP A 1 356 ? -0.876 -8.165 11.787 1.00 83.06 356 TRP A CA 1
ATOM 2906 C C . TRP A 1 356 ? -0.457 -7.180 12.904 1.00 83.06 356 TRP A C 1
ATOM 2908 O O . TRP A 1 356 ? -1.282 -6.756 13.718 1.00 83.06 356 TRP A O 1
ATOM 2918 N N . SER A 1 357 ? 0.817 -6.778 12.938 1.00 81.44 357 SER A N 1
ATOM 2919 C CA . SER A 1 357 ? 1.337 -5.664 13.742 1.00 81.44 357 SER A CA 1
ATOM 2920 C C . SER A 1 357 ? 1.264 -4.307 13.023 1.00 81.44 357 SER A C 1
ATOM 2922 O O . SER A 1 357 ? 1.695 -3.295 13.568 1.00 81.44 357 SER A O 1
ATOM 2924 N N . ASN A 1 358 ? 0.688 -4.238 11.821 1.00 86.62 358 ASN A N 1
ATOM 2925 C CA . ASN A 1 358 ? 0.725 -3.041 10.972 1.00 86.62 358 ASN A CA 1
ATOM 2926 C C . ASN A 1 358 ? -0.378 -2.028 11.299 1.00 86.62 358 ASN A C 1
ATOM 2928 O O . ASN A 1 358 ? -0.564 -1.058 10.578 1.00 86.62 358 ASN A O 1
ATOM 2932 N N . THR A 1 359 ? -1.103 -2.213 12.402 1.00 89.19 359 THR A N 1
ATOM 2933 C CA . THR A 1 359 ? -2.230 -1.350 12.796 1.00 89.19 359 THR A CA 1
ATOM 2934 C C . THR A 1 359 ? -1.803 0.119 12.969 1.00 89.19 359 THR A C 1
ATOM 2936 O O . THR A 1 359 ? -2.522 1.025 12.551 1.00 89.19 359 THR A O 1
ATOM 2939 N N . ILE A 1 360 ? -0.607 0.358 13.522 1.00 87.88 360 ILE A N 1
ATOM 2940 C CA . ILE A 1 360 ? -0.027 1.705 13.656 1.00 87.88 360 ILE A CA 1
ATOM 2941 C C . ILE A 1 360 ? 0.421 2.232 12.290 1.00 87.88 360 ILE A C 1
ATOM 2943 O O . ILE A 1 360 ? 0.073 3.347 11.924 1.00 87.88 360 ILE A O 1
ATOM 2947 N N . LEU A 1 361 ? 1.174 1.428 11.531 1.00 87.06 361 LEU A N 1
ATOM 2948 C CA . LEU A 1 361 ? 1.728 1.825 10.233 1.00 87.06 361 LEU A CA 1
ATOM 2949 C C . LEU A 1 361 ? 0.624 2.198 9.234 1.00 87.06 361 LEU A C 1
ATOM 2951 O O . LEU A 1 361 ? 0.671 3.260 8.622 1.00 87.06 361 LEU A O 1
ATOM 2955 N N . LEU A 1 362 ? -0.402 1.353 9.125 1.00 88.56 362 LEU A N 1
ATOM 2956 C CA . LEU A 1 362 ? -1.560 1.601 8.272 1.00 88.56 362 LEU A CA 1
ATOM 2957 C C . LEU A 1 362 ? -2.337 2.831 8.755 1.00 88.56 362 LEU A C 1
ATOM 2959 O O . LEU A 1 362 ? -2.721 3.661 7.939 1.00 88.56 362 LEU A O 1
ATOM 2963 N N . GLY A 1 363 ? -2.493 3.008 10.071 1.00 90.44 363 GLY A N 1
ATOM 2964 C CA . GLY A 1 363 ? -3.105 4.207 10.650 1.00 90.44 363 GLY A CA 1
ATOM 2965 C C . GLY A 1 363 ? -2.369 5.504 10.307 1.00 90.44 363 GLY A C 1
ATOM 2966 O O . GLY A 1 363 ? -3.017 6.478 9.931 1.00 90.44 363 GLY A O 1
ATOM 2967 N N . LYS A 1 364 ? -1.029 5.502 10.348 1.00 88.38 364 LYS A N 1
ATOM 2968 C CA . LYS A 1 364 ? -0.183 6.653 9.977 1.00 88.38 364 LYS A CA 1
ATOM 2969 C C . LYS A 1 364 ? -0.399 7.122 8.539 1.00 88.38 364 LYS A C 1
ATOM 2971 O O . LYS A 1 364 ? -0.308 8.312 8.271 1.00 88.38 364 LYS A O 1
ATOM 2976 N N . SER A 1 365 ? -0.729 6.203 7.632 1.00 85.81 365 SER A N 1
ATOM 2977 C CA . SER A 1 365 ? -1.001 6.522 6.225 1.00 85.81 365 SER A CA 1
ATOM 2978 C C . SER A 1 365 ? -2.409 7.071 5.949 1.00 85.81 365 SER A C 1
ATOM 2980 O O . SER A 1 365 ? -2.714 7.416 4.809 1.00 85.81 365 SER A O 1
ATOM 2982 N N . VAL A 1 366 ? -3.278 7.153 6.966 1.00 88.25 366 VAL A N 1
ATOM 2983 C CA . VAL A 1 366 ? -4.687 7.544 6.819 1.00 88.25 366 VAL A CA 1
ATOM 2984 C C . VAL A 1 366 ? -4.963 8.849 7.572 1.00 88.25 366 VAL A C 1
ATOM 2986 O O . VAL A 1 366 ? -4.713 8.954 8.778 1.00 88.25 366 VAL A O 1
ATOM 2989 N N . GLY A 1 367 ? -5.536 9.825 6.857 1.00 95.12 367 GLY A N 1
ATOM 2990 C CA . GLY A 1 367 ? -6.014 11.097 7.414 1.00 95.12 367 GLY A CA 1
ATOM 2991 C C . GLY A 1 367 ? -7.128 10.923 8.453 1.00 95.12 367 GLY A C 1
ATOM 2992 O O . GLY A 1 367 ? -7.487 9.802 8.811 1.00 95.12 367 GLY A O 1
ATOM 2993 N N . ALA A 1 368 ? -7.689 12.014 8.974 1.00 97.56 368 ALA A N 1
ATOM 2994 C CA . ALA A 1 368 ? -8.837 11.912 9.878 1.00 97.56 368 ALA A CA 1
ATOM 2995 C C . ALA A 1 368 ? -10.036 11.253 9.169 1.00 97.56 368 ALA A C 1
ATOM 2997 O O . ALA A 1 368 ? -10.185 11.370 7.953 1.00 97.56 368 ALA A O 1
ATOM 2998 N N . THR A 1 369 ? -10.880 10.533 9.911 1.00 98.12 369 THR A N 1
ATOM 2999 C CA . THR A 1 369 ? -12.009 9.782 9.332 1.00 98.12 369 THR A CA 1
ATOM 3000 C C . THR A 1 369 ? -13.350 10.174 9.955 1.00 98.12 369 THR A C 1
ATOM 3002 O O . THR A 1 369 ? -13.380 10.652 11.096 1.00 98.12 369 THR A O 1
ATOM 3005 N N . PRO A 1 370 ? -14.478 9.969 9.240 1.00 98.12 370 PRO A N 1
ATOM 3006 C CA . PRO A 1 370 ? -15.807 10.345 9.723 1.00 98.12 370 PRO A CA 1
ATOM 3007 C C . PRO A 1 370 ? -16.219 9.707 11.047 1.00 98.12 370 PRO A C 1
ATOM 3009 O O . PRO A 1 370 ? -17.034 10.287 11.738 1.00 98.12 370 PRO A O 1
ATOM 3012 N N . ASN A 1 371 ? -15.658 8.566 11.456 1.00 96.75 371 ASN A N 1
ATOM 3013 C CA . ASN A 1 371 ? -15.922 7.980 12.779 1.00 96.75 371 ASN A CA 1
ATOM 3014 C C . ASN A 1 371 ? -15.270 8.737 13.962 1.00 96.75 371 ASN A C 1
ATOM 3016 O O . ASN A 1 371 ? -15.232 8.217 15.076 1.00 96.75 371 ASN A O 1
ATOM 3020 N N . GLY A 1 372 ? -14.698 9.922 13.731 1.00 96.00 372 GLY A N 1
ATOM 3021 C CA . GLY A 1 372 ? -14.067 10.754 14.759 1.00 96.00 372 GLY A CA 1
ATOM 3022 C C . GLY A 1 372 ? -12.637 10.348 15.141 1.00 96.00 372 GLY A C 1
ATOM 3023 O O . GLY A 1 372 ? -12.084 10.919 16.089 1.00 96.00 372 GLY A O 1
ATOM 3024 N N . ARG A 1 373 ? -12.032 9.390 14.424 1.00 96.19 373 ARG A N 1
ATOM 3025 C CA . ARG A 1 373 ? -10.600 9.063 14.524 1.00 96.19 373 ARG A CA 1
ATOM 3026 C C . ARG A 1 373 ? -9.776 10.170 13.853 1.00 96.19 373 ARG A C 1
ATOM 3028 O O . ARG A 1 373 ? -10.087 10.586 12.733 1.00 96.19 373 ARG A O 1
ATOM 3035 N N . LYS A 1 374 ? -8.720 10.628 14.523 1.00 96.69 374 LYS A N 1
ATOM 3036 C CA . LYS A 1 374 ? -7.808 11.664 14.017 1.00 96.69 374 LYS A CA 1
ATOM 3037 C C . LYS A 1 374 ? -6.770 11.094 13.049 1.00 96.69 374 LYS A C 1
ATOM 3039 O O . LYS A 1 374 ? -6.496 9.897 13.015 1.00 96.69 374 LYS A O 1
ATOM 3044 N N . SER A 1 375 ? -6.195 11.979 12.247 1.00 97.12 375 SER A N 1
ATOM 3045 C CA . SER A 1 375 ? -5.112 11.694 11.313 1.00 97.12 375 SER A CA 1
ATOM 3046 C C . SER A 1 375 ? -3.948 11.007 12.017 1.00 97.12 375 SER A C 1
ATOM 3048 O O . SER A 1 375 ? -3.525 11.417 13.097 1.00 97.12 375 SER A O 1
ATOM 3050 N N . GLY A 1 376 ? -3.451 9.936 11.407 1.00 92.44 376 GLY A N 1
ATOM 3051 C CA . GLY A 1 376 ? -2.329 9.162 11.919 1.00 92.44 376 GLY A CA 1
ATOM 3052 C C . GLY A 1 376 ? -2.623 8.252 13.117 1.00 92.44 376 GLY A C 1
ATOM 3053 O O . GLY A 1 376 ? -1.753 7.463 13.491 1.00 92.44 376 GLY A O 1
ATOM 3054 N N . GLU A 1 377 ? -3.828 8.292 13.700 1.00 93.44 377 GLU A N 1
ATOM 3055 C CA . GLU A 1 377 ? -4.201 7.360 14.767 1.00 93.44 377 GLU A CA 1
ATOM 3056 C C . GLU A 1 377 ? -4.261 5.913 14.238 1.00 93.44 377 GLU A C 1
ATOM 3058 O O . GLU A 1 377 ? -4.613 5.688 13.070 1.00 93.44 377 GLU A O 1
ATOM 3063 N N . PRO A 1 378 ? -3.956 4.905 15.075 1.00 92.19 378 PRO A N 1
ATOM 3064 C CA . PRO A 1 378 ? -4.049 3.500 14.687 1.00 92.19 378 PRO A CA 1
ATOM 3065 C C . PRO A 1 378 ? -5.451 3.120 14.182 1.00 92.19 378 PRO A C 1
ATOM 3067 O O . PRO A 1 378 ? -6.466 3.622 14.667 1.00 92.19 378 PRO A O 1
ATOM 3070 N N . ILE A 1 379 ? -5.516 2.203 13.214 1.00 93.75 379 ILE A N 1
ATOM 3071 C CA . ILE A 1 379 ? -6.789 1.585 12.802 1.00 93.75 379 ILE A CA 1
ATOM 3072 C C . ILE A 1 379 ? -7.242 0.520 13.818 1.00 93.75 379 ILE A C 1
ATOM 3074 O O . ILE A 1 379 ? -6.575 0.263 14.818 1.00 93.75 379 ILE A O 1
ATOM 3078 N N . ASN A 1 380 ? -8.382 -0.130 13.582 1.00 92.50 380 ASN A N 1
ATOM 3079 C CA . ASN A 1 380 ? -8.801 -1.268 14.399 1.00 92.50 380 ASN A CA 1
ATOM 3080 C C . ASN A 1 380 ? -7.953 -2.528 14.112 1.00 92.50 380 ASN A C 1
ATOM 3082 O O . ASN A 1 380 ? -7.381 -2.692 13.032 1.00 92.50 380 ASN A O 1
ATOM 3086 N N . HIS A 1 381 ? -7.891 -3.447 15.079 1.00 89.00 381 HIS A N 1
ATOM 3087 C CA . HIS A 1 381 ? -7.133 -4.693 14.943 1.00 89.00 381 HIS A CA 1
ATOM 3088 C C . HIS A 1 381 ? -7.935 -5.769 14.197 1.00 89.00 381 HIS A C 1
ATOM 3090 O O . HIS A 1 381 ? -8.879 -6.337 14.747 1.00 89.00 381 HIS A O 1
ATOM 3096 N N . GLY A 1 382 ? -7.533 -6.104 12.968 1.00 91.06 382 GLY A N 1
ATOM 3097 C CA . GLY A 1 382 ? -8.212 -7.096 12.128 1.00 91.06 382 GLY A CA 1
ATOM 3098 C C . GLY A 1 382 ? -9.708 -6.802 11.983 1.00 91.06 382 GLY A C 1
ATOM 3099 O O . GLY A 1 382 ? -10.097 -5.700 11.598 1.00 91.06 382 GLY A O 1
ATOM 3100 N N . ALA A 1 383 ? -10.543 -7.778 12.336 1.00 93.81 383 ALA A N 1
ATOM 3101 C CA . ALA A 1 383 ? -12.001 -7.650 12.335 1.00 93.81 383 ALA A CA 1
ATOM 3102 C C . ALA A 1 383 ? -12.596 -7.110 13.649 1.00 93.81 383 ALA A C 1
ATOM 3104 O O . ALA A 1 383 ? -13.815 -7.019 13.766 1.00 93.81 383 ALA A O 1
ATOM 3105 N N . ASN A 1 384 ? -11.777 -6.788 14.655 1.00 93.44 384 ASN A N 1
ATOM 3106 C CA . ASN A 1 384 ? -12.274 -6.380 15.970 1.00 93.44 384 ASN A CA 1
ATOM 3107 C C . ASN A 1 384 ? -12.843 -4.955 15.921 1.00 93.44 384 ASN A C 1
ATOM 3109 O O . ASN A 1 384 ? -12.296 -4.119 15.193 1.00 93.44 384 ASN A O 1
ATOM 3113 N N . PRO A 1 385 ? -13.899 -4.651 16.695 1.00 93.56 385 PRO A N 1
ATOM 3114 C CA . PRO A 1 385 ? -14.379 -3.289 16.875 1.00 93.56 385 PRO A CA 1
ATOM 3115 C C . PRO A 1 385 ? -13.280 -2.333 17.338 1.00 93.56 385 PRO A C 1
ATOM 3117 O O . PRO A 1 385 ? -12.295 -2.728 17.966 1.00 93.56 385 PRO A O 1
ATOM 3120 N N . CYS A 1 386 ? -13.458 -1.050 17.042 1.00 90.75 386 CYS A N 1
ATOM 3121 C CA . CYS A 1 386 ? -12.624 -0.010 17.626 1.00 90.75 386 CYS A CA 1
ATOM 3122 C C . CYS A 1 386 ? -12.772 0.023 19.159 1.00 90.75 386 CYS A C 1
ATOM 3124 O O . CYS A 1 386 ? -13.798 -0.375 19.713 1.00 90.75 386 CYS A O 1
ATOM 3126 N N . GLY A 1 387 ? -11.759 0.549 19.851 1.00 83.38 387 GLY A N 1
ATOM 3127 C CA . GLY A 1 387 ? -11.821 0.745 21.300 1.00 83.38 387 GLY A CA 1
ATOM 3128 C C . GLY A 1 387 ? -13.063 1.542 21.717 1.00 83.38 387 GLY A C 1
ATOM 3129 O O . GLY A 1 387 ? -13.512 2.444 21.000 1.00 83.38 387 GLY A O 1
ATOM 3130 N N . ASN A 1 388 ? -13.624 1.192 22.877 1.00 80.75 388 ASN A N 1
ATOM 3131 C CA . ASN A 1 388 ? -14.827 1.818 23.436 1.00 80.75 388 ASN A CA 1
ATOM 3132 C C . ASN A 1 388 ? -16.054 1.784 22.497 1.00 80.75 388 ASN A C 1
ATOM 3134 O O . ASN A 1 388 ? -16.903 2.670 22.563 1.00 80.75 388 ASN A O 1
ATOM 3138 N N . PHE A 1 389 ? -16.170 0.777 21.620 1.00 83.75 389 PHE A N 1
ATOM 3139 C CA . PHE A 1 389 ? -17.346 0.585 20.754 1.00 83.75 389 PHE A CA 1
ATOM 3140 C C . PHE A 1 389 ? -18.660 0.445 21.542 1.00 83.75 389 PHE A C 1
ATOM 3142 O O . PHE A 1 389 ? -19.724 0.803 21.040 1.00 83.75 389 PHE A O 1
ATOM 3149 N N . ARG A 1 390 ? -18.589 -0.043 22.788 1.00 80.81 390 ARG A N 1
ATOM 3150 C CA . ARG A 1 390 ? -19.692 -0.059 23.754 1.00 80.81 390 ARG A CA 1
ATOM 3151 C C . ARG A 1 390 ? -19.186 0.257 25.167 1.00 80.81 390 ARG A C 1
ATOM 3153 O O . ARG A 1 390 ? -18.108 -0.218 25.523 1.00 80.81 390 ARG A O 1
ATOM 3160 N N . PRO A 1 391 ? -19.975 0.953 26.012 1.00 73.00 391 PRO A N 1
ATOM 3161 C CA . PRO A 1 391 ? -19.603 1.217 27.407 1.00 73.00 391 PRO A CA 1
ATOM 3162 C C . PRO A 1 391 ? -19.500 -0.038 28.283 1.00 73.00 391 PRO A C 1
ATOM 3164 O O . PRO A 1 391 ? -18.774 -0.039 29.271 1.00 73.00 391 PRO A O 1
ATOM 3167 N N . ASP A 1 392 ? -20.256 -1.089 27.949 1.00 75.19 392 ASP A N 1
ATOM 3168 C CA . ASP A 1 392 ? -20.264 -2.364 28.675 1.00 75.19 392 ASP A CA 1
ATOM 3169 C C . ASP A 1 392 ? -19.228 -3.371 28.152 1.00 75.19 392 ASP A C 1
ATOM 3171 O O . ASP A 1 392 ? -19.059 -4.427 28.759 1.00 75.19 392 ASP A O 1
ATOM 3175 N N . GLY A 1 393 ? -18.555 -3.066 27.033 1.00 71.56 393 GLY A N 1
ATOM 3176 C CA . GLY A 1 393 ? -17.531 -3.921 26.430 1.00 71.56 393 GLY A CA 1
ATOM 3177 C C . GLY A 1 393 ? -17.999 -5.349 26.131 1.00 71.56 393 GLY A C 1
ATOM 3178 O O . GLY A 1 393 ? -17.189 -6.273 26.177 1.00 71.56 393 GLY A O 1
ATOM 3179 N N . ALA A 1 394 ? -19.298 -5.564 25.882 1.00 82.12 394 ALA A N 1
ATOM 3180 C CA . ALA A 1 394 ? -19.896 -6.898 25.872 1.00 82.12 394 ALA A CA 1
ATOM 3181 C C . ALA A 1 394 ? -19.208 -7.869 24.885 1.00 82.12 394 ALA A C 1
ATOM 3183 O O . ALA A 1 394 ? -19.439 -7.815 23.674 1.00 82.12 394 ALA A O 1
ATOM 3184 N N . VAL A 1 395 ? -18.430 -8.819 25.426 1.00 83.25 395 VAL A N 1
ATOM 3185 C CA . VAL A 1 395 ? -17.667 -9.834 24.667 1.00 83.25 395 VAL A CA 1
ATOM 3186 C C . VAL A 1 395 ? -18.562 -10.612 23.705 1.00 83.25 395 VAL A C 1
ATOM 3188 O O . VAL A 1 395 ? -18.208 -10.803 22.547 1.00 83.25 395 VAL A O 1
ATOM 3191 N N . THR A 1 396 ? -19.762 -10.996 24.144 1.00 86.81 396 THR A N 1
ATOM 3192 C CA . THR A 1 396 ? -20.730 -11.709 23.300 1.00 86.81 396 THR A CA 1
ATOM 3193 C C . THR A 1 396 ? -21.132 -10.897 22.067 1.00 86.81 396 THR A C 1
ATOM 3195 O O . THR A 1 396 ? -21.215 -11.456 20.977 1.00 86.81 396 THR A O 1
ATOM 3198 N N . SER A 1 397 ? -21.355 -9.584 22.213 1.00 90.12 397 SER A N 1
ATOM 3199 C CA . SER A 1 397 ? -21.715 -8.707 21.088 1.00 90.12 397 SER A CA 1
ATOM 3200 C C . SER A 1 397 ? -20.566 -8.623 20.089 1.00 90.12 397 SER A C 1
ATOM 3202 O O . SER A 1 397 ? -20.760 -8.857 18.900 1.00 90.12 397 SER A O 1
ATOM 3204 N N . MET A 1 398 ? -19.347 -8.403 20.590 1.00 92.06 398 MET A N 1
ATOM 3205 C CA . MET A 1 398 ? -18.140 -8.370 19.770 1.00 92.06 398 MET A CA 1
ATOM 3206 C C . MET A 1 398 ? -17.930 -9.676 18.991 1.00 92.06 398 MET A C 1
ATOM 3208 O O . MET A 1 398 ? -17.755 -9.640 17.776 1.00 92.06 398 MET A O 1
ATOM 3212 N N . CYS A 1 399 ? -17.988 -10.831 19.658 1.00 93.38 399 CYS A N 1
ATOM 3213 C CA . CYS A 1 399 ? -17.803 -12.132 19.010 1.00 93.38 399 CYS A CA 1
ATOM 3214 C C . CYS A 1 399 ? -18.895 -12.442 17.979 1.00 93.38 399 CYS A C 1
ATOM 3216 O O . CYS A 1 399 ? -18.610 -13.079 16.965 1.00 93.38 399 CYS A O 1
ATOM 3218 N N . ASN A 1 400 ? -20.133 -12.005 18.220 1.00 93.75 400 ASN A N 1
ATOM 3219 C CA . ASN A 1 400 ? -21.222 -12.167 17.260 1.00 93.75 400 ASN A CA 1
ATOM 3220 C C . ASN A 1 400 ? -21.027 -11.271 16.030 1.00 93.75 400 ASN A C 1
ATOM 3222 O O . ASN A 1 400 ? -21.217 -11.737 14.909 1.00 93.75 400 ASN A O 1
ATOM 3226 N N . SER A 1 401 ? -20.614 -10.014 16.214 1.00 95.25 401 SER A N 1
ATOM 3227 C CA . SER A 1 401 ? -20.319 -9.106 15.100 1.00 95.25 401 SER A CA 1
ATOM 3228 C C . SER A 1 401 ? -19.134 -9.597 14.261 1.00 95.25 401 SER A C 1
ATOM 3230 O O . SER A 1 401 ? -19.239 -9.627 13.037 1.00 95.25 401 SER A O 1
ATOM 3232 N N . ILE A 1 402 ? -18.059 -10.086 14.896 1.00 95.50 402 ILE A N 1
ATOM 3233 C CA . ILE A 1 402 ? -16.890 -10.643 14.188 1.00 95.50 402 ILE A CA 1
ATOM 3234 C C . ILE A 1 402 ? -17.265 -11.897 13.386 1.00 95.50 402 ILE A C 1
ATOM 3236 O O . ILE A 1 402 ? -16.854 -12.031 12.235 1.00 95.50 402 ILE A O 1
ATOM 3240 N N . ALA A 1 403 ? -18.096 -12.781 13.947 1.00 95.31 403 ALA A N 1
ATOM 3241 C CA . ALA A 1 403 ? -18.599 -13.950 13.225 1.00 95.31 403 ALA A CA 1
ATOM 3242 C C . ALA A 1 403 ? -19.362 -13.572 11.945 1.00 95.31 403 ALA A C 1
ATOM 3244 O O . ALA A 1 403 ? -19.193 -14.221 10.915 1.00 95.31 403 ALA A O 1
ATOM 3245 N N . ARG A 1 404 ? -20.174 -12.505 11.978 1.00 95.38 404 ARG A N 1
ATOM 3246 C CA . ARG A 1 404 ? -20.953 -12.051 10.809 1.00 95.38 404 ARG A CA 1
ATOM 3247 C C . ARG A 1 404 ? -20.084 -11.507 9.676 1.00 95.38 404 ARG A C 1
ATOM 3249 O O . ARG A 1 404 ? -20.470 -11.604 8.512 1.00 95.38 404 ARG A O 1
ATOM 3256 N N . VAL A 1 405 ? -18.913 -10.961 10.001 1.00 96.12 405 VAL A N 1
ATOM 3257 C CA . VAL A 1 405 ? -17.954 -10.425 9.020 1.00 96.12 405 VAL A CA 1
ATOM 3258 C C . VAL A 1 405 ? -16.854 -11.425 8.651 1.00 96.12 405 VAL A C 1
ATOM 3260 O O . VAL A 1 405 ? -15.870 -11.069 8.006 1.00 96.12 405 VAL A O 1
ATOM 3263 N N . GLN A 1 406 ? -16.997 -12.692 9.037 1.00 95.31 406 GLN A N 1
ATOM 3264 C CA . GLN A 1 406 ? -16.069 -13.738 8.631 1.00 95.31 406 GLN A CA 1
ATOM 3265 C C . GLN A 1 406 ? -16.333 -14.119 7.148 1.00 95.31 406 GLN A C 1
ATOM 3267 O O . GLN A 1 406 ? -17.473 -14.434 6.804 1.00 95.31 406 GLN A O 1
ATOM 3272 N N . PRO A 1 407 ? -15.327 -14.086 6.240 1.00 94.31 407 PRO A N 1
ATOM 3273 C CA . PRO A 1 407 ? -15.562 -14.286 4.795 1.00 94.31 407 PRO A CA 1
ATOM 3274 C C . PRO A 1 407 ? -15.906 -15.714 4.331 1.00 94.31 407 PRO A C 1
ATOM 3276 O O . PRO A 1 407 ? -16.310 -15.908 3.195 1.00 94.31 407 PRO A O 1
ATOM 3279 N N . ALA A 1 408 ? -15.720 -16.723 5.175 1.00 89.88 408 ALA A N 1
ATOM 3280 C CA . ALA A 1 408 ? -16.003 -18.149 4.965 1.00 89.88 408 ALA A CA 1
ATOM 3281 C C . ALA A 1 408 ? -15.165 -18.886 3.896 1.00 89.88 408 ALA A C 1
ATOM 3283 O O . ALA A 1 408 ? -15.478 -20.023 3.549 1.00 89.88 408 ALA A O 1
ATOM 3284 N N . PHE A 1 409 ? -14.048 -18.309 3.431 1.00 90.44 409 PHE A N 1
ATOM 3285 C CA . PHE A 1 409 ? -13.145 -18.941 2.444 1.00 90.44 409 PHE A CA 1
ATOM 3286 C C . PHE A 1 409 ? -11.867 -19.563 3.037 1.00 90.44 409 PHE A C 1
ATOM 3288 O O . PHE A 1 409 ? -11.026 -20.074 2.300 1.00 90.44 409 PHE A O 1
ATOM 3295 N N . GLY A 1 410 ? -11.711 -19.539 4.363 1.00 85.56 410 GLY A N 1
ATOM 3296 C CA . GLY A 1 410 ? -10.608 -20.192 5.080 1.00 85.56 410 GLY A CA 1
ATOM 3297 C C . GLY A 1 410 ? -9.509 -19.259 5.596 1.00 85.56 410 GLY A C 1
ATOM 3298 O O . GLY A 1 410 ? -8.776 -19.659 6.496 1.00 85.56 410 GLY A O 1
ATOM 3299 N N . ASN A 1 411 ? -9.422 -18.015 5.111 1.00 92.25 411 ASN A N 1
ATOM 3300 C CA . ASN A 1 411 ? -8.625 -16.982 5.779 1.00 92.25 411 ASN A CA 1
ATOM 3301 C C . ASN A 1 411 ? -9.429 -16.371 6.944 1.00 92.25 411 ASN A C 1
ATOM 3303 O O . ASN A 1 411 ? -10.661 -16.429 6.974 1.00 92.25 411 ASN A O 1
ATOM 3307 N N . THR A 1 412 ? -8.736 -15.860 7.958 1.00 89.75 412 THR A N 1
ATOM 3308 C CA . THR A 1 412 ? -9.327 -15.603 9.275 1.00 89.75 412 THR A CA 1
ATOM 3309 C C . THR A 1 412 ? -9.845 -14.174 9.452 1.00 89.75 412 THR A C 1
ATOM 3311 O O . THR A 1 412 ? -9.320 -13.220 8.884 1.00 89.75 412 THR A O 1
ATOM 3314 N N . ALA A 1 413 ? -10.845 -14.028 10.321 1.00 93.50 413 ALA A N 1
ATOM 3315 C CA . ALA A 1 413 ? -11.216 -12.778 10.979 1.00 93.50 413 ALA A CA 1
ATOM 3316 C C . ALA A 1 413 ? -11.054 -13.018 12.492 1.00 93.50 413 ALA A C 1
ATOM 3318 O O . ALA A 1 413 ? -11.925 -13.633 13.107 1.00 93.50 413 ALA A O 1
ATOM 3319 N N . PRO A 1 414 ? -9.897 -12.689 13.095 1.00 91.50 414 PRO A N 1
ATOM 3320 C CA . PRO A 1 414 ? -9.595 -13.140 14.443 1.00 91.50 414 PRO A CA 1
ATOM 3321 C C . PRO A 1 414 ? -10.292 -12.285 15.495 1.00 91.50 414 PRO A C 1
ATOM 3323 O O . PRO A 1 414 ? -10.297 -11.054 15.425 1.00 91.50 414 PRO A O 1
ATOM 3326 N N . VAL A 1 415 ? -10.773 -12.951 16.535 1.00 92.38 415 VAL A N 1
ATOM 3327 C CA . VAL A 1 415 ? -11.259 -12.313 17.754 1.00 92.38 415 VAL A CA 1
ATOM 3328 C C . VAL A 1 415 ? -10.081 -12.104 18.701 1.00 92.38 415 VAL A C 1
ATOM 3330 O O . VAL A 1 415 ? -9.376 -13.057 19.033 1.00 92.38 415 VAL A O 1
ATOM 3333 N N . GLN A 1 416 ? -9.878 -10.869 19.149 1.00 89.88 416 GLN A N 1
ATOM 3334 C CA . GLN A 1 416 ? -8.922 -10.511 20.193 1.00 89.88 416 GLN A CA 1
ATOM 3335 C C . GLN A 1 416 ? -9.675 -10.326 21.515 1.00 89.88 416 GLN A C 1
ATOM 3337 O O . GLN A 1 416 ? -10.550 -9.470 21.620 1.00 89.88 416 GLN A O 1
ATOM 3342 N N . LEU A 1 417 ? -9.329 -11.123 22.525 1.00 88.25 417 LEU A N 1
ATOM 3343 C CA . LEU A 1 417 ? -9.909 -11.075 23.864 1.00 88.25 417 LEU A CA 1
ATOM 3344 C C . LEU A 1 417 ? -8.833 -10.746 24.893 1.00 88.25 417 LEU A C 1
ATOM 3346 O O . LEU A 1 417 ? -7.782 -11.384 24.931 1.00 88.25 417 LEU A O 1
ATOM 3350 N N . GLU A 1 418 ? -9.135 -9.789 25.760 1.00 85.88 418 GLU A N 1
ATOM 3351 C CA . GLU A 1 418 ? -8.368 -9.503 26.970 1.00 85.88 418 GLU A CA 1
ATOM 3352 C C . GLU A 1 418 ? -9.226 -9.964 28.160 1.00 85.88 418 GLU A C 1
ATOM 3354 O O . GLU A 1 418 ? -10.404 -9.614 28.251 1.00 85.88 418 GLU A O 1
ATOM 3359 N N . VAL A 1 419 ? -8.673 -10.809 29.030 1.00 81.75 419 VAL A N 1
ATOM 3360 C CA . VAL A 1 419 ? -9.390 -11.458 30.134 1.00 81.75 419 VAL A CA 1
ATOM 3361 C C . VAL A 1 419 ? -8.618 -11.244 31.434 1.00 81.75 419 VAL A C 1
ATOM 3363 O O . VAL A 1 419 ? -7.400 -11.420 31.480 1.00 81.75 419 VAL A O 1
ATOM 3366 N N . ASP A 1 420 ? -9.329 -10.884 32.503 1.00 79.75 420 ASP A N 1
ATOM 3367 C CA . ASP A 1 420 ? -8.734 -10.766 33.835 1.00 79.75 420 ASP A CA 1
ATOM 3368 C C . ASP A 1 420 ? -8.341 -12.156 34.389 1.00 79.75 420 ASP A C 1
ATOM 3370 O O . ASP A 1 420 ? -9.115 -13.113 34.238 1.00 79.75 420 ASP A O 1
ATOM 3374 N N . PRO A 1 421 ? -7.177 -12.298 35.055 1.00 75.12 421 PRO A N 1
ATOM 3375 C CA . PRO A 1 421 ? -6.726 -13.572 35.615 1.00 75.12 421 PRO A CA 1
ATOM 3376 C C . PRO A 1 421 ? -7.739 -14.220 36.564 1.00 75.12 421 PRO A C 1
ATOM 3378 O O . PRO A 1 421 ? -7.852 -15.444 36.596 1.00 75.12 421 PRO A O 1
ATOM 3381 N N . GLY A 1 422 ? -8.533 -13.413 37.278 1.00 73.94 422 GLY A N 1
ATOM 3382 C CA . GLY A 1 422 ? -9.587 -13.862 38.186 1.00 73.94 422 GLY A CA 1
ATOM 3383 C C . GLY A 1 422 ? -10.587 -14.830 37.556 1.00 73.94 422 GLY A C 1
ATOM 3384 O O . GLY A 1 422 ? -11.084 -15.723 38.238 1.00 73.94 422 GLY A O 1
ATOM 3385 N N . ILE A 1 423 ? -10.833 -14.719 36.246 1.00 72.69 423 ILE A N 1
ATOM 3386 C CA . ILE A 1 423 ? -11.775 -15.577 35.508 1.00 72.69 423 ILE A CA 1
ATOM 3387 C C . ILE A 1 423 ? -11.247 -17.012 35.337 1.00 72.69 423 ILE A C 1
ATOM 3389 O O . ILE A 1 423 ? -12.032 -17.914 35.056 1.00 72.69 423 ILE A O 1
ATOM 3393 N N . ALA A 1 424 ? -9.947 -17.253 35.522 1.00 72.38 424 ALA A N 1
ATOM 3394 C CA . ALA A 1 424 ? -9.311 -18.555 35.311 1.00 72.38 424 ALA A CA 1
ATOM 3395 C C . ALA A 1 424 ? -8.689 -19.164 36.584 1.00 72.38 424 ALA A C 1
ATOM 3397 O O . ALA A 1 424 ? -7.954 -20.145 36.487 1.00 72.38 424 ALA A O 1
ATOM 3398 N N . ASN A 1 425 ? -8.969 -18.602 37.766 1.00 81.75 425 ASN A N 1
ATOM 3399 C CA . ASN A 1 425 ? -8.284 -18.976 39.010 1.00 81.75 425 ASN A CA 1
ATOM 3400 C C . ASN A 1 425 ? -8.859 -20.210 39.726 1.00 81.75 425 ASN A C 1
ATOM 3402 O O . ASN A 1 425 ? -8.216 -20.734 40.635 1.00 81.75 425 ASN A O 1
ATOM 3406 N N . ASP A 1 426 ? -10.043 -20.685 39.338 1.00 86.44 426 ASP A N 1
ATOM 3407 C CA . ASP A 1 426 ? -10.671 -21.872 39.919 1.00 86.44 426 ASP A CA 1
ATOM 3408 C C . ASP A 1 426 ? -11.293 -22.790 38.851 1.00 86.44 426 ASP A C 1
ATOM 3410 O O . ASP A 1 426 ? -11.369 -22.466 37.660 1.00 86.44 426 ASP A O 1
ATOM 3414 N N . GLU A 1 427 ? -11.726 -23.978 39.277 1.00 90.00 427 GLU A N 1
ATOM 3415 C CA . GLU A 1 427 ? -12.299 -24.988 38.383 1.00 90.00 427 GLU A CA 1
ATOM 3416 C C . GLU A 1 427 ? -13.584 -24.498 37.688 1.00 90.00 427 GLU A C 1
ATOM 3418 O O . GLU A 1 427 ? -13.874 -24.883 36.552 1.00 90.00 427 GLU A O 1
ATOM 3423 N N . GLU A 1 428 ? -14.361 -23.631 38.342 1.00 88.81 428 GLU A N 1
ATOM 3424 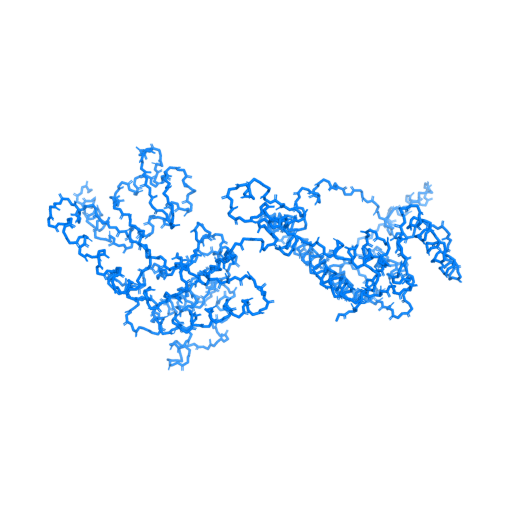C CA . GLU A 1 428 ? -15.561 -23.042 37.755 1.00 88.81 428 GLU A CA 1
ATOM 3425 C C . GLU A 1 428 ? -15.217 -22.025 36.665 1.00 88.81 428 GLU A C 1
ATOM 3427 O O . GLU A 1 428 ? -15.820 -22.058 35.589 1.00 88.81 428 GLU A O 1
ATOM 3432 N N . GLY A 1 429 ? -14.222 -21.178 36.905 1.00 86.69 429 GLY A N 1
ATOM 3433 C CA . GLY A 1 429 ? -13.665 -20.228 35.956 1.00 86.69 429 GLY A CA 1
ATOM 3434 C C . GLY A 1 429 ? -13.115 -20.915 34.710 1.00 86.69 429 GLY A C 1
ATOM 3435 O O . GLY A 1 429 ? -13.509 -20.581 33.590 1.00 86.69 429 GLY A O 1
ATOM 3436 N N . ILE A 1 430 ? -12.316 -21.971 34.891 1.00 87.88 430 ILE A N 1
ATOM 3437 C CA . ILE A 1 430 ? -11.817 -22.805 33.785 1.00 87.88 430 ILE A CA 1
ATOM 3438 C C . ILE A 1 430 ? -12.987 -23.391 32.982 1.00 87.88 430 ILE A C 1
ATOM 3440 O O . ILE A 1 430 ? -12.995 -23.327 31.749 1.00 87.88 430 ILE A O 1
ATOM 3444 N N . ARG A 1 431 ? -14.014 -23.923 33.658 1.00 90.25 431 ARG A N 1
ATOM 3445 C CA . ARG A 1 431 ? -15.201 -24.491 32.999 1.00 90.25 431 ARG A CA 1
ATOM 3446 C C . ARG A 1 431 ? -15.972 -23.434 32.203 1.00 90.25 431 ARG A C 1
ATOM 3448 O O . ARG A 1 431 ? -16.389 -23.713 31.078 1.00 90.25 431 ARG A O 1
ATOM 3455 N N . LYS A 1 432 ? -16.124 -22.221 32.746 1.00 87.75 432 LYS A N 1
ATOM 3456 C CA . LYS A 1 432 ? -16.758 -21.077 32.068 1.00 87.75 432 LYS A CA 1
ATOM 3457 C C . LYS A 1 432 ? -15.947 -20.614 30.861 1.00 87.75 432 LYS A C 1
ATOM 3459 O O . LYS A 1 432 ? -16.529 -20.409 29.800 1.00 87.75 432 LYS A O 1
ATOM 3464 N N . MET A 1 433 ? -14.623 -20.520 30.977 1.00 87.25 433 MET A N 1
ATOM 3465 C CA . MET A 1 433 ? -13.747 -20.148 29.865 1.00 87.25 433 MET A CA 1
ATOM 3466 C C . MET A 1 433 ? -13.801 -21.185 28.738 1.00 87.25 433 MET A C 1
ATOM 3468 O O . MET A 1 433 ? -13.970 -20.825 27.574 1.00 87.25 433 MET A O 1
ATOM 3472 N N . ALA A 1 434 ? -13.754 -22.477 29.072 1.00 90.44 434 ALA A N 1
ATOM 3473 C CA . ALA A 1 434 ? -13.901 -23.550 28.092 1.00 90.44 434 ALA A CA 1
ATOM 3474 C C . ALA A 1 434 ? -15.275 -23.512 27.397 1.00 90.44 434 ALA A C 1
ATOM 3476 O O . ALA A 1 434 ? -15.355 -23.691 26.180 1.00 90.44 434 ALA A O 1
ATOM 3477 N N . ALA A 1 435 ? -16.353 -23.256 28.145 1.00 90.88 435 ALA A N 1
ATOM 3478 C CA . ALA A 1 435 ? -17.694 -23.096 27.586 1.00 90.88 435 ALA A CA 1
ATOM 3479 C C . ALA A 1 435 ? -17.792 -21.864 26.673 1.00 90.88 435 ALA A C 1
ATOM 3481 O O . ALA A 1 435 ? -18.355 -21.964 25.583 1.00 90.88 435 ALA A O 1
ATOM 3482 N N . MET A 1 436 ? -17.198 -20.735 27.070 1.00 88.62 436 MET A N 1
ATOM 3483 C CA . MET A 1 436 ? -17.143 -19.509 26.274 1.00 88.62 436 MET A CA 1
ATOM 3484 C C . MET A 1 436 ? -16.406 -19.744 24.953 1.00 88.62 436 MET A C 1
ATOM 3486 O O . MET A 1 436 ? -16.967 -19.469 23.898 1.00 88.62 436 MET A O 1
ATOM 3490 N N . ILE A 1 437 ? -15.201 -20.323 24.994 1.00 91.25 437 ILE A N 1
ATOM 3491 C CA . ILE A 1 437 ? -14.408 -20.636 23.794 1.00 91.25 437 ILE A CA 1
ATOM 3492 C C . ILE A 1 437 ? -15.207 -21.537 22.850 1.00 91.25 437 ILE A C 1
ATOM 3494 O O . ILE A 1 437 ? -15.365 -21.206 21.678 1.00 91.25 437 ILE A O 1
ATOM 3498 N N . LYS A 1 438 ? -15.774 -22.642 23.356 1.00 92.50 438 LYS A N 1
ATOM 3499 C CA . LYS A 1 438 ? -16.604 -23.550 22.546 1.00 92.50 438 LYS A CA 1
ATOM 3500 C C . LYS A 1 438 ? -17.801 -22.834 21.927 1.00 92.50 438 LYS A C 1
ATOM 3502 O O . LYS A 1 438 ? -18.102 -23.053 20.760 1.00 92.50 438 LYS A O 1
ATOM 3507 N N . THR A 1 439 ? -18.465 -21.973 22.693 1.00 91.25 439 THR A N 1
ATOM 3508 C CA . THR A 1 439 ? -19.621 -21.211 22.211 1.00 91.25 439 THR A CA 1
ATOM 3509 C C . THR A 1 439 ? -19.217 -20.247 21.100 1.00 91.25 439 THR A C 1
ATOM 3511 O O . THR A 1 439 ? -19.854 -20.251 20.056 1.00 91.25 439 THR A O 1
ATOM 3514 N N . ILE A 1 440 ? -18.129 -19.490 21.276 1.00 91.25 440 ILE A N 1
ATOM 3515 C CA . ILE A 1 440 ? -17.619 -18.542 20.272 1.00 91.25 440 ILE A CA 1
ATOM 3516 C C . ILE A 1 440 ? -17.201 -19.263 18.985 1.00 91.25 440 ILE A C 1
ATOM 3518 O O . ILE A 1 440 ? -17.531 -18.810 17.893 1.00 91.25 440 ILE A O 1
ATOM 3522 N N . MET A 1 441 ? -16.512 -20.401 19.085 1.00 90.50 441 MET A N 1
ATOM 3523 C CA . MET A 1 441 ? -16.135 -21.177 17.897 1.00 90.50 441 MET A CA 1
ATOM 3524 C C . MET A 1 441 ? -17.370 -21.711 17.152 1.00 90.50 441 MET A C 1
ATOM 3526 O O . MET A 1 441 ? -17.388 -21.738 15.924 1.00 90.50 441 MET A O 1
ATOM 3530 N N . ASN A 1 442 ? -18.438 -22.064 17.875 1.00 92.06 442 ASN A N 1
ATOM 3531 C CA . ASN A 1 442 ? -19.691 -22.531 17.276 1.00 92.06 442 ASN A CA 1
ATOM 3532 C C . ASN A 1 442 ? -20.509 -21.423 16.587 1.00 92.06 442 ASN A C 1
ATOM 3534 O O . ASN A 1 442 ? -21.453 -21.752 15.872 1.00 92.06 442 ASN A O 1
ATOM 3538 N N . THR A 1 443 ? -20.181 -20.135 16.764 1.00 89.25 443 THR A N 1
ATOM 3539 C CA . THR A 1 443 ? -20.869 -19.037 16.057 1.00 89.25 443 THR A CA 1
ATOM 3540 C C . THR A 1 443 ? -20.270 -18.713 14.687 1.00 89.25 443 THR A C 1
ATOM 3542 O O . THR A 1 443 ? -20.795 -17.844 14.000 1.00 89.25 443 THR A O 1
ATOM 3545 N N . GLY A 1 444 ? -19.208 -19.410 14.264 1.00 89.06 444 GLY A N 1
ATOM 3546 C CA . GLY A 1 444 ? -18.531 -19.174 12.981 1.00 89.06 444 GLY A CA 1
ATOM 3547 C C . GLY A 1 444 ? -17.234 -18.368 13.090 1.00 89.06 444 GLY A C 1
ATOM 3548 O O . GLY A 1 444 ? -16.605 -18.076 12.076 1.00 89.06 444 GLY A O 1
ATOM 3549 N N . ASN A 1 445 ? -16.792 -18.036 14.307 1.00 92.44 445 ASN A N 1
ATOM 3550 C CA . ASN A 1 445 ? -15.467 -17.456 14.516 1.00 92.44 445 ASN A CA 1
ATOM 3551 C C . ASN A 1 445 ? -14.368 -18.480 14.193 1.00 92.44 445 ASN A C 1
ATOM 3553 O O . ASN A 1 445 ? -14.431 -19.633 14.617 1.00 92.44 445 ASN A O 1
ATOM 3557 N N . THR A 1 446 ? -13.331 -18.044 13.474 1.00 89.75 446 THR A N 1
ATOM 3558 C CA . THR A 1 446 ? -12.271 -18.935 12.969 1.00 89.75 446 THR A CA 1
ATOM 3559 C C . THR A 1 446 ? -10.998 -18.931 13.805 1.00 89.75 446 THR A C 1
ATOM 3561 O O . THR A 1 446 ? -10.222 -19.881 13.729 1.00 89.75 446 THR A O 1
ATOM 3564 N N . LEU A 1 447 ? -10.755 -17.877 14.591 1.00 91.12 447 LEU A N 1
ATOM 3565 C CA . LEU A 1 447 ? -9.547 -17.745 15.404 1.00 91.12 447 LEU A CA 1
ATOM 3566 C C . LEU A 1 447 ? -9.811 -16.901 16.651 1.00 91.12 447 LEU A C 1
ATOM 3568 O O . LEU A 1 447 ? -10.382 -15.815 16.560 1.00 91.12 447 LEU A O 1
ATOM 3572 N N . LEU A 1 448 ? -9.326 -17.378 17.799 1.00 91.06 448 LEU A N 1
ATOM 3573 C CA . LEU A 1 448 ? -9.332 -16.661 19.074 1.00 91.06 448 LEU A CA 1
ATOM 3574 C C . LEU A 1 448 ? -7.894 -16.371 19.518 1.00 91.06 448 LEU A C 1
ATOM 3576 O O . LEU A 1 448 ? -7.081 -17.284 19.651 1.00 91.06 448 LEU A O 1
ATOM 3580 N N . ASN A 1 449 ? -7.598 -15.104 19.787 1.00 89.56 449 ASN A N 1
ATOM 3581 C CA . ASN A 1 449 ? -6.393 -14.659 20.475 1.00 89.56 449 ASN A CA 1
ATOM 3582 C C . ASN A 1 449 ? -6.799 -14.168 21.862 1.00 89.56 449 ASN A C 1
ATOM 3584 O O . ASN A 1 449 ? -7.529 -13.189 21.973 1.00 89.56 449 ASN A O 1
ATOM 3588 N N . ILE A 1 450 ? -6.346 -14.857 22.908 1.00 88.31 450 ILE A N 1
ATOM 3589 C CA . ILE A 1 450 ? -6.738 -14.571 24.290 1.00 88.31 450 ILE A CA 1
ATOM 3590 C C . ILE A 1 450 ? -5.498 -14.165 25.080 1.00 88.31 450 ILE A C 1
ATOM 3592 O O . ILE A 1 450 ? -4.523 -14.914 25.137 1.00 88.31 450 ILE A O 1
ATOM 3596 N N . ASN A 1 451 ? -5.555 -12.992 25.697 1.00 87.44 451 ASN A N 1
ATOM 3597 C CA . ASN A 1 451 ? -4.648 -12.553 26.747 1.00 87.44 451 ASN A CA 1
ATOM 3598 C C . ASN A 1 451 ? -5.312 -12.771 28.102 1.00 87.44 451 ASN A C 1
ATOM 3600 O O . ASN A 1 451 ? -6.442 -12.337 28.306 1.00 87.44 451 ASN A O 1
ATOM 3604 N N . ILE A 1 452 ? -4.600 -13.410 29.029 1.00 86.06 452 ILE A N 1
ATOM 3605 C CA . ILE A 1 452 ? -5.001 -13.512 30.436 1.00 86.06 452 ILE A CA 1
ATOM 3606 C C . ILE A 1 452 ? -3.955 -12.752 31.238 1.00 86.06 452 ILE A C 1
ATOM 3608 O O . ILE A 1 452 ? -2.876 -13.285 31.499 1.00 86.06 452 ILE A O 1
ATOM 3612 N N . ILE A 1 453 ? -4.219 -11.478 31.523 1.00 82.56 453 ILE A N 1
ATOM 3613 C CA . ILE A 1 453 ? -3.184 -10.570 32.019 1.00 82.56 453 ILE A CA 1
ATOM 3614 C C . ILE A 1 453 ? -3.729 -9.634 33.091 1.00 82.56 453 ILE A C 1
ATOM 3616 O O . ILE A 1 453 ? -4.814 -9.076 32.976 1.00 82.56 453 ILE A O 1
ATOM 3620 N N . ASP A 1 454 ? -2.920 -9.466 34.130 1.00 85.94 454 ASP A N 1
ATOM 3621 C CA . ASP A 1 454 ? -3.120 -8.526 35.223 1.00 85.94 454 ASP A CA 1
ATOM 3622 C C . ASP A 1 454 ? -2.890 -7.081 34.741 1.00 85.94 454 ASP A C 1
ATOM 3624 O O . ASP A 1 454 ? -1.794 -6.723 34.287 1.00 85.94 454 ASP A O 1
ATOM 3628 N N . THR A 1 455 ? -3.937 -6.256 34.837 1.00 86.25 455 THR A N 1
ATOM 3629 C CA . THR A 1 455 ? -3.922 -4.850 34.414 1.00 86.25 455 THR A CA 1
ATOM 3630 C C . THR A 1 455 ? -2.826 -4.053 35.119 1.00 86.25 455 THR A C 1
ATOM 3632 O O . THR A 1 455 ? -2.139 -3.257 34.478 1.00 86.25 455 THR A O 1
ATOM 3635 N N . GLU A 1 456 ? -2.630 -4.262 36.423 1.00 88.06 456 GLU A N 1
ATOM 3636 C CA . GLU A 1 456 ? -1.647 -3.514 37.206 1.00 88.06 456 GLU A CA 1
ATOM 3637 C C . GLU A 1 456 ? -0.233 -3.855 36.748 1.00 88.06 456 GLU A C 1
ATOM 3639 O O . GLU A 1 456 ? 0.558 -2.949 36.475 1.00 88.06 456 GLU A O 1
ATOM 3644 N N . LYS A 1 457 ? 0.057 -5.146 36.542 1.00 89.62 457 LYS A N 1
ATOM 3645 C CA . LYS A 1 457 ? 1.362 -5.581 36.021 1.00 89.62 457 LYS A CA 1
ATOM 3646 C C . LYS A 1 457 ? 1.676 -4.968 34.662 1.00 89.62 457 LYS A C 1
ATOM 3648 O O . LYS A 1 457 ? 2.816 -4.569 34.436 1.00 89.62 457 LYS A O 1
ATOM 3653 N N . ILE A 1 458 ? 0.692 -4.856 33.767 1.00 91.38 458 ILE A N 1
ATOM 3654 C CA . ILE A 1 458 ? 0.894 -4.215 32.458 1.00 91.38 458 ILE A CA 1
ATOM 3655 C C . ILE A 1 458 ? 1.156 -2.720 32.596 1.00 91.38 458 ILE A C 1
ATOM 3657 O O . ILE A 1 458 ? 2.051 -2.201 31.935 1.00 91.38 458 ILE A O 1
ATOM 3661 N N . LEU A 1 459 ? 0.413 -2.019 33.452 1.00 91.62 459 LEU A N 1
ATOM 3662 C CA . LEU A 1 459 ? 0.617 -0.585 33.672 1.00 91.62 459 LEU A CA 1
ATOM 3663 C C . LEU A 1 459 ? 1.986 -0.296 34.297 1.00 91.62 459 LEU A C 1
ATOM 3665 O O . LEU A 1 459 ? 2.630 0.700 33.961 1.00 91.62 459 LEU A O 1
ATOM 3669 N N . GLU A 1 460 ? 2.451 -1.166 35.188 1.00 93.75 460 GLU A N 1
ATOM 3670 C CA . GLU A 1 460 ? 3.794 -1.088 35.752 1.00 93.75 460 GLU A CA 1
ATOM 3671 C C . GLU A 1 460 ? 4.872 -1.404 34.712 1.00 93.75 460 GLU A C 1
ATOM 3673 O O . GLU A 1 460 ? 5.823 -0.633 34.585 1.00 93.75 460 GLU A O 1
ATOM 3678 N N . ALA A 1 461 ? 4.691 -2.462 33.916 1.00 93.12 461 ALA A N 1
ATOM 3679 C CA . ALA A 1 461 ? 5.579 -2.788 32.803 1.00 93.12 461 ALA A CA 1
ATOM 3680 C C . ALA A 1 461 ? 5.597 -1.676 31.741 1.00 93.12 461 ALA A C 1
ATOM 3682 O O . ALA A 1 461 ? 6.587 -1.468 31.048 1.00 93.12 461 ALA A O 1
ATOM 3683 N N . HIS A 1 462 ? 4.504 -0.936 31.558 1.00 93.62 462 HIS A N 1
ATOM 3684 C CA . HIS A 1 462 ? 4.478 0.160 30.595 1.00 93.62 462 HIS A CA 1
ATOM 3685 C C . HIS A 1 462 ? 5.411 1.302 31.025 1.00 93.62 462 HIS A C 1
ATOM 3687 O O . HIS A 1 462 ? 6.145 1.839 30.191 1.00 93.62 462 HIS A O 1
ATOM 3693 N N . LYS A 1 463 ? 5.443 1.607 32.331 1.00 94.00 463 LYS A N 1
ATOM 3694 C CA . LYS A 1 463 ? 6.348 2.601 32.931 1.00 94.00 463 LYS A CA 1
ATOM 3695 C C . LYS A 1 463 ? 7.799 2.126 32.946 1.00 94.00 463 LYS A C 1
ATOM 3697 O O . LYS A 1 463 ? 8.688 2.908 32.627 1.00 94.00 463 LYS A O 1
ATOM 3702 N N . ASP A 1 464 ? 8.020 0.863 33.301 1.00 94.44 464 ASP A N 1
ATOM 3703 C CA . ASP A 1 464 ? 9.334 0.219 33.314 1.00 94.44 464 ASP A CA 1
ATOM 3704 C C . ASP A 1 464 ? 9.269 -1.152 32.606 1.00 94.44 464 ASP A C 1
ATOM 3706 O O . ASP A 1 464 ? 8.961 -2.165 33.245 1.00 94.44 464 ASP A O 1
ATOM 3710 N N . PRO A 1 465 ? 9.539 -1.209 31.284 1.00 90.25 465 PRO A N 1
ATOM 3711 C CA . PRO A 1 465 ? 9.400 -2.434 30.490 1.00 90.25 465 PRO A CA 1
ATOM 3712 C C . PRO A 1 465 ? 10.253 -3.607 30.966 1.00 90.25 465 PRO A C 1
ATOM 3714 O O . PRO A 1 465 ? 9.865 -4.749 30.735 1.00 90.25 465 PRO A O 1
ATOM 3717 N N . PHE A 1 466 ? 11.369 -3.362 31.656 1.00 92.25 466 PHE A N 1
ATOM 3718 C CA . PHE A 1 466 ? 12.256 -4.426 32.130 1.00 92.25 466 PHE A CA 1
ATOM 3719 C C . PHE A 1 466 ? 11.943 -4.896 33.553 1.00 92.25 466 PHE A C 1
ATOM 3721 O O . PHE A 1 466 ? 12.555 -5.859 34.011 1.00 92.25 466 PHE A O 1
ATOM 3728 N N . LYS A 1 467 ? 10.959 -4.292 34.237 1.00 94.88 467 LYS A N 1
ATOM 3729 C CA . LYS A 1 467 ? 10.504 -4.736 35.566 1.00 94.88 467 LYS A CA 1
ATOM 3730 C C . LYS A 1 467 ? 10.008 -6.186 35.558 1.00 94.88 467 LYS A C 1
ATOM 3732 O O . LYS A 1 467 ? 10.207 -6.917 36.526 1.00 94.88 467 LYS A O 1
ATOM 3737 N N . TYR A 1 468 ? 9.382 -6.596 34.455 1.00 92.44 468 TYR A N 1
ATOM 3738 C CA . TYR A 1 468 ? 8.902 -7.957 34.224 1.00 92.44 468 TYR A CA 1
ATOM 3739 C C . TYR A 1 468 ? 9.466 -8.483 32.895 1.00 92.44 468 TYR A C 1
ATOM 3741 O O . TYR A 1 468 ? 8.759 -8.473 31.887 1.00 92.44 468 TYR A O 1
ATOM 3749 N N . PRO A 1 469 ? 10.736 -8.928 32.858 1.00 88.38 469 PRO A N 1
ATOM 3750 C CA . PRO A 1 469 ? 11.406 -9.294 31.606 1.00 88.38 469 PRO A CA 1
ATOM 3751 C C . PRO A 1 469 ? 10.745 -10.494 30.913 1.00 88.38 469 PRO A C 1
ATOM 3753 O O . PRO A 1 469 ? 10.724 -10.566 29.687 1.00 88.38 469 PRO A O 1
ATOM 3756 N N . ASP A 1 470 ? 10.128 -11.381 31.697 1.00 92.06 470 ASP A N 1
ATOM 3757 C CA . ASP A 1 470 ? 9.409 -12.562 31.215 1.00 92.06 470 ASP A CA 1
ATOM 3758 C C . ASP A 1 470 ? 7.918 -12.290 30.943 1.00 92.06 470 ASP A C 1
ATOM 3760 O O . ASP A 1 470 ? 7.158 -13.219 30.665 1.00 92.06 470 ASP A O 1
ATOM 3764 N N . LEU A 1 471 ? 7.462 -11.031 31.042 1.00 91.75 471 LEU A N 1
ATOM 3765 C CA . LEU A 1 471 ? 6.078 -10.684 30.733 1.00 91.75 471 LEU A CA 1
ATOM 3766 C C . LEU A 1 471 ? 5.843 -10.815 29.235 1.00 91.75 471 LEU A C 1
ATOM 3768 O O . LEU A 1 471 ? 6.385 -10.071 28.414 1.00 91.75 471 LEU A O 1
ATOM 3772 N N . VAL A 1 472 ? 4.978 -11.755 28.897 1.00 91.50 472 VAL A N 1
ATOM 3773 C CA . VAL A 1 472 ? 4.631 -12.090 27.530 1.00 91.50 472 VAL A CA 1
ATOM 3774 C C . VAL A 1 472 ? 3.197 -11.653 27.254 1.00 91.50 472 VAL A C 1
ATOM 3776 O O . VAL A 1 472 ? 2.292 -11.926 28.040 1.00 91.50 472 VAL A O 1
ATOM 3779 N N . VAL A 1 473 ? 2.992 -10.990 26.119 1.00 89.88 473 VAL A N 1
ATOM 3780 C CA . VAL A 1 473 ? 1.677 -10.544 25.653 1.00 89.88 473 VAL A CA 1
ATOM 3781 C C . VAL A 1 473 ? 1.330 -11.188 24.318 1.00 89.88 473 VAL A C 1
ATOM 3783 O O . VAL A 1 473 ? 2.183 -11.383 23.444 1.00 89.88 473 VAL A O 1
ATOM 3786 N N . ARG A 1 474 ? 0.049 -11.503 24.140 1.00 86.94 474 ARG A N 1
ATOM 3787 C CA . ARG A 1 474 ? -0.532 -11.873 22.854 1.00 86.94 474 ARG A CA 1
ATOM 3788 C C . ARG A 1 474 ? -0.795 -10.601 22.057 1.00 86.94 474 ARG A C 1
ATOM 3790 O O . ARG A 1 474 ? -1.556 -9.724 22.470 1.00 86.94 474 ARG A O 1
ATOM 3797 N N . VAL A 1 475 ? -0.150 -10.520 20.905 1.00 80.06 475 VAL A N 1
ATOM 3798 C CA . VAL A 1 475 ? -0.479 -9.586 19.830 1.00 80.06 475 VAL A CA 1
ATOM 3799 C C . VAL A 1 475 ? -1.427 -10.320 18.867 1.00 80.06 475 VAL A C 1
ATOM 3801 O O . VAL A 1 475 ? -1.788 -11.479 19.080 1.00 80.06 475 VAL A O 1
ATOM 3804 N N . THR A 1 476 ? -1.864 -9.683 17.790 1.00 72.81 476 THR A N 1
ATOM 3805 C CA . THR A 1 476 ? -2.720 -10.317 16.789 1.00 72.81 476 THR A CA 1
ATOM 3806 C C . THR A 1 476 ? -1.938 -11.382 16.002 1.00 72.81 476 THR A C 1
ATOM 3808 O O . THR A 1 476 ? -1.197 -11.068 15.076 1.00 72.81 476 THR A O 1
ATOM 3811 N N . GLY A 1 477 ? -2.097 -12.655 16.382 1.00 74.75 477 GLY A N 1
ATOM 3812 C CA . GLY A 1 477 ? -1.532 -13.824 15.687 1.00 74.75 477 GLY A CA 1
ATOM 3813 C C . GLY A 1 477 ? -0.145 -14.284 16.138 1.00 74.75 477 GLY A C 1
ATOM 3814 O O . GLY A 1 477 ? 0.292 -15.353 15.721 1.00 74.75 477 GLY A O 1
ATOM 3815 N N . PHE A 1 478 ? 0.524 -13.549 17.026 1.00 83.12 478 PHE A N 1
ATOM 3816 C CA . PHE A 1 478 ? 1.799 -13.967 17.611 1.00 83.12 478 PHE A CA 1
ATOM 3817 C C . PHE A 1 478 ? 1.934 -13.498 19.058 1.00 83.12 478 PHE A C 1
ATOM 3819 O O . PHE A 1 478 ? 1.123 -12.733 19.581 1.00 83.12 478 PHE A O 1
ATOM 3826 N N . THR A 1 479 ? 2.970 -13.996 19.713 1.00 88.88 479 THR A N 1
ATOM 3827 C CA . THR A 1 479 ? 3.272 -13.734 21.113 1.00 88.88 479 THR A CA 1
ATOM 3828 C C . THR A 1 479 ? 4.636 -13.054 21.199 1.00 88.88 479 THR A C 1
ATOM 3830 O O . THR A 1 479 ? 5.557 -13.457 20.492 1.00 88.88 479 THR A O 1
ATOM 3833 N N . ALA A 1 480 ? 4.765 -12.029 22.041 1.00 90.12 480 ALA A N 1
ATOM 3834 C CA . ALA A 1 480 ? 6.005 -11.274 22.196 1.00 90.12 480 ALA A CA 1
ATOM 3835 C C . ALA A 1 480 ? 6.267 -10.903 23.657 1.00 90.12 480 ALA A C 1
ATOM 3837 O O . ALA A 1 480 ? 5.334 -10.732 24.444 1.00 90.12 480 ALA A O 1
ATOM 3838 N N . TYR A 1 481 ? 7.543 -10.734 24.000 1.00 93.12 481 TYR A N 1
ATOM 3839 C CA . TYR A 1 481 ? 7.940 -10.122 25.264 1.00 93.12 481 TYR A CA 1
ATOM 3840 C C . TYR A 1 481 ? 7.522 -8.655 25.264 1.00 93.12 481 TYR A C 1
ATOM 3842 O O . TYR A 1 481 ? 7.892 -7.903 24.360 1.00 93.12 481 TYR A O 1
ATOM 3850 N N . PHE A 1 482 ? 6.773 -8.238 26.282 1.00 93.12 482 PHE A N 1
ATOM 3851 C CA . PHE A 1 482 ? 6.256 -6.875 26.382 1.00 93.12 482 PHE A CA 1
ATOM 3852 C C . PHE A 1 482 ? 7.385 -5.840 26.370 1.00 93.12 482 PHE A C 1
ATOM 3854 O O . PHE A 1 482 ? 7.264 -4.807 25.717 1.00 93.12 482 PHE A O 1
ATOM 3861 N N . ALA A 1 483 ? 8.515 -6.157 27.010 1.00 92.75 483 ALA A N 1
ATOM 3862 C CA . ALA A 1 483 ? 9.702 -5.309 27.055 1.00 92.75 483 ALA A CA 1
ATOM 3863 C C . ALA A 1 483 ? 10.304 -4.993 25.672 1.00 92.75 483 ALA A C 1
ATOM 3865 O O . ALA A 1 483 ? 10.944 -3.959 25.505 1.00 92.75 483 ALA A O 1
ATOM 3866 N N . MET A 1 484 ? 10.093 -5.874 24.687 1.00 91.75 484 MET A N 1
ATOM 3867 C CA . MET A 1 484 ? 10.653 -5.759 23.332 1.00 91.75 484 MET A CA 1
ATOM 3868 C C . MET A 1 484 ? 9.731 -5.006 22.367 1.00 91.75 484 MET A C 1
ATOM 3870 O O . MET A 1 484 ? 10.085 -4.789 21.210 1.00 91.75 484 MET A O 1
ATOM 3874 N N . LEU A 1 485 ? 8.534 -4.622 22.815 1.00 90.25 485 LEU A N 1
ATOM 3875 C CA . LEU A 1 485 ? 7.592 -3.857 22.010 1.00 90.25 485 LEU A CA 1
ATOM 3876 C C . LEU A 1 485 ? 7.948 -2.366 22.021 1.00 90.25 485 LEU A C 1
ATOM 3878 O O . LEU A 1 485 ? 8.341 -1.805 23.051 1.00 90.25 485 LEU A O 1
ATOM 3882 N N . SER A 1 486 ? 7.734 -1.699 20.881 1.00 89.88 486 SER A N 1
ATOM 3883 C CA . SER A 1 486 ? 7.897 -0.244 20.797 1.00 89.88 486 SER A CA 1
ATOM 3884 C C . SER A 1 486 ? 6.968 0.467 21.795 1.00 89.88 486 SER A C 1
ATOM 3886 O O . SER A 1 486 ? 5.923 -0.086 22.164 1.00 89.88 486 SER A O 1
ATOM 3888 N N . PRO A 1 487 ? 7.311 1.683 22.257 1.00 90.56 487 PRO A N 1
ATOM 3889 C CA . PRO A 1 487 ? 6.457 2.450 23.164 1.00 90.56 487 PRO A CA 1
ATOM 3890 C C . PRO A 1 487 ? 5.006 2.582 22.674 1.00 90.56 487 PRO A C 1
ATOM 3892 O O . PRO A 1 487 ? 4.074 2.358 23.444 1.00 90.56 487 PRO A O 1
ATOM 3895 N N . GLU A 1 488 ? 4.811 2.851 21.383 1.00 88.06 488 GLU A N 1
ATOM 3896 C CA . GLU A 1 488 ? 3.494 3.014 20.759 1.00 88.06 488 GLU A CA 1
ATOM 3897 C C . GLU A 1 488 ? 2.716 1.695 20.742 1.00 88.06 488 GLU A C 1
ATOM 3899 O O . GLU A 1 488 ? 1.514 1.660 21.003 1.00 88.06 488 GLU A O 1
ATOM 3904 N N . PHE A 1 489 ? 3.402 0.580 20.479 1.00 88.06 489 PHE A N 1
ATOM 3905 C CA . PHE A 1 489 ? 2.760 -0.729 20.486 1.00 88.06 489 PHE A CA 1
ATOM 3906 C C . PHE A 1 489 ? 2.386 -1.168 21.906 1.00 88.06 489 PHE A C 1
ATOM 3908 O O . PHE A 1 489 ? 1.326 -1.758 22.115 1.00 88.06 489 PHE A O 1
ATOM 3915 N N . ARG A 1 490 ? 3.218 -0.846 22.905 1.00 91.38 490 ARG A N 1
ATOM 3916 C CA . ARG A 1 490 ? 2.875 -1.056 24.319 1.00 91.38 490 ARG A CA 1
ATOM 3917 C C . ARG A 1 490 ? 1.651 -0.238 24.717 1.00 91.38 490 ARG A C 1
ATOM 3919 O O . ARG A 1 490 ? 0.793 -0.782 25.406 1.00 91.38 490 ARG A O 1
ATOM 3926 N N . GLN A 1 491 ? 1.541 1.010 24.254 1.00 91.00 491 GLN A N 1
ATOM 3927 C CA . GLN A 1 491 ? 0.356 1.837 24.495 1.00 91.00 491 GLN A CA 1
ATOM 3928 C C . GLN A 1 491 ? -0.910 1.175 23.935 1.00 91.00 491 GLN A C 1
ATOM 3930 O O . GLN A 1 491 ? -1.893 1.061 24.655 1.00 91.00 491 GLN A O 1
ATOM 3935 N N . LEU A 1 492 ? -0.862 0.611 22.721 1.00 87.06 492 LEU A N 1
ATOM 3936 C CA . LEU A 1 492 ? -2.000 -0.138 22.171 1.00 87.06 492 LEU A CA 1
ATOM 3937 C C . LEU A 1 492 ? -2.427 -1.323 23.046 1.00 87.06 492 LEU A C 1
ATOM 3939 O O . LEU A 1 492 ? -3.618 -1.578 23.203 1.00 87.06 492 LEU A O 1
ATOM 3943 N N . VAL A 1 493 ? -1.473 -2.068 23.612 1.00 88.44 493 VAL A N 1
ATOM 3944 C CA . VAL A 1 493 ? -1.793 -3.168 24.537 1.00 88.44 493 VAL A CA 1
ATOM 3945 C C . VAL A 1 493 ? -2.454 -2.625 25.809 1.00 88.44 493 VAL A C 1
ATOM 3947 O O . VAL A 1 493 ? -3.457 -3.179 26.258 1.00 88.44 493 VAL A O 1
ATOM 3950 N N . VAL A 1 494 ? -1.930 -1.526 26.360 1.00 89.44 494 VAL A N 1
ATOM 3951 C CA . VAL A 1 494 ? -2.492 -0.851 27.540 1.00 89.44 494 VAL A CA 1
ATOM 3952 C C . VAL A 1 494 ? -3.923 -0.376 27.274 1.00 89.44 494 VAL A C 1
ATOM 3954 O O . VAL A 1 494 ? -4.814 -0.654 28.076 1.00 89.44 494 VAL A O 1
ATOM 3957 N N . ASP A 1 495 ? -4.170 0.284 26.145 1.00 85.88 495 ASP A N 1
ATOM 3958 C CA . ASP A 1 495 ? -5.489 0.807 25.773 1.00 85.88 495 ASP A CA 1
ATOM 3959 C C . ASP A 1 495 ? -6.526 -0.317 25.657 1.00 85.88 495 ASP A C 1
ATOM 3961 O O . ASP A 1 495 ? -7.654 -0.187 26.137 1.00 85.88 495 ASP A O 1
ATOM 3965 N N . ARG A 1 496 ? -6.136 -1.467 25.089 1.00 82.38 496 ARG A N 1
ATOM 3966 C CA . ARG A 1 496 ? -7.022 -2.637 25.028 1.00 82.38 496 ARG A CA 1
ATOM 3967 C C . ARG A 1 496 ? -7.365 -3.147 26.419 1.00 82.38 496 ARG A C 1
ATOM 3969 O O . ARG A 1 496 ? -8.545 -3.263 26.730 1.00 82.38 496 ARG A O 1
ATOM 3976 N N . ILE A 1 497 ? -6.370 -3.406 27.264 1.00 82.06 497 ILE A N 1
ATOM 3977 C CA . ILE A 1 497 ? -6.589 -3.991 28.597 1.00 82.06 497 ILE A CA 1
ATOM 3978 C C . ILE A 1 497 ? -7.417 -3.049 29.484 1.00 82.06 497 ILE A C 1
ATOM 3980 O O . ILE A 1 497 ? -8.365 -3.478 30.144 1.00 82.06 497 ILE A O 1
ATOM 3984 N N . THR A 1 498 ? -7.120 -1.750 29.452 1.00 79.56 498 THR A N 1
ATOM 3985 C CA . THR A 1 498 ? -7.847 -0.746 30.244 1.00 79.56 498 THR A CA 1
ATOM 3986 C C . THR A 1 498 ? -9.292 -0.548 29.781 1.00 79.56 498 THR A C 1
ATOM 3988 O O . THR A 1 498 ? -10.150 -0.258 30.615 1.00 79.56 498 THR A O 1
ATOM 3991 N N . SER A 1 499 ? -9.597 -0.777 28.496 1.00 71.50 499 SER A N 1
ATOM 3992 C CA . SER A 1 499 ? -10.973 -0.708 27.986 1.00 71.50 499 SER A CA 1
ATOM 3993 C C . SER A 1 499 ? -11.891 -1.811 28.532 1.00 71.50 499 SER A C 1
ATOM 3995 O O . SER A 1 499 ? -13.093 -1.587 28.672 1.00 71.50 499 SER A O 1
ATOM 3997 N N . VAL A 1 500 ? -11.343 -2.980 28.893 1.00 66.00 500 VAL A N 1
ATOM 3998 C CA . VAL A 1 500 ? -12.128 -4.125 29.399 1.00 66.00 500 VAL A CA 1
ATOM 3999 C C . VAL A 1 500 ? -12.200 -4.155 30.931 1.00 66.00 500 VAL A C 1
ATOM 4001 O O . VAL A 1 500 ? -13.195 -4.610 31.491 1.00 66.00 500 VAL A O 1
ATOM 4004 N N . ASN A 1 501 ? -11.194 -3.595 31.619 1.00 63.91 501 ASN A N 1
ATOM 4005 C CA . ASN A 1 501 ? -11.087 -3.577 33.086 1.00 63.91 501 ASN A CA 1
ATOM 4006 C C . ASN A 1 501 ? -11.141 -2.156 33.709 1.00 63.91 501 ASN A C 1
ATOM 4008 O O . ASN A 1 501 ? -10.275 -1.799 34.513 1.00 63.91 501 ASN A O 1
ATOM 4012 N N . PRO A 1 502 ? -12.166 -1.319 33.442 1.00 58.03 502 PRO A N 1
ATOM 4013 C CA . PRO A 1 502 ? -12.195 0.064 33.935 1.00 58.03 502 PRO A CA 1
ATOM 4014 C C . PRO A 1 502 ? -12.372 0.190 35.462 1.00 58.03 502 PRO A C 1
ATOM 4016 O O . PRO A 1 502 ? -12.134 1.261 36.024 1.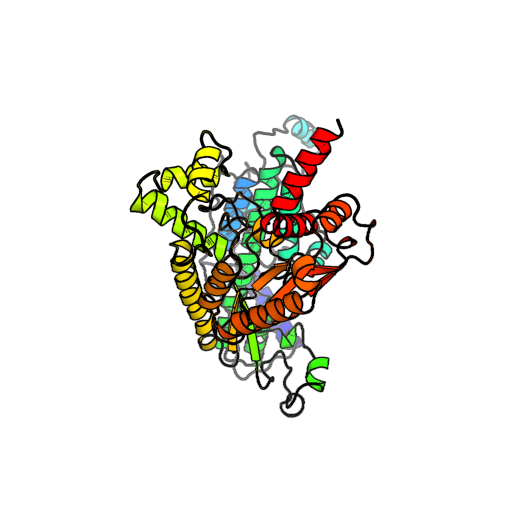00 58.03 502 PRO A O 1
ATOM 4019 N N . ARG A 1 503 ? -12.812 -0.873 36.159 1.00 51.25 503 ARG A N 1
ATOM 4020 C CA . ARG A 1 503 ? -13.095 -0.844 37.610 1.00 51.25 503 ARG A CA 1
ATOM 4021 C C . ARG A 1 503 ? -11.835 -0.810 38.484 1.00 51.25 503 ARG A C 1
ATOM 4023 O O . ARG A 1 503 ? -11.833 -0.061 39.456 1.00 51.25 503 ARG A O 1
ATOM 4030 N N . GLN A 1 504 ? -10.766 -1.523 38.113 1.00 49.78 504 GLN A N 1
ATOM 4031 C CA . GLN A 1 504 ? -9.513 -1.559 38.893 1.00 49.78 504 GLN A CA 1
ATOM 4032 C C . GLN A 1 504 ? -8.836 -0.176 38.971 1.00 49.78 504 GLN A C 1
ATOM 4034 O O . GLN A 1 504 ? -8.284 0.196 40.003 1.00 49.78 504 GLN A O 1
ATOM 4039 N N . LEU A 1 505 ? -8.946 0.644 37.918 1.00 49.25 505 LEU A N 1
ATOM 4040 C CA . LEU A 1 505 ? -8.401 2.008 37.909 1.00 49.25 505 LEU A CA 1
ATOM 4041 C C . LEU A 1 505 ? -9.138 2.944 38.883 1.00 49.25 505 LEU A C 1
ATOM 4043 O O . LEU A 1 505 ? -8.502 3.711 39.603 1.00 49.25 505 LEU A O 1
ATOM 4047 N N . LYS A 1 506 ? -10.474 2.853 38.948 1.00 46.97 506 LYS A N 1
ATOM 4048 C CA . LYS A 1 506 ? -11.289 3.707 39.830 1.00 46.97 506 LYS A CA 1
ATOM 4049 C C . LYS A 1 506 ? -11.118 3.370 41.311 1.00 46.97 506 LYS A C 1
ATOM 4051 O O . LYS A 1 506 ? -11.120 4.286 42.127 1.00 46.97 506 LYS A O 1
ATOM 4056 N N . GLU A 1 507 ? -10.963 2.095 41.665 1.00 44.88 507 GLU A N 1
ATOM 4057 C CA . GLU A 1 507 ? -10.724 1.679 43.057 1.00 44.88 507 GLU A CA 1
ATOM 4058 C C . GLU A 1 507 ? -9.334 2.102 43.555 1.00 44.88 507 GLU A C 1
ATOM 4060 O O . GLU A 1 507 ? -9.205 2.570 44.687 1.00 44.88 507 GLU A O 1
ATOM 4065 N N . ASN A 1 508 ? -8.313 2.046 42.694 1.00 47.78 508 ASN A N 1
ATOM 4066 C CA . ASN A 1 508 ? -6.959 2.485 43.035 1.00 47.78 508 ASN A CA 1
ATOM 4067 C C . ASN A 1 508 ? -6.833 4.009 43.198 1.00 47.78 508 ASN A C 1
ATOM 4069 O O . ASN A 1 508 ? -6.116 4.463 44.092 1.00 47.78 508 ASN A O 1
ATOM 4073 N N . ASP A 1 509 ? -7.552 4.807 42.403 1.00 45.44 509 ASP A N 1
ATOM 4074 C CA . ASP A 1 509 ? -7.611 6.262 42.605 1.00 45.44 509 ASP A CA 1
ATOM 4075 C C . ASP A 1 509 ? -8.395 6.641 43.873 1.00 45.44 509 ASP A C 1
ATOM 4077 O O . ASP A 1 509 ? -7.979 7.540 44.607 1.00 45.44 509 ASP A O 1
ATOM 4081 N N . PHE A 1 510 ? -9.477 5.920 44.193 1.00 36.97 510 PHE A N 1
ATOM 4082 C CA . PHE A 1 510 ? -10.221 6.114 45.444 1.00 36.97 510 PHE A CA 1
ATOM 4083 C C . PHE A 1 510 ? -9.402 5.741 46.688 1.00 36.97 510 PHE A C 1
ATOM 4085 O O . PHE A 1 510 ? -9.477 6.435 47.702 1.00 36.97 510 PHE A O 1
ATOM 4092 N N . ASN A 1 511 ? -8.605 4.671 46.626 1.00 40.41 511 ASN A N 1
ATOM 4093 C CA . ASN A 1 511 ? -7.749 4.259 47.740 1.00 40.41 511 ASN A CA 1
ATOM 4094 C C . ASN A 1 511 ? -6.538 5.189 47.913 1.00 40.41 511 ASN A C 1
ATOM 4096 O O . ASN A 1 511 ? -6.235 5.577 49.039 1.00 40.41 511 ASN A O 1
ATOM 4100 N N . LYS A 1 512 ? -5.925 5.676 46.824 1.00 45.22 512 LYS A N 1
ATOM 4101 C CA . LYS A 1 512 ? -4.867 6.706 46.895 1.00 45.22 512 LYS A CA 1
ATOM 4102 C C . LYS A 1 512 ? -5.347 8.050 47.441 1.00 45.22 512 LYS A C 1
ATOM 4104 O O . LYS A 1 512 ? -4.546 8.788 48.007 1.00 45.22 512 LYS A O 1
ATOM 4109 N N . GLN A 1 513 ? -6.628 8.381 47.276 1.00 43.25 513 GLN A N 1
ATOM 4110 C CA . GLN A 1 513 ? -7.233 9.570 47.889 1.00 43.25 513 GLN A CA 1
ATOM 4111 C C . GLN A 1 513 ? -7.554 9.395 49.381 1.00 43.25 513 GLN A C 1
ATOM 4113 O O . GLN A 1 513 ? -7.760 10.395 50.055 1.00 43.25 513 GLN A O 1
ATOM 4118 N N . LYS A 1 514 ? -7.590 8.163 49.908 1.00 43.25 514 LYS A N 1
ATOM 4119 C CA . LYS A 1 514 ? -7.723 7.900 51.352 1.00 43.25 514 LYS A CA 1
ATOM 4120 C C . LYS A 1 514 ? -6.383 7.859 52.093 1.00 43.25 514 LYS A C 1
ATOM 4122 O O . LYS A 1 514 ? -6.376 7.982 53.313 1.00 43.25 514 LYS A O 1
ATOM 4127 N N . GLU A 1 515 ? -5.278 7.664 51.375 1.00 41.47 515 GLU A N 1
ATOM 4128 C CA . GLU A 1 515 ? -3.913 7.620 51.928 1.00 41.47 515 GLU A CA 1
ATOM 4129 C C . GLU A 1 515 ? -3.158 8.964 51.845 1.00 41.47 515 GLU A C 1
ATOM 4131 O O . GLU A 1 515 ? -2.018 9.056 52.303 1.00 41.47 515 GLU A O 1
ATOM 4136 N N . LYS A 1 516 ? -3.780 10.010 51.288 1.00 37.72 516 LYS A N 1
ATOM 4137 C CA . LYS A 1 516 ? -3.325 11.409 51.359 1.00 37.72 516 LYS A CA 1
ATOM 4138 C C . LYS A 1 516 ? -4.226 12.198 52.292 1.00 37.72 516 LYS A C 1
ATOM 4140 O O . LYS A 1 516 ? -3.686 13.105 52.963 1.00 37.72 516 LYS A O 1
#

Radius of gyration: 30.83 Å; Cα contacts (8 Å, |Δi|>4): 712; chains: 1; bounding box: 70×77×93 Å

Foldseek 3Di:
DAEADEDQPDDQPDDDDPVRLVVVVVVVVVVQQVVVVVVPDDPDDCVLAGDDPPDDAAADDPDPQRFHDDLVSVLVSLLVCLVHPHKYDYLSDLEIRRHDDDSQVNGDQVCQADPVDDDVVVVVVCVVVVNDDCHSHDDDDDDPCVCCVPQNLPNVLVVLVVVCVVDDPVCNSVSVSVNSNSVSVVVSLQSQLVSLLVVLVVRSHVVSSVSSPSNSDDPDLCCCCPVPFPVVVLVVAPPSVVVVGTPSNLRHPAAEAEDADEQLQQQLLQVQLCCVCPVPVNVDHPVVVVVLQVVLLPDDCSVVQLVSSLPGQGQLNAPTSSLVSSLVCLVVQLVVQQVVCVVDPSYGYHYFFACFLCQQVVQQVDAGGSNSRHRSDGGDGGLFHDFCSDLQVDLVSRLLSLQSSGSPRPYAREDEEEAELVLVPDPVSVVVVVVVVVVSVVSRHDYYFYHHDDLVVLVVCLVPVVVCQVDWDTDGPDIDRLSPDDNVSSVVVNSRNCSNPVPVVVVVVVVVVVVD

Secondary structure (DSSP, 8-state):
-PPPEE---S-TT----HHHHHHHHHHHHHHHHHHHHTTT--S---TT----TT-------SSTTS---HHHHHHHHHHHHHHHPPPEE-TTSS---B----GGGGS-TT--S-TTS--HHHHHHHHHHT---STTSPPP----HHHHHHHHHHHHHHHHHHHHHHS-GGGHHHHHHHHHHHHHHHHHHHHHHHHHHHHHHH--SHHHHHHHHHHT-SS-GGGHHHHS--HHHHHTSTTHHHHT--GGGTTSS--EEEEEE--HHHHHHHHHHHIIIIIIT-SS-HHHHHHHHHTTT-STTHHHHHHHHHTS--TTSSS-HHHHHHHHHHHHHHHHHHHHHHHSTT-EEEEEE--TTTHHHHHHT----TTSPPTT-----TTSPPTTSSTT--HHHHHHHHHHT--SSSS--EEEEEE-GGGGSSHHHHHHHHHHHHHHHHTT--EEEEEE--HHHHHHHHH-TTSSTT-EEE-SSSEEEGGGS-HHHHHHHHHHHHHH-HHHHHHHHHHHTT--

Solvent-accessible surface area (backbone atoms only — not comparable to full-atom values): 28730 Å² total; per-residue (Å²): 119,53,64,67,48,70,60,86,83,71,62,49,85,64,84,74,52,70,69,54,39,52,52,50,52,50,54,49,48,52,53,52,49,56,59,44,38,76,77,73,46,70,102,58,95,56,85,58,56,52,93,53,99,87,70,83,85,80,84,72,50,82,43,95,84,56,20,68,65,65,56,61,44,53,32,57,46,47,39,52,43,62,60,48,54,52,30,36,36,49,44,79,50,89,66,71,59,40,44,62,80,62,68,72,77,73,38,45,87,94,44,62,53,60,78,92,64,76,56,69,74,55,48,59,50,27,64,75,68,72,51,86,69,66,76,71,53,90,82,90,78,85,75,72,60,61,58,51,71,75,41,35,72,67,43,49,44,51,50,45,55,56,51,45,73,75,49,61,77,92,49,40,61,55,39,57,24,52,43,50,43,47,53,42,51,51,54,42,52,52,53,52,21,56,51,29,43,54,49,23,73,70,44,70,21,66,71,38,16,51,40,24,45,56,62,24,61,58,104,43,75,94,43,28,47,77,79,61,56,47,67,71,58,26,77,79,43,80,60,15,69,85,69,72,37,47,49,54,60,69,40,42,89,72,46,74,43,78,44,61,42,62,30,49,27,52,53,12,18,17,54,19,13,45,46,46,40,34,73,71,64,59,76,51,51,71,69,60,50,50,52,32,36,77,46,50,32,73,48,90,66,12,59,60,53,31,51,59,25,51,68,40,49,24,22,40,52,66,88,24,54,2,37,58,38,33,38,54,51,38,52,53,52,39,50,59,37,45,51,47,28,71,78,39,75,81,40,46,42,23,34,24,22,44,29,62,87,43,29,50,63,58,11,52,76,36,66,31,45,63,34,42,49,45,50,41,44,59,46,22,59,13,44,28,50,43,87,78,45,44,98,80,53,53,60,68,36,38,55,52,44,32,21,67,48,37,67,83,65,79,39,47,27,42,44,79,44,75,38,60,51,79,53,60,73,45,76,65,28,44,50,50,50,53,50,48,53,55,52,49,48,73,61,57,37,73,40,82,42,73,35,72,51,57,67,65,61,50,58,51,27,69,78,38,35,71,80,43,66,83,41,69,41,66,51,71,91,48,73,44,48,53,49,77,47,54,72,69,58,46,47,54,54,48,55,54,48,49,62,71,48,60,63,66,59,55,54,52,53,56,52,56,62,72,76,106